Protein AF-A0A9Q0NG44-F1 (afdb_monomer_lite)

Secondary structure (DSSP, 8-state):
-THHHHHHHHHHHHHHHHHHHTT-HHHHHHHHHHHHHHHHHHHHHHHHTS-HHHHHHHHHHHHHHHHHHHHHHHHHHHTTPPPP----------------HHHHHHHHHHHHHHHHHHHHHHHHHHHHTTSSS---HHHHHHHHHHHHHHHHHHHHHHHHHHHHHHHHHHHHHHHHHTT-PPP----------PPP------------------------------------------------------PPP-----------------PPPP--PPEEEEEEESSHHHHHHHHHHT--EEEEEEEEETTEEEEEEEETTS-TTSSS--S--EEEEEESSSS-EEEEEESSPP-HHHHHHHHHPPPPHHHHHHHHHHHHTT--HHHHHHHHHHTT-----HHHHHHHHHHHHHHHH--SS--HHHHHHHHHHT-SPPSSTT-EEEEEEEE--TTSSS--EEEEEEEHHHHHHHHHHT-------

Sequence (485 aa):
MYGFGLLKFERKKKYIDKLKAEGKFENFKKKKVADELRRKAKIRAGLELLPKAARNKTIRSNLAYNSRKVAEHRQHKKLVSLPETTHNGNGSSIIEFRVNSQTVEQFLQIMKPLTTSTRQVTRSSAKEKFAGKGLTEKKSKKAQSMLRIHKTKAREVIDSTMSLVKMSSKNMKDVMKMQQPSNSDGIRSISVILDHRSSNDSAFEEADIVHPSNQIGRSVLLPDYQSPNNSVSQNLNFTVEGNFIESEEILPEYEPANNSVAEVSGRVTKRKKRNDRKWRKDITCQTEEEVLSIIRSEDIWSKLTKSSSNKGERVFYLCNKIKSKAKVQCDSGPCVLYNNDSASVTILRSANNHNHDDLIEKLFRPINEETGITIKNLLTEGYHRKEILNELFNRKLDVPSKTQLNNFIARVNDEKYGKSRIKLSELFKFLEGNSRVPEESNKPFVLDSTISDPDKTDILFGFFVSSKKLLENAIGKKLIAVDST

Organism: NCBI:txid35572

Radius of gyration: 40.26 Å; chains: 1; bounding box: 122×94×95 Å

Foldseek 3Di:
DCPVVVVVVVVVVVVCVVCVVVVNNVVVVVVVVVVVVVVVVVVVVVLVPDDPVVSVVVVVVVVVVVVVVVVVVVVVVVVPDDDDDDDDDDDDDDPDDDDDPVLVVVVVVLCVVVVVVVVVVVVVVVVVVPPPDPDDPVVVVVVVVVVVVVVVVVVVVVVVVVVVVVVVVVVVVVVVVVPDDDDDDDDDDDDDDDDDDDDDDDDDDDDDDDDDDDDDDDDDDDDDDDDDDDDDDDDDDDDDDDDDDPDQPQDDDDDDDPPDDDDDPDPDPPDPDDDPFRWGWDDKDLDPVVVVCVVVVVVQWDWDDWDADLQAIKIKIFGNLDPPPDPDTFSWTWIWGCGPVHSMIIIIIGPDDGPSVVVCCVVVVQAPPVLLVQLLVCVVVVDDLVVSQVVCVVVVHDRDDSVNSVVSVQVSCCVVVNHPDDDPVRVVVVLVVQQDADPDQADKGWSDWDFDDPPDPDGDTDTDIDGNVLVVVCVVVVDDDDDDD

Structure (mmCIF, N/CA/C/O backbone):
data_AF-A0A9Q0NG44-F1
#
_entry.id   AF-A0A9Q0NG44-F1
#
loop_
_atom_site.group_PDB
_atom_site.id
_atom_site.type_symbol
_atom_site.label_atom_id
_atom_site.label_alt_id
_atom_site.label_comp_id
_atom_site.label_asym_id
_atom_site.label_entity_id
_atom_site.label_seq_id
_atom_site.pdbx_PDB_ins_code
_atom_site.Cartn_x
_atom_site.Cartn_y
_atom_site.Cartn_z
_atom_site.occupancy
_atom_site.B_iso_or_equiv
_atom_site.auth_seq_id
_atom_site.auth_comp_id
_atom_site.auth_asym_id
_atom_site.auth_atom_id
_atom_site.pdbx_PDB_model_num
ATOM 1 N N . MET A 1 1 ? -19.694 -1.650 10.967 1.00 47.88 1 MET A N 1
ATOM 2 C CA . MET A 1 1 ? -18.932 -0.550 10.275 1.00 47.88 1 MET A CA 1
ATOM 3 C C . MET A 1 1 ? -19.851 0.551 9.689 1.00 47.88 1 MET A C 1
ATOM 5 O O . MET A 1 1 ? -19.416 1.355 8.863 1.00 47.88 1 MET A O 1
ATOM 9 N N . TYR A 1 2 ? -21.098 0.681 10.172 1.00 39.25 2 TYR A N 1
ATOM 10 C CA . TYR A 1 2 ? -22.087 1.674 9.708 1.00 39.25 2 TYR A CA 1
ATOM 11 C C . TYR A 1 2 ? -21.886 3.103 10.252 1.00 39.25 2 TYR A C 1
ATOM 13 O O . TYR A 1 2 ? -22.496 4.056 9.755 1.00 39.25 2 TYR A O 1
ATOM 21 N N . GLY A 1 3 ? -20.963 3.295 11.203 1.00 40.03 3 GLY A N 1
ATOM 22 C CA . GLY A 1 3 ? -20.651 4.610 11.776 1.00 40.03 3 GLY A CA 1
ATOM 23 C C . GLY A 1 3 ? -20.177 5.643 10.745 1.00 40.03 3 GLY A C 1
ATOM 24 O O . GLY A 1 3 ? -20.467 6.828 10.879 1.00 40.03 3 GLY A O 1
ATOM 25 N N . PHE A 1 4 ? -19.531 5.214 9.654 1.00 45.75 4 PHE A N 1
ATOM 26 C CA . PHE A 1 4 ? -19.049 6.129 8.609 1.00 45.75 4 PHE A CA 1
ATOM 27 C C . PHE A 1 4 ? -20.170 6.738 7.751 1.00 45.75 4 PHE A C 1
ATOM 29 O O . PHE A 1 4 ? -20.005 7.845 7.227 1.00 45.75 4 PHE A O 1
ATOM 36 N N . GLY A 1 5 ? -21.296 6.036 7.592 1.00 52.53 5 GLY A N 1
ATOM 37 C CA . GLY A 1 5 ? -22.459 6.524 6.848 1.00 52.53 5 GLY A CA 1
ATOM 38 C C . GLY A 1 5 ? -23.221 7.592 7.630 1.00 52.53 5 GLY A C 1
ATOM 39 O O . GLY A 1 5 ? -23.446 8.690 7.111 1.00 52.53 5 GLY A O 1
ATOM 40 N N . LEU A 1 6 ? -23.520 7.303 8.904 1.00 58.91 6 LEU A N 1
ATOM 41 C CA . LEU A 1 6 ? -24.168 8.253 9.813 1.00 58.91 6 LEU A CA 1
ATOM 42 C C . LEU A 1 6 ? -23.322 9.515 10.017 1.00 58.91 6 LEU A C 1
ATOM 44 O O . LEU A 1 6 ? -23.841 10.619 9.850 1.00 58.91 6 LEU A O 1
ATOM 48 N N . LEU A 1 7 ? -22.005 9.382 10.236 1.00 67.62 7 LEU A N 1
ATOM 49 C CA . LEU A 1 7 ? -21.125 10.548 10.400 1.00 67.62 7 LEU A CA 1
ATOM 50 C C . LEU A 1 7 ? -21.136 11.474 9.174 1.00 67.62 7 LEU A C 1
ATOM 52 O O . LEU A 1 7 ? -21.091 12.698 9.307 1.00 67.62 7 LEU A O 1
ATOM 56 N N . LYS A 1 8 ? -21.175 10.913 7.957 1.00 69.56 8 LYS A N 1
ATOM 57 C CA . LYS A 1 8 ? -21.238 11.713 6.722 1.00 69.56 8 LYS A CA 1
ATOM 58 C C . LYS A 1 8 ? -22.572 12.442 6.594 1.00 69.56 8 LYS A C 1
ATOM 60 O O . LYS A 1 8 ? -22.586 13.591 6.146 1.00 69.56 8 LYS A O 1
ATOM 65 N N . PHE A 1 9 ? -23.670 11.796 6.980 1.00 74.44 9 PHE A N 1
ATOM 66 C CA . PHE A 1 9 ? -24.997 12.401 6.948 1.00 74.44 9 PHE A CA 1
ATOM 67 C C . PHE A 1 9 ? -25.114 13.549 7.959 1.00 74.44 9 PHE A C 1
ATOM 69 O O . PHE A 1 9 ? -25.495 14.657 7.580 1.00 74.44 9 PHE A O 1
ATOM 76 N N . GLU A 1 10 ? -24.685 13.334 9.203 1.00 81.38 10 GLU A N 1
ATOM 77 C CA . GLU A 1 10 ? -24.712 14.357 10.254 1.00 81.38 10 GLU A CA 1
ATOM 78 C C . GLU A 1 10 ? -23.820 15.556 9.934 1.00 81.38 10 GLU A C 1
ATOM 80 O O . GLU A 1 10 ? -24.236 16.702 10.099 1.00 81.38 10 GLU A O 1
ATOM 85 N N . ARG A 1 11 ? -22.613 15.326 9.401 1.00 82.12 11 ARG A N 1
ATOM 86 C CA . ARG A 1 11 ? -21.719 16.413 8.968 1.00 82.12 11 ARG A CA 1
ATOM 87 C C . ARG A 1 11 ? -22.324 17.227 7.830 1.00 82.12 11 ARG A C 1
ATOM 89 O O . ARG A 1 11 ? -22.234 18.453 7.836 1.00 82.12 11 ARG A O 1
ATOM 96 N N . LYS A 1 12 ? -22.964 16.561 6.864 1.00 88.62 12 LYS A N 1
ATOM 97 C CA . LYS A 1 12 ? -23.653 17.237 5.758 1.00 88.62 12 LYS A CA 1
ATOM 98 C C . LYS A 1 12 ? -24.837 18.059 6.264 1.00 88.62 12 LYS A C 1
ATOM 100 O O . LYS A 1 12 ? -25.021 19.176 5.788 1.00 88.62 12 LYS A O 1
ATOM 105 N N . LYS A 1 13 ? -25.595 17.539 7.234 1.00 91.06 13 LYS A N 1
ATOM 106 C CA . LYS A 1 13 ? -26.690 18.261 7.891 1.00 91.06 13 LYS A CA 1
ATOM 107 C C . LYS A 1 13 ? -26.168 19.504 8.623 1.00 91.06 13 LYS A C 1
ATOM 109 O O . LYS A 1 13 ? -26.565 20.604 8.260 1.00 91.06 13 LYS A O 1
ATOM 114 N N . LYS A 1 14 ? -25.173 19.354 9.508 1.00 91.81 14 LYS A N 1
ATOM 115 C CA . LYS A 1 14 ? -24.527 20.472 10.229 1.00 91.81 14 LYS A CA 1
ATOM 116 C C . LYS A 1 14 ? -23.980 21.550 9.288 1.00 91.81 14 LYS A C 1
ATOM 118 O O . LYS A 1 14 ? -24.125 22.737 9.556 1.00 91.81 14 LYS A O 1
ATOM 123 N N . TYR A 1 15 ? -23.374 21.155 8.168 1.00 92.38 15 TYR A N 1
ATOM 124 C CA . TYR A 1 15 ? -22.876 22.104 7.171 1.00 92.38 15 TYR A CA 1
ATOM 125 C C . TYR A 1 15 ? -24.006 22.869 6.465 1.00 92.38 15 TYR A C 1
ATOM 127 O O . TYR A 1 15 ? -23.901 24.077 6.273 1.00 92.38 15 TYR A O 1
ATOM 135 N N . ILE A 1 16 ? -25.095 22.185 6.100 1.00 90.38 16 ILE A N 1
ATOM 136 C CA . ILE A 1 16 ? -26.278 22.827 5.512 1.00 90.38 16 ILE A CA 1
ATOM 137 C C . ILE A 1 16 ? -26.915 23.798 6.510 1.00 90.38 16 ILE A C 1
ATOM 139 O O . ILE A 1 16 ? -27.253 24.914 6.123 1.00 90.38 16 ILE A O 1
ATOM 143 N N . ASP A 1 17 ? -27.040 23.404 7.775 1.00 92.31 17 ASP A N 1
ATOM 144 C CA . ASP A 1 17 ? -27.626 24.245 8.819 1.00 92.31 17 ASP A CA 1
ATOM 145 C C . ASP A 1 17 ? -26.757 25.484 9.086 1.00 92.31 17 ASP A C 1
ATOM 147 O O . ASP A 1 17 ? -27.282 26.593 9.150 1.00 92.31 17 ASP A O 1
ATOM 151 N N . LYS A 1 18 ? -25.425 25.336 9.090 1.00 95.31 18 LYS A N 1
ATOM 152 C CA . LYS A 1 18 ? -24.486 26.468 9.138 1.00 95.31 18 LYS A CA 1
ATOM 153 C C . LYS A 1 18 ? -24.675 27.428 7.958 1.00 95.31 18 LYS A C 1
ATOM 155 O O . LYS A 1 18 ? -24.758 28.634 8.152 1.00 95.31 18 LYS A O 1
ATOM 160 N N . LEU A 1 19 ? -24.795 26.911 6.733 1.00 93.00 19 LEU A N 1
ATOM 161 C CA . LEU A 1 19 ? -25.036 27.751 5.552 1.00 93.00 19 LEU A CA 1
ATOM 162 C C . LEU A 1 19 ? -26.384 28.482 5.603 1.00 93.00 19 LEU A C 1
ATOM 164 O O . LEU A 1 19 ? -26.488 29.581 5.059 1.00 93.00 19 LEU A O 1
ATOM 168 N N . LYS A 1 20 ? -27.409 27.877 6.215 1.00 94.94 20 LYS A N 1
ATOM 169 C CA . LYS A 1 20 ? -28.706 28.527 6.440 1.00 94.94 20 LYS A CA 1
ATOM 170 C C . LYS A 1 20 ? -28.597 29.634 7.484 1.00 94.94 20 LYS A C 1
ATOM 172 O O . LYS A 1 20 ? -29.069 30.730 7.213 1.00 94.94 20 LYS A O 1
ATOM 177 N N . ALA A 1 21 ? -27.932 29.371 8.610 1.00 94.06 21 ALA A N 1
ATOM 178 C CA . ALA A 1 21 ? -27.701 30.363 9.660 1.00 94.06 21 ALA A CA 1
ATOM 179 C C . ALA A 1 21 ? -26.912 31.581 9.145 1.00 94.06 21 ALA A C 1
ATOM 181 O O . ALA A 1 21 ? -27.196 32.707 9.528 1.00 94.06 21 ALA A O 1
ATOM 182 N N . GLU A 1 22 ? -25.972 31.372 8.220 1.00 96.69 22 GLU A N 1
ATOM 183 C CA . GLU A 1 22 ? -25.195 32.451 7.594 1.00 96.69 22 GLU A CA 1
ATOM 184 C C . GLU A 1 22 ? -25.915 33.154 6.421 1.00 96.69 22 GLU A C 1
ATOM 186 O O . GLU A 1 22 ? -25.310 33.998 5.764 1.00 96.69 22 GLU A O 1
ATOM 191 N N . GLY A 1 23 ? -27.150 32.771 6.066 1.00 94.62 23 GLY A N 1
ATOM 192 C CA . GLY A 1 23 ? -27.855 33.315 4.892 1.00 94.62 23 GLY A CA 1
ATOM 193 C C . GLY A 1 23 ? -27.219 32.957 3.535 1.00 94.62 23 GLY A C 1
ATOM 194 O O . GLY A 1 23 ? -27.608 33.479 2.494 1.00 94.62 23 GLY A O 1
ATOM 195 N N . LYS A 1 24 ? -26.243 32.038 3.504 1.00 95.50 24 LYS A N 1
ATOM 196 C CA . LYS A 1 24 ? -25.466 31.660 2.303 1.00 95.50 24 LYS A CA 1
ATOM 197 C C . LYS A 1 24 ? -26.029 30.451 1.555 1.00 95.50 24 LYS A C 1
ATOM 199 O O . LYS A 1 24 ? -25.481 30.051 0.523 1.00 95.50 24 LYS A O 1
ATOM 204 N N . PHE A 1 25 ? -27.100 29.838 2.055 1.00 93.88 25 PHE A N 1
ATOM 205 C CA . PHE A 1 25 ? -27.631 28.593 1.498 1.00 93.88 25 PHE A CA 1
ATOM 206 C C . PHE A 1 25 ? -28.114 28.732 0.044 1.00 93.88 25 PHE A C 1
ATOM 208 O O . PHE A 1 25 ? -27.849 27.846 -0.772 1.00 93.88 25 PHE A O 1
ATOM 215 N N . GLU A 1 26 ? -28.738 29.856 -0.319 1.00 93.62 26 GLU A N 1
ATOM 216 C CA . GLU A 1 26 ? -29.178 30.095 -1.701 1.00 93.62 26 GLU A CA 1
ATOM 217 C C . GLU A 1 26 ? -28.000 30.291 -2.666 1.00 93.62 26 GLU A C 1
ATOM 219 O O . GLU A 1 26 ? -27.987 29.721 -3.760 1.00 93.62 26 GLU A O 1
ATOM 224 N N . ASN A 1 27 ? -26.936 30.975 -2.236 1.00 91.94 27 ASN A N 1
ATOM 225 C CA . ASN A 1 27 ? -25.702 31.092 -3.022 1.00 91.94 27 ASN A CA 1
ATOM 226 C C . ASN A 1 27 ? -25.027 29.728 -3.220 1.00 91.94 27 ASN A C 1
ATOM 228 O O . ASN A 1 27 ? -24.540 29.423 -4.311 1.00 91.94 27 ASN A O 1
ATOM 232 N N . PHE A 1 28 ? -25.054 28.866 -2.199 1.00 92.12 28 PHE A N 1
ATOM 233 C CA . PHE A 1 28 ? -24.567 27.493 -2.309 1.00 92.12 28 PHE A CA 1
ATOM 234 C C . PHE A 1 28 ? -25.385 26.660 -3.310 1.00 92.12 28 PHE A C 1
ATOM 236 O O . PHE A 1 28 ? -24.795 25.948 -4.127 1.00 92.12 28 PHE A O 1
ATOM 243 N N . LYS A 1 29 ? -26.724 26.765 -3.307 1.00 92.62 29 LYS A N 1
ATOM 244 C CA . LYS A 1 29 ? -27.580 26.104 -4.310 1.00 92.62 29 LYS A CA 1
ATOM 245 C C . LYS A 1 29 ? -27.261 26.584 -5.723 1.00 92.62 29 LYS A C 1
ATOM 247 O O . LYS A 1 29 ? -26.997 25.748 -6.587 1.00 92.62 29 LYS A O 1
ATOM 252 N N . LYS A 1 30 ? -27.224 27.905 -5.943 1.00 91.81 30 LYS A N 1
ATOM 253 C CA . LYS A 1 30 ? -26.900 28.510 -7.247 1.00 91.81 30 LYS A CA 1
ATOM 254 C C . LYS A 1 30 ? -25.533 28.045 -7.750 1.00 91.81 30 LYS A C 1
ATOM 256 O O . LYS A 1 30 ? -25.423 27.591 -8.887 1.00 91.81 30 LYS A O 1
ATOM 261 N N . LYS A 1 31 ? -24.512 28.047 -6.882 1.00 91.69 31 LYS A N 1
ATOM 262 C CA . LYS A 1 31 ? -23.169 27.543 -7.207 1.00 91.69 31 LYS A CA 1
ATOM 263 C C . LYS A 1 31 ? -23.183 26.063 -7.590 1.00 91.69 31 LYS A C 1
ATOM 265 O O . LYS A 1 31 ? -22.596 25.692 -8.599 1.00 91.69 31 LYS A O 1
ATOM 270 N N . LYS A 1 32 ? -23.889 25.218 -6.833 1.00 89.31 32 LYS A N 1
ATOM 271 C CA . LYS A 1 32 ? -23.975 23.779 -7.117 1.00 89.31 32 LYS A CA 1
ATOM 272 C C . LYS A 1 32 ? -24.671 23.490 -8.452 1.00 89.31 32 LYS A C 1
ATOM 274 O O . LYS A 1 32 ? -24.238 22.599 -9.177 1.00 89.31 32 LYS A O 1
ATOM 279 N N . VAL A 1 33 ? -25.723 24.241 -8.782 1.00 88.31 33 VAL A N 1
ATOM 280 C CA . VAL A 1 33 ? -26.397 24.155 -10.088 1.00 88.31 33 VAL A CA 1
ATOM 281 C C . VAL A 1 33 ? -25.455 24.606 -11.209 1.00 88.31 33 VAL A C 1
ATOM 283 O O . VAL A 1 33 ? -25.330 23.902 -12.208 1.00 88.31 33 VAL A O 1
ATOM 286 N N . ALA A 1 34 ? -24.734 25.716 -11.028 1.00 88.25 34 ALA A N 1
ATOM 287 C CA . ALA A 1 34 ? -23.760 26.205 -12.004 1.00 88.25 34 ALA A CA 1
ATOM 288 C C . ALA A 1 34 ? -22.608 25.209 -12.245 1.00 88.25 34 ALA A C 1
ATOM 290 O O . ALA A 1 34 ? -22.234 24.965 -13.393 1.00 88.25 34 ALA A O 1
ATOM 291 N N . ASP A 1 35 ? -22.073 24.588 -11.191 1.00 87.25 35 ASP A N 1
ATOM 292 C CA . ASP A 1 35 ? -21.020 23.572 -11.301 1.00 87.25 35 ASP A CA 1
ATOM 293 C C . ASP A 1 35 ? -21.517 22.307 -12.021 1.00 87.25 35 ASP A C 1
ATOM 295 O O . ASP A 1 35 ? -20.802 21.743 -12.853 1.00 87.25 35 ASP A O 1
ATOM 299 N N . GLU A 1 36 ? -22.760 21.887 -11.768 1.00 88.19 36 GLU A N 1
ATOM 300 C CA . GLU A 1 36 ? -23.384 20.763 -12.475 1.00 88.19 36 GLU A CA 1
ATOM 301 C C . GLU A 1 36 ? -23.621 21.084 -13.960 1.00 88.19 36 GLU A C 1
ATOM 303 O O . GLU A 1 36 ? -23.341 20.251 -14.824 1.00 88.19 36 GLU A O 1
ATOM 308 N N . LEU A 1 37 ? -24.059 22.306 -14.287 1.00 89.75 37 LEU A N 1
ATOM 309 C CA . LEU A 1 37 ? -24.187 22.769 -15.673 1.00 89.75 37 LEU A CA 1
ATOM 310 C C . LEU A 1 37 ? -22.829 22.806 -16.385 1.00 89.75 37 LEU A C 1
ATOM 312 O O . LEU A 1 37 ? -22.717 22.299 -17.501 1.00 89.75 37 LEU A O 1
ATOM 316 N N . ARG A 1 38 ? -21.773 23.306 -15.729 1.00 86.06 38 ARG A N 1
ATOM 317 C CA . ARG A 1 38 ? -20.398 23.281 -16.263 1.00 86.06 38 ARG A CA 1
ATOM 318 C C . ARG A 1 38 ? -19.902 21.858 -16.497 1.00 86.06 38 ARG A C 1
ATOM 320 O O . ARG A 1 38 ? -19.299 21.579 -17.532 1.00 86.06 38 ARG A O 1
ATOM 327 N N . ARG A 1 39 ? -20.173 20.937 -15.566 1.00 87.31 39 ARG A N 1
ATOM 328 C CA . ARG A 1 39 ? -19.832 19.517 -15.720 1.00 87.31 39 ARG A CA 1
ATOM 329 C C . ARG A 1 39 ? -20.551 18.907 -16.925 1.00 87.31 39 ARG A C 1
ATOM 331 O O . ARG A 1 39 ? -19.901 18.244 -17.731 1.00 87.31 39 ARG A O 1
ATOM 338 N N . LYS A 1 40 ? -21.856 19.157 -17.077 1.00 87.38 40 LYS A N 1
ATOM 339 C CA . LYS A 1 40 ? -22.651 18.689 -18.225 1.00 87.38 40 LYS A CA 1
ATOM 340 C C . LYS A 1 40 ? -22.156 19.274 -19.549 1.00 87.38 40 LYS A C 1
ATOM 342 O O . LYS A 1 40 ? -22.002 18.521 -20.505 1.00 87.38 40 LYS A O 1
ATOM 347 N N . ALA A 1 41 ? -21.839 20.567 -19.590 1.00 86.81 41 ALA A N 1
ATOM 348 C CA . ALA A 1 41 ? -21.274 21.224 -20.769 1.00 86.81 41 ALA A CA 1
ATOM 349 C C . ALA A 1 41 ? -19.918 20.618 -21.165 1.00 86.81 41 ALA A C 1
ATOM 351 O O . ALA A 1 41 ? -19.707 20.299 -22.330 1.00 86.81 41 ALA A O 1
ATOM 352 N N . LYS A 1 42 ? -19.032 20.355 -20.195 1.00 84.38 42 LYS A N 1
ATOM 353 C CA . LYS A 1 42 ? -17.733 19.711 -20.448 1.00 84.38 42 LYS A CA 1
ATOM 354 C C . LYS A 1 42 ? -17.877 18.283 -20.981 1.00 84.38 42 LYS A C 1
ATOM 356 O O . LYS A 1 42 ? -17.125 17.883 -21.865 1.00 84.38 42 LYS A O 1
ATOM 361 N N . ILE A 1 43 ? -18.844 17.520 -20.464 1.00 82.38 43 ILE A N 1
ATOM 362 C CA . ILE A 1 43 ? -19.163 16.181 -20.983 1.00 82.38 43 ILE A CA 1
ATOM 363 C C . ILE A 1 43 ? -19.700 16.280 -22.416 1.00 82.38 43 ILE A C 1
ATOM 365 O O . ILE A 1 43 ? -19.263 15.514 -23.267 1.00 82.38 43 ILE A O 1
ATOM 369 N N . ARG A 1 44 ? -20.599 17.233 -22.701 1.00 85.12 44 ARG A N 1
ATOM 370 C CA . ARG A 1 44 ? -21.135 17.462 -24.052 1.00 85.12 44 ARG A CA 1
ATOM 371 C C . ARG A 1 44 ? -20.026 17.825 -25.044 1.00 85.12 44 ARG A C 1
ATOM 373 O O . ARG A 1 44 ? -19.914 17.153 -26.060 1.00 85.12 44 ARG A O 1
ATOM 380 N N . ALA A 1 45 ? -19.161 18.780 -24.705 1.00 86.00 45 ALA A N 1
ATOM 381 C CA . ALA A 1 45 ? -18.024 19.164 -25.543 1.00 86.00 45 ALA A CA 1
ATOM 382 C C . ALA A 1 45 ? -17.063 17.985 -25.793 1.00 86.00 45 ALA A C 1
ATOM 384 O O . ALA A 1 45 ? -16.633 17.752 -26.916 1.00 86.00 45 ALA A O 1
ATOM 385 N N . GLY A 1 46 ? -16.774 17.176 -24.765 1.00 83.12 46 GLY A N 1
ATOM 386 C CA . GLY A 1 46 ? -15.960 15.966 -24.929 1.00 83.12 46 GLY A CA 1
ATOM 387 C C . GLY A 1 46 ? -16.614 14.907 -25.825 1.00 83.12 46 GLY A C 1
ATOM 388 O O . GLY A 1 46 ? -15.927 14.250 -26.601 1.00 83.12 46 GLY A O 1
ATOM 389 N N . LEU A 1 47 ? -17.940 14.754 -25.755 1.00 81.06 47 LEU A N 1
ATOM 390 C CA . LEU A 1 47 ? -18.698 13.865 -26.641 1.00 81.06 47 LEU A CA 1
ATOM 391 C C . LEU A 1 47 ? -18.722 14.379 -28.086 1.00 81.06 47 LEU A C 1
ATOM 393 O O . LEU A 1 47 ? -18.701 13.568 -29.013 1.00 81.06 47 LEU A O 1
ATOM 397 N N . GLU A 1 48 ? -18.747 15.698 -28.284 1.00 85.06 48 GLU A N 1
ATOM 398 C CA . GLU A 1 48 ? -18.731 16.348 -29.600 1.00 85.06 48 GLU A CA 1
ATOM 399 C C . GLU A 1 48 ? -17.419 16.143 -30.371 1.00 85.06 48 GLU A C 1
ATOM 401 O O . GLU A 1 48 ? -17.433 16.126 -31.600 1.00 85.06 48 GLU A O 1
ATOM 406 N N . LEU A 1 49 ? -16.321 15.864 -29.667 1.00 85.12 49 LEU A N 1
ATOM 407 C CA . LEU A 1 49 ? -15.027 15.524 -30.267 1.00 85.12 49 LEU A CA 1
ATOM 408 C C . LEU A 1 49 ? -14.897 14.040 -30.656 1.00 85.12 49 LEU A C 1
ATOM 410 O O . LEU A 1 49 ? -13.940 13.661 -31.325 1.00 85.12 49 LEU A O 1
ATOM 414 N N . LEU A 1 50 ? -15.837 13.178 -30.250 1.00 75.19 50 LEU A N 1
ATOM 415 C CA . LEU A 1 50 ? -15.805 11.759 -30.609 1.00 75.19 50 LEU A CA 1
ATOM 416 C C . LEU A 1 50 ? -16.420 11.507 -31.996 1.00 75.19 50 LEU A C 1
ATOM 418 O O . LEU A 1 50 ? -17.458 12.106 -32.315 1.00 75.19 50 LEU A O 1
ATOM 422 N N . PRO A 1 51 ? -15.881 10.537 -32.768 1.00 86.81 51 PRO A N 1
ATOM 423 C CA . PRO A 1 51 ? -16.543 10.002 -33.956 1.00 86.81 51 PRO A CA 1
ATOM 424 C C . PRO A 1 51 ? -17.975 9.550 -33.637 1.00 86.81 51 PRO A C 1
ATOM 426 O O . PRO A 1 51 ? -18.231 9.001 -32.560 1.00 86.81 51 PRO A O 1
ATOM 429 N N . LYS A 1 52 ? -18.918 9.740 -34.573 1.00 83.25 52 LYS A N 1
ATOM 430 C CA . LYS A 1 52 ? -20.363 9.489 -34.359 1.00 83.25 52 LYS A CA 1
ATOM 431 C C . LYS A 1 52 ? -20.656 8.111 -33.737 1.00 83.25 52 LYS A C 1
ATOM 433 O O . LYS A 1 52 ? -21.461 8.015 -32.810 1.00 83.25 52 LYS A O 1
ATOM 438 N N . ALA A 1 53 ? -19.959 7.060 -34.175 1.00 75.06 53 ALA A N 1
ATOM 439 C CA . ALA A 1 53 ? -20.112 5.706 -33.634 1.00 75.06 53 ALA A CA 1
ATOM 440 C C . ALA A 1 53 ? -19.696 5.595 -32.149 1.00 75.06 53 ALA A C 1
ATOM 442 O O . ALA A 1 53 ? -20.421 5.021 -31.331 1.00 75.06 53 ALA A O 1
ATOM 443 N N . ALA A 1 54 ? -18.569 6.206 -31.768 1.00 78.25 54 ALA A N 1
ATOM 444 C CA . ALA A 1 54 ? -18.076 6.225 -30.389 1.00 78.25 54 ALA A CA 1
ATOM 445 C C . ALA A 1 54 ? -18.945 7.103 -29.469 1.00 78.25 54 ALA A C 1
ATOM 447 O O . ALA A 1 54 ? -19.196 6.744 -28.311 1.00 78.25 54 ALA A O 1
ATOM 448 N N . ARG A 1 55 ? -19.476 8.215 -29.996 1.00 84.88 55 ARG A N 1
ATOM 449 C CA . ARG A 1 55 ? -20.442 9.073 -29.296 1.00 84.88 55 ARG A CA 1
ATOM 450 C C . ARG A 1 55 ? -21.711 8.298 -28.937 1.00 84.88 55 ARG A C 1
ATOM 452 O O . ARG A 1 55 ? -22.103 8.279 -27.771 1.00 84.88 55 ARG A O 1
ATOM 459 N N . ASN A 1 56 ? -22.302 7.589 -29.901 1.00 83.62 56 ASN A N 1
ATOM 460 C CA . ASN A 1 56 ? -23.526 6.809 -29.690 1.00 83.62 56 ASN A CA 1
ATOM 461 C C . ASN A 1 56 ? -23.330 5.666 -28.683 1.00 83.62 56 ASN A C 1
ATOM 463 O O . ASN A 1 56 ? -24.183 5.454 -27.819 1.00 83.62 56 ASN A O 1
ATOM 467 N N . LYS A 1 57 ? -22.183 4.973 -28.727 1.00 86.88 57 LYS A N 1
ATOM 468 C CA . LYS A 1 57 ? -21.831 3.936 -27.742 1.00 86.88 57 LYS A CA 1
ATOM 469 C C . LYS A 1 57 ? -21.742 4.502 -26.319 1.00 86.88 57 LYS A C 1
ATOM 471 O O . LYS A 1 57 ? -22.284 3.909 -25.389 1.00 86.88 57 LYS A O 1
ATOM 476 N N . THR A 1 58 ? -21.124 5.673 -26.162 1.00 82.44 58 THR A N 1
ATOM 477 C CA . THR A 1 58 ? -20.973 6.355 -24.862 1.00 82.44 58 THR A CA 1
ATOM 478 C C . THR A 1 58 ? -22.305 6.886 -24.321 1.00 82.44 58 THR A C 1
ATOM 480 O O . THR A 1 58 ? -22.564 6.837 -23.120 1.00 82.44 58 THR A O 1
ATOM 483 N N . ILE A 1 59 ? -23.193 7.367 -25.195 1.00 83.56 59 ILE A N 1
ATOM 484 C CA . ILE A 1 59 ? -24.545 7.792 -24.802 1.00 83.56 59 ILE A CA 1
ATOM 485 C C . ILE A 1 59 ? -25.361 6.590 -24.302 1.00 83.56 59 ILE A C 1
ATOM 487 O O . ILE A 1 59 ? -25.969 6.670 -23.234 1.00 83.56 59 ILE A O 1
ATOM 491 N N . ARG A 1 60 ? -25.325 5.456 -25.019 1.00 84.06 60 ARG A N 1
ATOM 492 C CA . ARG A 1 60 ? -26.039 4.228 -24.625 1.00 84.06 60 ARG A CA 1
ATOM 493 C C . ARG A 1 60 ? -25.555 3.670 -23.285 1.00 84.06 60 ARG A C 1
ATOM 495 O O . ARG A 1 60 ? -26.385 3.299 -22.458 1.00 84.06 60 ARG A O 1
ATOM 502 N N . SER A 1 61 ? -24.244 3.645 -23.034 1.00 83.12 61 SER A N 1
ATOM 503 C CA . SER A 1 61 ? -23.704 3.156 -21.756 1.00 83.12 61 SER A CA 1
ATOM 504 C C . SER A 1 61 ? -24.103 4.047 -20.574 1.00 83.12 61 SER A C 1
ATOM 506 O O . SER A 1 61 ? -24.507 3.534 -19.530 1.00 83.12 61 SER A O 1
ATOM 508 N N . ASN A 1 62 ? -24.075 5.372 -20.748 1.00 78.44 62 ASN A N 1
ATOM 509 C CA . ASN A 1 62 ? -24.510 6.317 -19.718 1.00 78.44 62 ASN A CA 1
ATOM 510 C C . ASN A 1 62 ? -26.018 6.224 -19.434 1.00 78.44 62 ASN A C 1
ATOM 512 O O . ASN A 1 62 ? -26.423 6.273 -18.272 1.00 78.44 62 ASN A O 1
ATOM 516 N N . LEU A 1 63 ? -26.850 6.053 -20.468 1.00 82.06 63 LEU A N 1
ATOM 517 C CA . LEU A 1 63 ? -28.288 5.809 -20.305 1.00 82.06 63 LEU A CA 1
ATOM 518 C C . LEU A 1 63 ? -28.547 4.515 -19.526 1.00 82.06 63 LEU A C 1
ATOM 520 O O . LEU A 1 63 ? -29.294 4.535 -18.551 1.00 82.06 63 LEU A O 1
ATOM 524 N N . ALA A 1 64 ? -27.874 3.419 -19.885 1.00 84.31 64 ALA A N 1
ATOM 525 C CA . ALA A 1 64 ? -28.007 2.144 -19.185 1.00 84.31 64 ALA A CA 1
ATOM 526 C C . ALA A 1 64 ? -27.582 2.240 -17.708 1.00 84.31 64 ALA A C 1
ATOM 528 O O . ALA A 1 64 ? -28.275 1.723 -16.831 1.00 84.31 64 ALA A O 1
ATOM 529 N N . TYR A 1 65 ? -26.479 2.937 -17.417 1.00 86.38 65 TYR A N 1
ATOM 530 C CA . TYR A 1 65 ? -26.020 3.174 -16.047 1.00 86.38 65 TYR A CA 1
ATOM 531 C C . TYR A 1 65 ? -27.049 3.958 -15.220 1.00 86.38 65 TYR A C 1
ATOM 533 O O . TYR A 1 65 ? -27.385 3.559 -14.103 1.00 86.38 65 TYR A O 1
ATOM 541 N N . ASN A 1 66 ? -27.592 5.044 -15.775 1.00 77.25 66 ASN A N 1
ATOM 542 C CA . ASN A 1 66 ? -28.587 5.861 -15.083 1.00 77.25 66 ASN A CA 1
ATOM 543 C C . ASN A 1 66 ? -29.892 5.091 -14.843 1.00 77.25 66 ASN A C 1
ATOM 545 O O . ASN A 1 66 ? -30.440 5.166 -13.744 1.00 77.25 66 ASN A O 1
ATOM 549 N N . SER A 1 67 ? -30.351 4.296 -15.813 1.00 81.12 67 SER A N 1
ATOM 550 C CA . SER A 1 67 ? -31.523 3.430 -15.642 1.00 81.12 67 SER A CA 1
ATOM 551 C C . SER A 1 67 ? -31.328 2.416 -14.510 1.00 81.12 67 SER A C 1
ATOM 553 O O . SER A 1 67 ? -32.228 2.251 -13.687 1.00 81.12 67 SER A O 1
ATOM 555 N N . ARG A 1 68 ? -30.137 1.804 -14.391 1.00 82.31 68 ARG A N 1
ATOM 556 C CA . ARG A 1 68 ? -29.806 0.914 -13.260 1.00 82.31 68 ARG A CA 1
ATOM 557 C C . ARG A 1 68 ? -29.816 1.657 -11.928 1.00 82.31 68 ARG A C 1
ATOM 559 O O . ARG A 1 68 ? -30.451 1.197 -10.989 1.00 82.31 68 ARG A O 1
ATOM 566 N N . LYS A 1 69 ? -29.200 2.841 -11.851 1.00 77.88 69 LYS A N 1
ATOM 567 C CA . LYS A 1 69 ? -29.194 3.663 -10.627 1.00 77.88 69 LYS A CA 1
ATOM 568 C C . LYS A 1 69 ? -30.596 4.074 -10.176 1.00 77.88 69 LYS A C 1
ATOM 570 O O . LYS A 1 69 ? -30.876 4.089 -8.979 1.00 77.88 69 LYS A O 1
ATOM 575 N N . VAL A 1 70 ? -31.486 4.397 -11.115 1.00 79.56 70 VAL A N 1
ATOM 576 C CA . VAL A 1 70 ? -32.892 4.703 -10.812 1.00 79.56 70 VAL A CA 1
ATOM 577 C C . VAL A 1 70 ? -33.631 3.453 -10.324 1.00 79.56 70 VAL A C 1
ATOM 579 O O . VAL A 1 70 ? -34.401 3.549 -9.368 1.00 79.56 70 VAL A O 1
ATOM 582 N N . ALA A 1 71 ? -33.376 2.285 -10.920 1.00 76.94 71 ALA A N 1
ATOM 583 C CA . ALA A 1 71 ? -33.945 1.014 -10.472 1.00 76.94 71 ALA A CA 1
ATOM 584 C C . ALA A 1 71 ? -33.470 0.634 -9.055 1.00 76.94 71 ALA A C 1
ATOM 586 O O . ALA A 1 71 ? -34.307 0.357 -8.197 1.00 76.94 71 ALA A O 1
ATOM 587 N N . GLU A 1 72 ? -32.166 0.732 -8.775 1.00 75.12 72 GLU A N 1
ATOM 588 C CA . GLU A 1 72 ? -31.580 0.542 -7.437 1.00 75.12 72 GLU A CA 1
ATOM 589 C C . GLU A 1 72 ? -32.220 1.489 -6.413 1.00 75.12 72 GLU A C 1
ATOM 591 O O . GLU A 1 72 ? -32.603 1.081 -5.316 1.00 75.12 72 GLU A O 1
ATOM 596 N N . HIS A 1 73 ? -32.392 2.766 -6.771 1.00 68.31 73 HIS A N 1
ATOM 597 C CA . HIS A 1 73 ? -32.999 3.732 -5.861 1.00 68.31 73 HIS A CA 1
ATOM 598 C C . HIS A 1 73 ? -34.482 3.428 -5.589 1.00 68.31 73 HIS A C 1
ATOM 600 O O . HIS A 1 73 ? -34.936 3.591 -4.455 1.00 68.31 73 HIS A O 1
ATOM 606 N N . ARG A 1 74 ? -35.231 2.947 -6.593 1.00 70.38 74 ARG A N 1
ATOM 607 C CA . ARG A 1 74 ? -36.620 2.481 -6.426 1.00 70.38 74 ARG A CA 1
ATOM 608 C C . ARG A 1 74 ? -36.704 1.239 -5.534 1.00 70.38 74 ARG A C 1
ATOM 610 O O . ARG A 1 74 ? -37.596 1.182 -4.692 1.00 70.38 74 ARG A O 1
ATOM 617 N N . GLN A 1 75 ? -35.776 0.292 -5.667 1.00 67.94 75 GLN A N 1
ATOM 618 C CA . GLN A 1 75 ? -35.701 -0.889 -4.798 1.00 67.94 75 GLN A CA 1
ATOM 619 C C . GLN A 1 75 ? -35.383 -0.509 -3.347 1.00 67.94 75 GLN A C 1
ATOM 621 O O . GLN A 1 75 ? -36.084 -0.940 -2.436 1.00 67.94 75 GLN A O 1
ATOM 626 N N . HIS A 1 76 ? -34.420 0.391 -3.125 1.00 57.28 76 HIS A N 1
ATOM 627 C CA . HIS A 1 76 ? -34.140 0.919 -1.786 1.00 57.28 76 HIS A CA 1
ATOM 628 C C . HIS A 1 76 ? -35.327 1.678 -1.180 1.00 57.28 76 HIS A C 1
ATOM 630 O O . HIS A 1 76 ? -35.542 1.595 0.023 1.00 57.28 76 HIS A O 1
ATOM 636 N N . LYS A 1 77 ? -36.122 2.396 -1.986 1.00 57.22 77 LYS A N 1
ATOM 637 C CA . LYS A 1 77 ? -37.352 3.045 -1.502 1.00 57.22 77 LYS A CA 1
ATOM 638 C C . LYS A 1 77 ? -38.428 2.033 -1.095 1.00 57.22 77 LYS A C 1
ATOM 640 O O . LYS A 1 77 ? -39.074 2.256 -0.079 1.00 57.22 77 LYS A O 1
ATOM 645 N N . LYS A 1 78 ? -38.582 0.925 -1.834 1.00 56.34 78 LYS A N 1
ATOM 646 C CA . LYS A 1 78 ? -39.495 -0.176 -1.467 1.00 56.34 78 LYS A CA 1
ATOM 647 C C . LYS A 1 78 ? -39.090 -0.886 -0.167 1.00 56.34 78 LYS A C 1
ATOM 649 O O . LYS A 1 78 ? -39.962 -1.364 0.540 1.00 56.34 78 LYS A O 1
ATOM 654 N N . LEU A 1 79 ? -37.798 -0.921 0.165 1.00 46.03 79 LEU A N 1
ATOM 655 C CA . LEU A 1 79 ? -37.285 -1.518 1.409 1.00 46.03 79 LEU A CA 1
ATOM 656 C C . LEU A 1 79 ? -37.421 -0.608 2.647 1.00 46.03 79 LEU A C 1
ATOM 658 O O . LEU A 1 79 ? -37.183 -1.069 3.758 1.00 46.03 79 LEU A O 1
ATOM 662 N N . VAL A 1 80 ? -37.769 0.675 2.477 1.00 42.75 80 VAL A N 1
ATOM 663 C CA . VAL A 1 80 ? -37.803 1.679 3.566 1.00 42.75 80 VAL A CA 1
ATOM 664 C C . VAL A 1 80 ? -39.225 2.188 3.864 1.00 42.75 80 VAL A C 1
ATOM 666 O O . VAL A 1 80 ? -39.431 2.914 4.834 1.00 42.75 80 VAL A O 1
ATOM 669 N N . SER A 1 81 ? -40.238 1.791 3.091 1.00 34.59 81 SER A N 1
ATOM 670 C CA . SER A 1 81 ? -41.643 2.058 3.429 1.00 34.59 81 SER A CA 1
ATOM 671 C C . SER A 1 81 ? -42.172 1.035 4.442 1.00 34.59 81 SER A C 1
ATOM 673 O O . SER A 1 81 ? -42.237 -0.154 4.134 1.00 34.59 81 SER A O 1
ATOM 675 N N . LEU A 1 82 ? -42.575 1.510 5.627 1.00 37.84 82 LEU A N 1
ATOM 676 C CA . LEU A 1 82 ? -43.451 0.783 6.557 1.00 37.84 82 LEU A CA 1
ATOM 677 C C . LEU A 1 82 ? -44.746 0.376 5.833 1.00 37.84 82 LEU A C 1
ATOM 679 O O . LEU A 1 82 ? -45.277 1.199 5.083 1.00 37.84 82 LEU A O 1
ATOM 683 N N . PRO A 1 83 ? -45.287 -0.834 6.051 1.00 35.81 83 PRO A N 1
ATOM 684 C CA . PRO A 1 83 ? -46.612 -1.148 5.557 1.00 35.81 83 PRO A CA 1
ATOM 685 C C . PRO A 1 83 ? -47.649 -0.447 6.440 1.00 35.81 83 PRO A C 1
ATOM 687 O O . PRO A 1 83 ? -47.766 -0.732 7.633 1.00 35.81 83 PRO A O 1
ATOM 690 N N . GLU A 1 84 ? -48.415 0.463 5.841 1.00 34.50 84 GLU A N 1
ATOM 691 C CA . GLU A 1 84 ? -49.769 0.737 6.309 1.00 34.50 84 GLU A CA 1
ATOM 692 C C . GLU A 1 84 ? -50.589 -0.543 6.139 1.00 34.50 84 GLU A C 1
ATOM 694 O O . GLU A 1 84 ? -50.549 -1.214 5.105 1.00 34.50 84 GLU A O 1
ATOM 699 N N . THR A 1 85 ? -51.292 -0.908 7.203 1.00 35.19 85 THR A N 1
ATOM 700 C CA . THR A 1 85 ? -52.151 -2.083 7.276 1.00 35.19 85 THR A CA 1
ATOM 701 C C . THR A 1 85 ? -53.251 -2.007 6.225 1.00 35.19 85 THR A C 1
ATOM 703 O O . THR A 1 85 ? -54.224 -1.276 6.393 1.00 35.19 85 THR A O 1
ATOM 706 N N . THR A 1 86 ? -53.140 -2.828 5.186 1.00 33.19 86 THR A N 1
ATOM 707 C CA . THR A 1 86 ? -54.300 -3.349 4.464 1.00 33.19 86 THR A CA 1
ATOM 708 C C . THR A 1 86 ? -54.169 -4.864 4.365 1.00 33.19 86 THR A C 1
ATOM 710 O O . THR A 1 86 ? -53.126 -5.410 4.009 1.00 33.19 86 THR A O 1
ATOM 713 N N . HIS A 1 87 ? -55.230 -5.543 4.794 1.00 40.94 87 HIS A N 1
ATOM 714 C CA . HIS A 1 87 ? -55.385 -6.988 4.727 1.00 40.94 87 HIS A CA 1
ATOM 715 C C . HIS A 1 87 ? -55.435 -7.456 3.268 1.00 40.94 87 HIS A C 1
ATOM 717 O O . HIS A 1 87 ? -56.309 -7.018 2.526 1.00 40.94 87 HIS A O 1
ATOM 723 N N . ASN A 1 88 ? -54.530 -8.371 2.908 1.00 34.69 88 ASN A N 1
ATOM 724 C CA . ASN A 1 88 ? -54.756 -9.626 2.168 1.00 34.69 88 ASN A CA 1
ATOM 725 C C . ASN A 1 88 ? -53.578 -9.969 1.247 1.00 34.69 88 ASN A C 1
ATOM 727 O O . ASN A 1 88 ? -53.096 -9.130 0.494 1.00 34.69 88 ASN A O 1
ATOM 731 N N . GLY A 1 89 ? -53.198 -11.250 1.253 1.00 32.31 89 GLY A N 1
ATOM 732 C CA . GLY A 1 89 ? -52.401 -11.868 0.190 1.00 32.31 89 GLY A CA 1
ATOM 733 C C . GLY A 1 89 ? -51.055 -12.423 0.649 1.00 32.31 89 GLY A C 1
ATOM 734 O O . GLY A 1 89 ? -50.079 -11.693 0.763 1.00 32.31 89 GLY A O 1
ATOM 735 N N . ASN A 1 90 ? -51.039 -13.736 0.880 1.00 41.94 90 ASN A N 1
ATOM 736 C CA . ASN A 1 90 ? -49.902 -14.602 1.195 1.00 41.94 90 ASN A CA 1
ATOM 737 C C . ASN A 1 90 ? -48.578 -14.242 0.501 1.00 41.94 90 ASN A C 1
ATOM 739 O O . ASN A 1 90 ? -48.497 -14.194 -0.725 1.00 41.94 90 ASN A O 1
ATOM 743 N N . GLY A 1 91 ? -47.516 -14.132 1.304 1.00 37.56 91 GLY A N 1
ATOM 744 C CA . GLY A 1 91 ? -46.140 -14.051 0.821 1.00 37.56 91 GLY A CA 1
ATOM 745 C C . GLY A 1 91 ? -45.154 -13.622 1.905 1.00 37.56 91 GLY A C 1
ATOM 746 O O . GLY A 1 91 ? -44.534 -12.571 1.776 1.00 37.56 91 GLY A O 1
ATOM 747 N N . SER A 1 92 ? -45.011 -14.408 2.976 1.00 28.14 92 SER A N 1
ATOM 748 C CA . SER A 1 92 ? -44.027 -14.146 4.036 1.00 28.14 92 SER A CA 1
ATOM 749 C C . SER A 1 92 ? -42.895 -15.167 3.967 1.00 28.14 92 SER A C 1
ATOM 751 O O . SER A 1 92 ? -43.077 -16.323 4.343 1.00 28.14 92 SER A O 1
ATOM 753 N N . SER A 1 93 ? -41.716 -14.740 3.517 1.00 27.06 93 SER A N 1
ATOM 754 C CA . SER A 1 93 ? -40.476 -15.498 3.685 1.00 27.06 93 SER A CA 1
ATOM 755 C C . SER A 1 93 ? -40.084 -15.481 5.164 1.00 27.06 93 SER A C 1
ATOM 757 O O . SER A 1 93 ? -39.661 -14.451 5.688 1.00 27.06 93 SER A O 1
ATOM 759 N N . ILE A 1 94 ? -40.249 -16.611 5.848 1.00 26.69 94 ILE A N 1
ATOM 760 C CA . ILE A 1 94 ? -39.758 -16.810 7.213 1.00 26.69 94 ILE A CA 1
ATOM 761 C C . ILE A 1 94 ? -38.262 -17.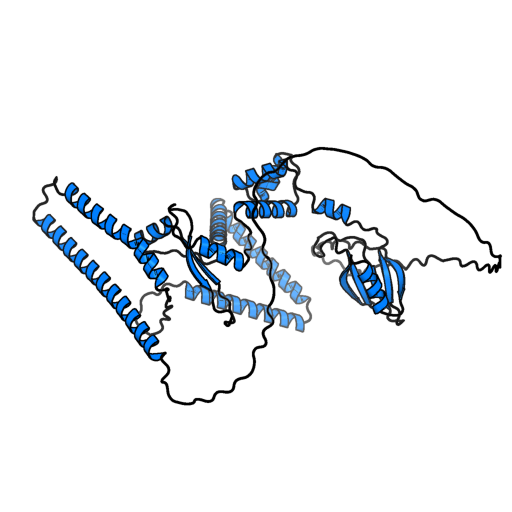128 7.115 1.00 26.69 94 ILE A C 1
ATOM 763 O O . ILE A 1 94 ? -37.876 -18.134 6.527 1.00 26.69 94 ILE A O 1
ATOM 767 N N . ILE A 1 95 ? -37.413 -16.266 7.678 1.00 25.94 95 ILE A N 1
ATOM 768 C CA . ILE A 1 95 ? -36.013 -16.611 7.951 1.00 25.94 95 ILE A CA 1
ATOM 769 C C . ILE A 1 95 ? -36.018 -17.386 9.271 1.00 25.94 95 ILE A C 1
ATOM 771 O O . ILE A 1 95 ? -36.075 -16.796 10.349 1.00 25.94 95 ILE A O 1
ATOM 775 N N . GLU A 1 96 ? -36.026 -18.714 9.183 1.00 25.88 96 GLU A N 1
ATOM 776 C CA . GLU A 1 96 ? -35.803 -19.588 10.334 1.00 25.88 96 GLU A CA 1
ATOM 777 C C . GLU A 1 96 ? -34.322 -19.555 10.722 1.00 25.88 96 GLU A C 1
ATOM 779 O O . GLU A 1 96 ? -33.447 -19.961 9.958 1.00 25.88 96 GLU A O 1
ATOM 784 N N . PHE A 1 97 ? -34.035 -19.088 11.935 1.00 29.70 97 PHE A N 1
ATOM 785 C CA . PHE A 1 97 ? -32.714 -19.223 12.537 1.00 29.70 97 PHE A CA 1
ATOM 786 C C . PHE A 1 97 ? -32.621 -20.591 13.219 1.00 29.70 97 PHE A C 1
ATOM 788 O O . PHE A 1 97 ? -33.303 -20.842 14.214 1.00 29.70 97 PHE A O 1
ATOM 795 N N . ARG A 1 98 ? -31.767 -21.480 12.698 1.00 30.73 98 ARG A N 1
ATOM 796 C CA . ARG A 1 98 ? -31.379 -22.710 13.401 1.00 30.73 98 ARG A CA 1
ATOM 797 C C . ARG A 1 98 ? -30.371 -22.350 14.486 1.00 30.73 98 ARG A C 1
ATOM 799 O O . ARG A 1 98 ? -29.223 -22.050 14.183 1.00 30.73 98 ARG A O 1
ATOM 806 N N . VAL A 1 99 ? -30.811 -22.372 15.738 1.00 37.72 99 VAL A N 1
ATOM 807 C CA . VAL A 1 99 ? -29.939 -22.219 16.908 1.00 37.72 99 VAL A CA 1
ATOM 808 C C . VAL A 1 99 ? -29.548 -23.617 17.390 1.00 37.72 99 VAL A C 1
ATOM 810 O O . VAL A 1 99 ? -30.420 -24.467 17.570 1.00 37.72 99 VAL A O 1
ATOM 813 N N . ASN A 1 100 ? -28.251 -23.870 17.580 1.00 47.88 100 ASN A N 1
ATOM 814 C CA . ASN A 1 100 ? -27.753 -25.133 18.132 1.00 47.88 100 ASN A CA 1
ATOM 815 C C . ASN A 1 100 ? -28.289 -25.328 19.569 1.00 47.88 100 ASN A C 1
ATOM 817 O O . ASN A 1 100 ? -28.353 -24.381 20.357 1.00 47.88 100 ASN A O 1
ATOM 821 N N . SER A 1 101 ? -28.673 -26.559 19.924 1.00 46.12 101 SER A N 1
ATOM 822 C CA . SER A 1 101 ? -29.149 -26.924 21.263 1.00 46.12 101 SER A CA 1
ATOM 823 C C . SER A 1 101 ? -28.162 -26.554 22.374 1.00 46.12 101 SER A C 1
ATOM 825 O O . SER A 1 101 ? -28.600 -26.150 23.448 1.00 46.12 101 SER A O 1
ATOM 827 N N . GLN A 1 102 ? -26.849 -26.597 22.115 1.00 51.16 102 GLN A N 1
ATOM 828 C CA . GLN A 1 102 ? -25.831 -26.143 23.071 1.00 51.16 102 GLN A CA 1
ATOM 829 C C . GLN A 1 102 ? -25.926 -24.641 23.359 1.00 51.16 102 GLN A C 1
ATOM 831 O O . GLN A 1 102 ? -25.836 -24.237 24.516 1.00 51.16 102 GLN A O 1
ATOM 836 N N . THR A 1 103 ? -26.172 -23.811 22.345 1.00 50.00 103 THR A N 1
ATOM 837 C CA . THR A 1 103 ? -26.340 -22.358 22.500 1.00 50.00 103 THR A CA 1
ATOM 838 C C . THR A 1 103 ? -27.598 -22.041 23.309 1.00 50.00 103 THR A C 1
ATOM 840 O O . THR A 1 103 ? -27.591 -21.155 24.164 1.00 50.00 103 THR A O 1
ATOM 843 N N . VAL A 1 104 ? -28.675 -22.810 23.102 1.00 49.59 104 VAL A N 1
ATOM 844 C CA . VAL A 1 104 ? -29.904 -22.709 23.906 1.00 49.59 104 VAL A CA 1
ATOM 845 C C . VAL A 1 104 ? -29.644 -23.124 25.356 1.00 49.59 104 VAL A C 1
ATOM 847 O O . VAL A 1 104 ? -30.078 -22.431 26.272 1.00 49.59 104 VAL A O 1
ATOM 850 N N . GLU A 1 105 ? -28.911 -24.210 25.598 1.00 52.69 105 GLU A N 1
ATOM 851 C CA . GLU A 1 105 ? -28.577 -24.660 26.954 1.00 52.69 105 GLU A CA 1
ATOM 852 C C . GLU A 1 105 ? -27.645 -23.698 27.693 1.00 52.69 105 GLU A C 1
ATOM 854 O O . GLU A 1 105 ? -27.897 -23.394 28.859 1.00 52.69 105 GLU A O 1
ATOM 859 N N . GLN A 1 106 ? -26.619 -23.164 27.027 1.00 57.06 106 GLN A N 1
ATOM 860 C CA . GLN A 1 106 ? -25.729 -22.144 27.587 1.00 57.06 106 GLN A CA 1
ATOM 861 C C . GLN A 1 106 ? -26.499 -20.863 27.911 1.00 57.06 106 GLN A C 1
ATOM 863 O O . GLN A 1 106 ? -26.371 -20.321 29.010 1.00 57.06 106 GLN A O 1
ATOM 868 N N . PHE A 1 107 ? -27.379 -20.422 27.007 1.00 55.22 107 PHE A N 1
ATOM 869 C CA . PHE A 1 107 ? -28.284 -19.308 27.266 1.00 55.22 107 PHE A CA 1
ATOM 870 C C . PHE A 1 107 ? -29.173 -19.587 28.485 1.00 55.22 107 PHE A C 1
ATOM 872 O O . PHE A 1 107 ? -29.257 -18.765 29.395 1.00 55.22 107 PHE A O 1
ATOM 879 N N . LEU A 1 108 ? -29.783 -20.770 28.576 1.00 60.44 108 LEU A N 1
ATOM 880 C CA . LEU A 1 108 ? -30.608 -21.156 29.723 1.00 60.44 108 LEU A CA 1
ATOM 881 C C . LEU A 1 108 ? -29.804 -21.251 31.031 1.00 60.44 108 LEU A C 1
ATOM 883 O O . LEU A 1 108 ? -30.324 -20.877 32.082 1.00 60.44 108 LEU A O 1
ATOM 887 N N . GLN A 1 109 ? -28.548 -21.705 30.996 1.00 67.12 109 GLN A N 1
ATOM 888 C CA . GLN A 1 109 ? -27.657 -21.733 32.161 1.00 67.12 109 GLN A CA 1
ATOM 889 C C . GLN A 1 109 ? -27.306 -20.324 32.650 1.00 67.12 109 GLN A C 1
ATOM 891 O O . GLN A 1 109 ? -27.379 -20.077 33.853 1.00 67.12 109 GLN A O 1
ATOM 896 N N . ILE A 1 110 ? -27.024 -19.387 31.738 1.00 59.88 110 ILE A N 1
ATOM 897 C CA . ILE A 1 110 ? -26.814 -17.965 32.062 1.00 59.88 110 ILE A CA 1
ATOM 898 C C . ILE A 1 110 ? -28.093 -17.354 32.659 1.00 59.88 110 ILE A C 1
ATOM 900 O O . ILE A 1 110 ? -28.043 -16.574 33.610 1.00 59.88 110 ILE A O 1
ATOM 904 N N . MET A 1 111 ? -29.261 -17.742 32.140 1.00 53.59 111 MET A N 1
ATOM 905 C CA . MET A 1 111 ? -30.558 -17.198 32.552 1.00 53.59 111 MET A CA 1
ATOM 906 C C . MET A 1 111 ? -31.086 -17.768 33.882 1.00 53.59 111 MET A C 1
ATOM 908 O O . MET A 1 111 ? -31.843 -17.085 34.581 1.00 53.59 111 MET A O 1
ATOM 912 N N . LYS A 1 112 ? -30.691 -18.986 34.280 1.00 59.38 112 LYS A N 1
ATOM 913 C CA . LYS A 1 112 ? -31.142 -19.644 35.526 1.00 59.38 112 LYS A CA 1
ATOM 914 C C . LYS A 1 112 ? -30.948 -18.773 36.784 1.00 59.38 112 LYS A C 1
ATOM 916 O O . LYS A 1 112 ? -31.960 -18.503 37.433 1.00 59.38 112 LYS A O 1
ATOM 921 N N . PRO A 1 113 ? -29.744 -18.266 37.118 1.00 46.91 113 PRO A N 1
ATOM 922 C CA . PRO A 1 113 ? -29.537 -17.441 38.315 1.00 46.91 113 PRO A CA 1
ATOM 923 C C . PRO A 1 113 ? -30.233 -16.064 38.263 1.00 46.91 113 PRO A C 1
ATOM 925 O O . PRO A 1 113 ? -30.624 -15.519 39.298 1.00 46.91 113 PRO A O 1
ATOM 928 N N . LEU A 1 114 ? -30.462 -15.508 37.067 1.00 45.06 114 LEU A N 1
ATOM 929 C CA . LEU A 1 114 ? -31.146 -14.218 36.887 1.00 45.06 114 LEU A CA 1
ATOM 930 C C . LEU A 1 114 ? -32.653 -14.317 37.183 1.00 45.06 114 LEU A C 1
ATOM 932 O O . LEU A 1 114 ? -33.246 -13.407 37.771 1.00 45.06 114 LEU A O 1
ATOM 936 N N . THR A 1 115 ? -33.280 -15.446 36.844 1.00 43.72 115 THR A N 1
ATOM 937 C CA . THR A 1 115 ? -34.707 -15.679 37.131 1.00 43.72 115 THR A CA 1
ATOM 938 C C . THR A 1 115 ? -34.983 -15.965 38.612 1.00 43.72 115 THR A C 1
ATOM 940 O O . THR A 1 115 ? -36.029 -15.561 39.131 1.00 43.72 115 THR A O 1
ATOM 943 N N . THR A 1 116 ? -34.045 -16.594 39.328 1.00 44.31 116 THR A N 1
ATOM 944 C CA . THR A 1 116 ? -34.131 -16.833 40.780 1.00 44.31 116 THR A CA 1
ATOM 945 C C . THR A 1 116 ? -33.861 -15.573 41.600 1.00 44.31 116 THR A C 1
ATOM 947 O O . THR A 1 116 ? -34.617 -15.306 42.536 1.00 44.31 116 THR A O 1
ATOM 950 N N . SER A 1 117 ? -32.885 -14.746 41.209 1.00 35.97 117 SER A N 1
ATOM 951 C CA . SER A 1 117 ? -32.603 -13.456 41.863 1.00 35.97 117 SER A CA 1
ATOM 952 C C . SER A 1 117 ? -33.783 -12.476 41.743 1.00 35.97 117 SER A C 1
ATOM 954 O O . SER A 1 117 ? -34.267 -11.933 42.740 1.00 35.97 117 SER A O 1
ATOM 956 N N . THR A 1 118 ? -34.383 -12.361 40.550 1.00 35.38 118 THR A N 1
ATOM 957 C CA . THR A 1 118 ? -35.580 -11.521 40.332 1.00 35.38 118 THR A CA 1
ATOM 958 C C . THR A 1 118 ? -36.795 -11.999 41.154 1.00 35.38 118 THR A C 1
ATOM 960 O O . THR A 1 118 ? -37.609 -11.193 41.617 1.00 35.38 118 THR A O 1
ATOM 963 N N . ARG A 1 119 ? -36.911 -13.313 41.408 1.00 43.53 119 ARG A N 1
ATOM 964 C CA . ARG A 1 119 ? -37.947 -13.904 42.281 1.00 43.53 119 ARG A CA 1
ATOM 965 C C . ARG A 1 119 ? -37.750 -13.590 43.766 1.00 43.53 119 ARG A C 1
ATOM 967 O O . ARG A 1 119 ? -38.746 -13.510 44.485 1.00 43.53 119 ARG A O 1
ATOM 974 N N . GLN A 1 120 ? -36.513 -13.431 44.233 1.00 45.12 120 GLN A N 1
ATOM 975 C CA . GLN A 1 120 ? -36.229 -13.082 45.627 1.00 45.12 120 GLN A CA 1
ATOM 976 C C . GLN A 1 120 ? -36.421 -11.583 45.880 1.00 45.12 120 GLN A C 1
ATOM 978 O O . GLN A 1 120 ? -37.129 -11.231 46.821 1.00 45.12 120 GLN A O 1
ATOM 983 N N . VAL A 1 121 ? -35.935 -10.715 44.985 1.00 43.44 121 VAL A N 1
ATOM 984 C CA . VAL A 1 121 ? -36.063 -9.247 45.112 1.00 43.44 121 VAL A CA 1
ATOM 985 C C . VAL A 1 121 ? -37.527 -8.781 45.061 1.00 43.44 121 VAL A C 1
ATOM 987 O O . VAL A 1 121 ? -37.933 -7.879 45.793 1.00 43.44 121 VAL A O 1
ATOM 990 N N . THR A 1 122 ? -38.370 -9.431 44.251 1.00 46.78 122 THR A N 1
ATOM 991 C CA . THR A 1 122 ? -39.811 -9.117 44.196 1.00 46.78 122 THR A CA 1
ATOM 992 C C . THR A 1 122 ? -40.588 -9.613 45.419 1.00 46.78 122 THR A C 1
ATOM 994 O O . THR A 1 122 ? -41.624 -9.037 45.750 1.00 46.78 122 THR A O 1
ATOM 997 N N . ARG A 1 123 ? -40.094 -10.637 46.132 1.00 46.88 123 ARG A N 1
ATOM 998 C CA . ARG A 1 123 ? -40.707 -11.148 47.370 1.00 46.88 123 ARG A CA 1
ATOM 999 C C . ARG A 1 123 ? -40.361 -10.302 48.595 1.00 46.88 123 ARG A C 1
ATOM 1001 O O . ARG A 1 123 ? -41.244 -10.096 49.423 1.00 46.88 123 ARG A O 1
ATOM 1008 N N . SER A 1 124 ? -39.132 -9.802 48.705 1.00 47.38 124 SER A N 1
ATOM 1009 C CA . SER A 1 124 ? -38.711 -8.921 49.804 1.00 47.38 124 SER A CA 1
ATOM 1010 C C . SER A 1 124 ? -39.260 -7.499 49.636 1.00 47.38 124 SER A C 1
ATOM 1012 O O . SER A 1 124 ? -39.889 -6.977 50.555 1.00 47.38 124 SER A O 1
ATOM 1014 N N . SER A 1 125 ? -39.191 -6.923 48.429 1.00 46.62 125 SER A N 1
ATOM 1015 C CA . SER A 1 125 ? -39.701 -5.565 48.169 1.00 46.62 125 SER A CA 1
ATOM 1016 C C . SER A 1 125 ? -41.228 -5.436 48.323 1.00 46.62 125 SER A C 1
ATOM 1018 O O . SER A 1 125 ? -41.727 -4.402 48.771 1.00 46.62 125 SER A O 1
ATOM 1020 N N . ALA A 1 126 ? -41.989 -6.492 48.007 1.00 49.53 126 ALA A N 1
ATOM 1021 C CA . ALA A 1 126 ? -43.440 -6.518 48.205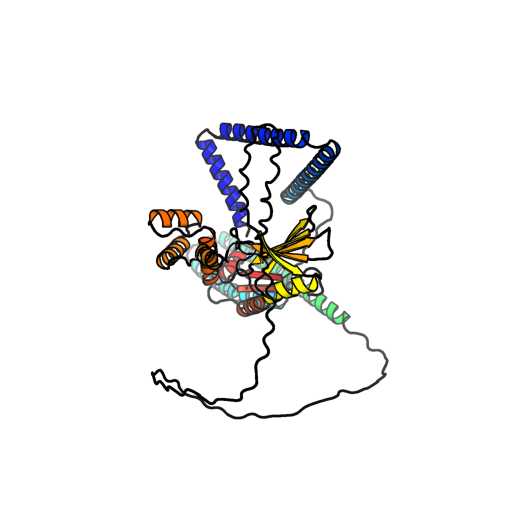 1.00 49.53 126 ALA A CA 1
ATOM 1022 C C . ALA A 1 126 ? -43.865 -6.797 49.660 1.00 49.53 126 ALA A C 1
ATOM 1024 O O . ALA A 1 126 ? -45.023 -6.574 49.999 1.00 49.53 126 ALA A O 1
ATOM 1025 N N . LYS A 1 127 ? -42.964 -7.270 50.530 1.00 50.44 127 LYS A N 1
ATOM 1026 C CA . LYS A 1 127 ? -43.250 -7.412 51.967 1.00 50.44 127 LYS A CA 1
ATOM 1027 C C . LYS A 1 127 ? -42.965 -6.112 52.723 1.00 50.44 127 LYS A C 1
ATOM 1029 O O . LYS A 1 127 ? -43.761 -5.730 53.572 1.00 50.44 127 LYS A O 1
ATOM 1034 N N . GLU A 1 128 ? -41.907 -5.389 52.356 1.00 50.91 128 GLU A N 1
ATOM 1035 C CA . GLU A 1 128 ? -41.528 -4.135 53.027 1.00 50.91 128 GLU A CA 1
ATOM 1036 C C . GLU A 1 128 ? -42.370 -2.922 52.602 1.00 50.91 128 GLU A C 1
ATOM 1038 O O . GLU A 1 128 ? -42.697 -2.080 53.434 1.00 50.91 128 GLU A O 1
ATOM 1043 N N . LYS A 1 129 ? -42.805 -2.823 51.336 1.00 50.84 129 LYS A N 1
ATOM 1044 C CA . LYS A 1 129 ? -43.578 -1.649 50.871 1.00 50.84 129 LYS A CA 1
ATOM 1045 C C . LYS A 1 129 ? -45.062 -1.642 51.253 1.00 50.84 129 LYS A C 1
ATOM 1047 O O . LYS A 1 129 ? -45.716 -0.616 51.073 1.00 50.84 129 LYS A O 1
ATOM 1052 N N . PHE A 1 130 ? -45.607 -2.745 51.765 1.00 51.75 130 PHE A N 1
ATOM 1053 C CA . PHE A 1 130 ? -47.052 -2.896 51.994 1.00 51.75 130 PHE A CA 1
ATOM 1054 C C . PHE A 1 130 ? -47.463 -2.952 53.472 1.00 51.75 130 PHE A C 1
ATOM 1056 O O . PHE A 1 130 ? -48.656 -2.986 53.754 1.00 51.75 130 PHE A O 1
ATOM 1063 N N . ALA A 1 131 ? -46.512 -2.888 54.410 1.00 51.09 131 ALA A N 1
ATOM 1064 C CA . ALA A 1 131 ? -46.805 -2.878 55.846 1.00 51.09 131 ALA A CA 1
ATOM 1065 C C . ALA A 1 131 ? -47.202 -1.490 56.399 1.00 51.09 131 ALA A C 1
ATOM 1067 O O . ALA A 1 131 ? -47.776 -1.411 57.477 1.00 51.09 131 ALA A O 1
ATOM 1068 N N . GLY A 1 132 ? -46.928 -0.392 55.678 1.00 47.22 132 GLY A N 1
ATOM 1069 C CA . GLY A 1 132 ? -47.000 0.965 56.249 1.00 47.22 132 GLY A CA 1
ATOM 1070 C C . GLY A 1 132 ? -48.128 1.885 55.769 1.00 47.22 132 GLY A C 1
ATOM 1071 O O . GLY A 1 132 ? -48.191 3.027 56.214 1.00 47.22 132 GLY A O 1
ATOM 1072 N N . LYS A 1 133 ? -49.000 1.475 54.840 1.00 51.03 133 LYS A N 1
ATOM 1073 C CA . LYS A 1 133 ? -50.063 2.362 54.328 1.00 51.03 133 LYS A CA 1
ATOM 1074 C C . LYS A 1 133 ? -51.385 1.621 54.235 1.00 51.03 133 LYS A C 1
ATOM 1076 O O . LYS A 1 133 ? -51.515 0.707 53.425 1.00 51.03 133 LYS A O 1
ATOM 1081 N N . GLY A 1 134 ? -52.357 2.056 55.041 1.00 54.56 134 GLY A N 1
ATOM 1082 C CA . GLY A 1 134 ? -53.748 1.610 55.009 1.00 54.56 134 GLY A CA 1
ATOM 1083 C C . GLY A 1 134 ? -54.356 1.797 53.621 1.00 54.56 134 GLY A C 1
ATOM 1084 O O . GLY A 1 134 ? -54.926 2.835 53.291 1.00 54.56 134 GLY A O 1
ATOM 1085 N N . LEU A 1 135 ? -54.192 0.790 52.770 1.00 51.47 135 LEU A N 1
ATOM 1086 C CA . LEU A 1 135 ? -54.898 0.679 51.509 1.00 51.47 135 LEU A CA 1
ATOM 1087 C C . LEU A 1 135 ? -56.307 0.198 51.820 1.00 51.47 135 LEU A C 1
ATOM 1089 O O . LEU A 1 135 ? -56.492 -0.874 52.390 1.00 51.47 135 LEU A O 1
ATOM 1093 N N . THR A 1 136 ? -57.299 0.973 51.390 1.00 72.56 136 THR A N 1
ATOM 1094 C CA . THR A 1 136 ? -58.692 0.537 51.414 1.00 72.56 136 THR A CA 1
ATOM 1095 C C . THR A 1 136 ? -58.811 -0.818 50.716 1.00 72.56 136 THR A C 1
ATOM 1097 O O . THR A 1 136 ? -58.204 -1.051 49.663 1.00 72.56 136 THR A O 1
ATOM 1100 N N . GLU A 1 137 ? -59.588 -1.727 51.302 1.00 67.81 137 GLU A N 1
ATOM 1101 C CA . GLU A 1 137 ? -59.728 -3.133 50.894 1.00 67.81 137 GLU A CA 1
ATOM 1102 C C . GLU A 1 137 ? -59.957 -3.305 49.375 1.00 67.81 137 GLU A C 1
ATOM 1104 O O . GLU A 1 137 ? -59.450 -4.229 48.733 1.00 67.81 137 GLU A O 1
ATOM 1109 N N . LYS A 1 138 ? -60.631 -2.325 48.760 1.00 68.56 138 LYS A N 1
ATOM 1110 C CA . LYS A 1 138 ? -60.910 -2.237 47.321 1.00 68.56 138 LYS A CA 1
ATOM 1111 C C . LYS A 1 138 ? -59.647 -2.113 46.450 1.00 68.56 138 LYS A C 1
ATOM 1113 O O . LYS A 1 138 ? -59.579 -2.719 45.380 1.00 68.56 138 LYS A O 1
ATOM 1118 N N . LYS A 1 139 ? -58.623 -1.371 46.889 1.00 69.75 139 LYS A N 1
ATOM 1119 C CA . LYS A 1 139 ? -57.346 -1.233 46.160 1.00 69.75 139 LYS A CA 1
ATOM 1120 C C . LYS A 1 139 ? -56.469 -2.483 46.305 1.00 69.75 139 LYS A C 1
ATOM 1122 O O . LYS A 1 139 ? -55.831 -2.879 45.330 1.00 69.75 139 LYS A O 1
ATOM 1127 N N . SER A 1 140 ? -56.508 -3.146 47.465 1.00 74.75 140 SER A N 1
ATOM 1128 C CA . SER A 1 140 ? -55.829 -4.433 47.690 1.00 74.75 140 SER A CA 1
ATOM 1129 C C . SER A 1 140 ? -56.399 -5.538 46.788 1.00 74.75 140 SER A C 1
ATOM 1131 O O . SER A 1 140 ? -55.655 -6.196 46.058 1.00 74.75 140 SER A O 1
ATOM 1133 N N . LYS A 1 141 ? -57.734 -5.656 46.715 1.00 76.94 141 LYS A N 1
ATOM 1134 C CA . LYS A 1 141 ? -58.422 -6.612 45.827 1.00 76.94 141 LYS A CA 1
ATOM 1135 C C . LYS A 1 141 ? -58.101 -6.375 44.342 1.00 76.94 141 LYS A C 1
ATOM 1137 O O . LYS A 1 141 ? -57.839 -7.331 43.610 1.00 76.94 141 LYS A O 1
ATOM 1142 N N . LYS A 1 142 ? -58.025 -5.112 43.892 1.00 78.12 142 LYS A N 1
ATOM 1143 C CA . LYS A 1 142 ? -57.631 -4.770 42.508 1.00 78.12 142 LYS A CA 1
ATOM 1144 C C . LYS A 1 142 ? -56.173 -5.141 42.204 1.00 78.12 142 LYS A C 1
ATOM 1146 O O . LYS A 1 142 ? -55.901 -5.699 41.142 1.00 78.12 142 LYS A O 1
ATOM 1151 N N . ALA A 1 143 ? -55.247 -4.891 43.131 1.00 69.19 143 ALA A N 1
ATOM 1152 C CA . ALA A 1 143 ? -53.841 -5.267 42.975 1.00 69.19 143 ALA A CA 1
ATOM 1153 C C . ALA A 1 143 ? -53.646 -6.794 42.940 1.00 69.19 143 ALA A C 1
ATOM 1155 O O . ALA A 1 143 ? -52.906 -7.304 42.098 1.00 69.19 143 ALA A O 1
ATOM 1156 N N . GLN A 1 144 ? -54.360 -7.541 43.790 1.00 73.88 144 GLN A N 1
ATOM 1157 C CA . GLN A 1 144 ? -54.334 -9.006 43.774 1.00 73.88 144 GLN A CA 1
ATOM 1158 C C . GLN A 1 144 ? -54.924 -9.590 42.483 1.00 73.88 144 GLN A C 1
ATOM 1160 O O . GLN A 1 144 ? -54.367 -10.548 41.944 1.00 73.88 144 GLN A O 1
ATOM 1165 N N . SER A 1 145 ? -56.001 -9.001 41.953 1.00 82.44 145 SER A N 1
ATOM 1166 C CA . SER A 1 145 ? -56.578 -9.392 40.658 1.00 82.44 145 SER A CA 1
ATOM 1167 C C . SER A 1 145 ? -55.584 -9.186 39.507 1.00 82.44 145 SER A C 1
ATOM 1169 O O . SER A 1 145 ? -55.304 -10.118 38.753 1.00 82.44 145 SER A O 1
ATOM 1171 N N . MET A 1 146 ? -54.937 -8.017 39.441 1.00 67.25 146 MET A N 1
ATOM 1172 C CA . MET A 1 146 ? -53.893 -7.736 38.445 1.00 67.25 146 MET A CA 1
ATOM 1173 C C . MET A 1 146 ? -52.706 -8.701 38.559 1.00 67.25 146 MET A C 1
ATOM 1175 O O . MET A 1 146 ? -52.212 -9.202 37.549 1.00 67.25 146 MET A O 1
ATOM 1179 N N . LEU A 1 147 ? -52.275 -9.027 39.783 1.00 74.94 147 LEU A N 1
ATOM 1180 C CA . LEU A 1 147 ? -51.200 -9.994 40.010 1.00 74.94 147 LEU A CA 1
ATOM 1181 C C . LEU A 1 147 ? -51.582 -11.402 39.523 1.00 74.94 147 LEU A C 1
ATOM 1183 O O . LEU A 1 147 ? -50.735 -12.103 38.968 1.00 74.94 147 LEU A O 1
ATOM 1187 N N . ARG A 1 148 ? -52.843 -11.822 39.706 1.00 80.56 148 ARG A N 1
ATOM 1188 C CA . ARG A 1 148 ? -53.347 -13.100 39.173 1.00 80.56 148 ARG A CA 1
ATOM 1189 C C . ARG A 1 148 ? -53.319 -13.099 37.646 1.00 80.56 148 ARG A C 1
ATOM 1191 O O . ARG A 1 148 ? -52.744 -14.019 37.080 1.00 80.56 148 ARG A O 1
ATOM 1198 N N . ILE A 1 149 ? -53.811 -12.040 36.999 1.00 78.06 149 ILE A N 1
ATOM 1199 C CA . ILE A 1 149 ? -53.797 -11.903 35.532 1.00 78.06 149 ILE A CA 1
ATOM 1200 C C . ILE A 1 149 ? -52.365 -11.978 34.981 1.00 78.06 149 ILE A C 1
ATOM 1202 O O . ILE A 1 149 ? -52.105 -12.712 34.028 1.00 78.06 149 ILE A O 1
ATOM 1206 N N . HIS A 1 150 ? -51.412 -11.273 35.597 1.00 66.81 150 HIS A N 1
ATOM 1207 C CA . HIS A 1 150 ? -50.012 -11.322 35.168 1.00 66.81 150 HIS A CA 1
ATOM 1208 C C . HIS A 1 150 ? -49.371 -12.700 35.374 1.00 66.81 150 HIS A C 1
ATOM 1210 O O . HIS A 1 150 ? -48.602 -13.139 34.519 1.00 66.81 150 HIS A O 1
ATOM 1216 N N . LYS A 1 151 ? -49.700 -13.409 36.463 1.00 77.00 151 LYS A N 1
ATOM 1217 C CA . LYS A 1 151 ? -49.230 -14.786 36.687 1.00 77.00 151 LYS A CA 1
ATOM 1218 C C . LYS A 1 151 ? -49.802 -15.764 35.663 1.00 77.00 151 LYS A C 1
ATOM 1220 O O . LYS A 1 151 ? -49.058 -16.623 35.200 1.00 77.00 151 LYS A O 1
ATOM 1225 N N . THR A 1 152 ? -51.077 -15.627 35.301 1.00 79.44 152 THR A N 1
ATOM 1226 C CA . THR A 1 152 ? -51.713 -16.472 34.281 1.00 79.44 152 THR A CA 1
ATOM 1227 C C . THR A 1 152 ? -51.073 -16.241 32.914 1.00 79.44 152 THR A C 1
ATOM 1229 O O . THR A 1 152 ? -50.588 -17.194 32.317 1.00 79.44 152 THR A O 1
ATOM 1232 N N . LYS A 1 153 ? -50.907 -14.980 32.492 1.00 69.06 153 LYS A N 1
ATOM 1233 C CA . LYS A 1 153 ? -50.229 -14.647 31.225 1.00 69.06 153 LYS A CA 1
ATOM 1234 C C . LYS A 1 153 ? -48.776 -15.122 31.178 1.00 69.06 153 LYS A C 1
ATOM 1236 O O . LYS A 1 153 ? -48.302 -15.578 30.145 1.00 69.06 153 LYS A O 1
ATOM 1241 N N . ALA A 1 154 ? -48.049 -15.031 32.293 1.00 59.94 154 ALA A N 1
ATOM 1242 C CA . ALA A 1 154 ? -46.682 -15.541 32.363 1.00 59.94 154 ALA A CA 1
ATOM 1243 C C . ALA A 1 154 ? -46.626 -17.073 32.230 1.00 59.94 154 ALA A C 1
ATOM 1245 O O . ALA A 1 154 ? -45.717 -17.584 31.582 1.00 59.94 154 ALA A O 1
ATOM 1246 N N . ARG A 1 155 ? -47.594 -17.801 32.810 1.00 73.31 155 ARG A N 1
ATOM 1247 C CA . ARG A 1 155 ? -47.713 -19.258 32.634 1.00 73.31 155 ARG A CA 1
ATOM 1248 C C . ARG A 1 155 ? -48.050 -19.629 31.194 1.00 73.31 155 ARG A C 1
ATOM 1250 O O . ARG A 1 155 ? -47.347 -20.456 30.639 1.00 73.31 155 ARG A O 1
ATOM 1257 N N . GLU A 1 156 ? -49.004 -18.949 30.563 1.00 73.62 156 GLU A N 1
ATOM 1258 C CA . GLU A 1 156 ? -49.362 -19.183 29.154 1.00 73.62 156 GLU A CA 1
ATOM 1259 C C . GLU A 1 156 ? -48.160 -19.015 28.211 1.00 73.62 156 GLU A C 1
ATOM 1261 O O . GLU A 1 156 ? -47.947 -19.832 27.317 1.00 73.62 156 GLU A O 1
ATOM 1266 N N . VAL A 1 157 ? -47.326 -17.992 28.436 1.00 64.31 157 VAL A N 1
ATOM 1267 C CA . VAL A 1 157 ? -46.100 -17.783 27.648 1.00 64.31 157 VAL A CA 1
ATOM 1268 C C . VAL A 1 157 ? -45.089 -18.908 27.883 1.00 64.31 157 VAL A C 1
ATOM 1270 O O . VAL A 1 157 ? -44.492 -19.396 26.924 1.00 64.31 157 VAL A O 1
ATOM 1273 N N . ILE A 1 158 ? -44.901 -19.344 29.133 1.00 68.38 158 ILE A N 1
ATOM 1274 C CA . ILE A 1 158 ? -43.998 -20.457 29.464 1.00 68.38 158 ILE A CA 1
ATOM 1275 C C . ILE A 1 158 ? -44.496 -21.761 28.829 1.00 68.38 158 ILE A C 1
ATOM 1277 O O . ILE A 1 158 ? -43.709 -22.452 28.186 1.00 68.38 158 ILE A O 1
ATOM 1281 N N . ASP A 1 159 ? -45.785 -22.069 28.944 1.00 72.75 159 ASP A N 1
ATOM 1282 C CA . ASP A 1 159 ? -46.379 -23.301 28.419 1.00 72.75 159 ASP A CA 1
ATOM 1283 C C . ASP A 1 159 ? -46.349 -23.327 26.884 1.00 72.75 159 ASP A C 1
ATOM 1285 O O . ASP A 1 159 ? -45.990 -24.346 26.291 1.00 72.75 159 ASP A O 1
ATOM 1289 N N . SER A 1 160 ? -46.610 -22.189 26.232 1.00 68.31 160 SER A N 1
ATOM 1290 C CA . SER A 1 160 ? -46.477 -22.036 24.777 1.00 68.31 160 SER A CA 1
ATOM 1291 C C . SER A 1 160 ? -45.029 -22.234 24.311 1.00 68.31 160 SER A C 1
ATOM 1293 O O . SER A 1 160 ? -44.763 -22.993 23.376 1.00 68.31 160 SER A O 1
ATOM 1295 N N . THR A 1 161 ? -44.064 -21.649 25.029 1.00 57.22 161 THR A N 1
ATOM 1296 C CA . THR A 1 161 ? -42.631 -21.807 24.725 1.00 57.22 161 THR A CA 1
ATOM 1297 C C . THR A 1 161 ? -42.178 -23.259 24.914 1.00 57.22 161 THR A C 1
ATOM 1299 O O . THR A 1 161 ? -41.476 -23.809 24.068 1.00 57.22 161 THR A O 1
ATOM 1302 N N . MET A 1 162 ? -42.619 -23.924 25.986 1.00 66.19 162 MET A N 1
ATOM 1303 C CA . MET A 1 162 ? -42.293 -25.330 26.250 1.00 66.19 162 MET A CA 1
ATOM 1304 C C . MET A 1 162 ? -42.966 -26.281 25.252 1.00 66.19 162 MET A C 1
ATOM 1306 O O . MET A 1 162 ? -42.380 -27.306 24.904 1.00 66.19 162 MET A O 1
ATOM 1310 N N . SER A 1 163 ? -44.161 -25.946 24.758 1.00 71.25 163 SER A N 1
ATOM 1311 C CA . SER A 1 163 ? -44.826 -26.687 23.681 1.00 71.25 163 SER A CA 1
ATOM 1312 C C . SER A 1 163 ? -44.023 -26.617 22.377 1.00 71.25 163 SER A C 1
ATOM 1314 O O . SER A 1 163 ? -43.730 -27.654 21.784 1.00 71.25 163 SER A O 1
ATOM 1316 N N . LEU A 1 164 ? -43.548 -25.424 21.993 1.00 54.81 164 LEU A N 1
ATOM 1317 C CA . LEU A 1 164 ? -42.695 -25.232 20.812 1.00 54.81 164 LEU A CA 1
ATOM 1318 C C . LEU A 1 164 ? -41.373 -26.010 20.910 1.00 54.81 164 LEU A C 1
ATOM 1320 O O . LEU A 1 164 ? -40.962 -26.663 19.951 1.00 54.81 164 LEU A O 1
ATOM 1324 N N . VAL A 1 165 ? -40.738 -26.013 22.086 1.00 60.31 165 VAL A N 1
ATOM 1325 C CA . VAL A 1 165 ? -39.517 -26.800 22.333 1.00 60.31 165 VAL A CA 1
ATOM 1326 C C . VAL A 1 165 ? -39.792 -28.306 22.229 1.00 60.31 165 VAL A C 1
ATOM 1328 O O . VAL A 1 165 ? -39.010 -29.033 21.614 1.00 60.31 165 VAL A O 1
ATOM 1331 N N . LYS A 1 166 ? -40.921 -28.792 22.764 1.00 65.25 166 LYS A N 1
ATOM 1332 C CA . LYS A 1 166 ? -41.320 -30.205 22.640 1.00 65.25 166 LYS A CA 1
ATOM 1333 C C . LYS A 1 166 ? -41.623 -30.601 21.195 1.00 65.25 166 LYS A C 1
ATOM 1335 O O . LYS A 1 166 ? -41.233 -31.693 20.791 1.00 65.25 166 LYS A O 1
ATOM 1340 N N . MET A 1 167 ? -42.273 -29.733 20.419 1.00 56.91 167 MET A N 1
ATOM 1341 C CA . MET A 1 167 ? -42.534 -29.973 18.995 1.00 56.91 167 MET A CA 1
ATOM 1342 C C . MET A 1 167 ? -41.232 -30.047 18.191 1.00 56.91 167 MET A C 1
ATOM 1344 O O . MET A 1 167 ? -41.054 -30.976 17.408 1.00 56.91 167 MET A O 1
ATOM 1348 N N . SER A 1 168 ? -40.286 -29.141 18.453 1.00 52.91 168 SER A N 1
ATOM 1349 C CA . SER A 1 168 ? -38.957 -29.163 17.830 1.00 52.91 168 SER A CA 1
ATOM 1350 C C . SER A 1 168 ? -38.172 -30.438 18.181 1.00 52.91 168 SER A C 1
ATOM 1352 O O . SER A 1 168 ? -37.642 -31.114 17.301 1.00 52.91 168 SER A O 1
ATOM 1354 N N . SER A 1 169 ? -38.193 -30.854 19.455 1.00 56.69 169 SER A N 1
ATOM 1355 C CA . SER A 1 169 ? -37.547 -32.095 19.912 1.00 56.69 169 SER A CA 1
ATOM 1356 C C . SER A 1 169 ? -38.180 -33.360 19.316 1.00 56.69 169 SER A C 1
ATOM 1358 O O . SER A 1 169 ? -37.464 -34.306 18.982 1.00 56.69 169 SER A O 1
ATOM 1360 N N . LYS A 1 170 ? -39.511 -33.385 19.152 1.00 62.53 170 LYS A N 1
ATOM 1361 C CA . LYS A 1 170 ? -40.226 -34.503 18.522 1.00 62.53 170 LYS A CA 1
ATOM 1362 C C . LYS A 1 170 ? -39.869 -34.619 17.039 1.00 62.53 170 LYS A C 1
ATOM 1364 O O . LYS A 1 170 ? -39.478 -35.697 16.609 1.00 62.53 170 LYS A O 1
ATOM 1369 N N . ASN A 1 171 ? -39.866 -33.501 16.313 1.00 59.84 171 ASN A N 1
ATOM 1370 C CA . ASN A 1 171 ? -39.465 -33.469 14.906 1.00 59.84 171 ASN A CA 1
ATOM 1371 C C . ASN A 1 171 ? -38.004 -33.915 14.717 1.00 59.84 171 ASN A C 1
ATOM 1373 O O . ASN A 1 171 ? -37.707 -34.651 13.783 1.00 59.84 171 ASN A O 1
ATOM 1377 N N . MET A 1 172 ? -37.096 -33.555 15.632 1.00 43.78 172 MET A N 1
ATOM 1378 C CA . MET A 1 172 ? -35.716 -34.060 15.619 1.00 43.78 172 MET A CA 1
ATOM 1379 C C . MET A 1 172 ? -35.633 -35.578 15.834 1.00 43.78 172 MET A C 1
ATOM 1381 O O . MET A 1 172 ? -34.870 -36.248 15.144 1.00 43.78 172 MET A O 1
ATOM 1385 N N . LYS A 1 173 ? -36.419 -36.141 16.759 1.00 59.22 173 LYS A N 1
ATOM 1386 C CA . LYS A 1 173 ? -36.448 -37.596 16.993 1.00 59.22 173 LYS A CA 1
ATOM 1387 C C . LYS A 1 173 ? -37.029 -38.367 15.809 1.00 59.22 173 LYS A C 1
ATOM 1389 O O . LYS A 1 173 ? -36.540 -39.453 15.511 1.00 59.22 173 LYS A O 1
ATOM 1394 N N . ASP A 1 174 ? -38.026 -37.807 15.132 1.00 54.22 174 ASP A N 1
ATOM 1395 C CA . ASP A 1 174 ? -38.634 -38.423 13.950 1.00 54.22 174 ASP A CA 1
ATOM 1396 C C . ASP A 1 174 ? -37.679 -38.373 12.741 1.00 54.22 174 ASP A C 1
ATOM 1398 O O . ASP A 1 174 ? -37.541 -39.366 12.028 1.00 54.22 174 ASP A O 1
ATOM 1402 N N . VAL A 1 175 ? -36.902 -37.292 12.589 1.00 47.50 175 VAL A N 1
ATOM 1403 C CA . VAL A 1 175 ? -35.815 -37.200 11.592 1.00 47.50 175 VAL A CA 1
ATOM 1404 C C . VAL A 1 175 ? -34.689 -38.203 11.880 1.00 47.50 175 VAL A C 1
ATOM 1406 O O . VAL A 1 175 ? -34.193 -38.842 10.956 1.00 47.50 175 VAL A O 1
ATOM 1409 N N . MET A 1 176 ? -34.323 -38.416 13.149 1.00 49.44 176 MET A N 1
ATOM 1410 C CA . MET A 1 176 ? -33.310 -39.420 13.512 1.00 49.44 176 MET A CA 1
ATOM 1411 C C . MET A 1 176 ? -33.806 -40.867 13.362 1.00 49.44 176 MET A C 1
ATOM 1413 O O . MET A 1 176 ? -33.001 -41.760 13.112 1.00 49.44 176 MET A O 1
ATOM 1417 N N . LYS A 1 177 ? -35.120 -41.119 13.456 1.00 53.72 177 LYS A N 1
ATOM 1418 C CA . LYS A 1 177 ? -35.709 -42.438 13.161 1.00 53.72 177 LYS A CA 1
ATOM 1419 C C . LYS A 1 177 ? -35.759 -42.756 11.665 1.00 53.72 177 LYS A C 1
ATOM 1421 O O . LYS A 1 177 ? -35.691 -43.927 11.313 1.00 53.72 177 LYS A O 1
ATOM 1426 N N . MET A 1 178 ? -35.832 -41.747 10.794 1.00 46.88 178 MET A N 1
ATOM 1427 C CA . MET A 1 178 ? -35.774 -41.939 9.336 1.00 46.88 178 MET A CA 1
ATOM 1428 C C . MET A 1 178 ? -34.356 -42.198 8.796 1.00 46.88 178 MET A C 1
ATOM 1430 O O . MET A 1 178 ? -34.214 -42.549 7.630 1.00 46.88 178 MET A O 1
ATOM 1434 N N . GLN A 1 179 ? -33.311 -42.052 9.618 1.00 44.72 179 GLN A N 1
ATOM 1435 C CA . GLN A 1 179 ? -31.912 -42.271 9.223 1.00 44.72 179 GLN A CA 1
ATOM 1436 C C . GLN A 1 179 ? -31.342 -43.643 9.618 1.00 44.72 179 GLN A C 1
ATOM 1438 O O . GLN A 1 179 ? -30.138 -43.854 9.489 1.00 44.72 179 GLN A O 1
ATOM 1443 N N . GLN A 1 180 ? -32.165 -44.597 10.064 1.00 37.84 180 GLN A N 1
ATOM 1444 C CA . GLN A 1 180 ? -31.701 -45.980 10.214 1.00 37.84 180 GLN A CA 1
ATOM 1445 C C . GLN A 1 180 ? -31.894 -46.749 8.898 1.00 37.84 180 GLN A C 1
ATOM 1447 O O . GLN A 1 180 ? -33.038 -46.919 8.473 1.00 37.84 180 GLN A O 1
ATOM 1452 N N . PRO A 1 181 ? -30.817 -47.209 8.232 1.00 39.38 181 PRO A N 1
ATOM 1453 C CA . PRO A 1 181 ? -30.949 -48.042 7.048 1.00 39.38 181 PRO A CA 1
ATOM 1454 C C . PRO A 1 181 ? -31.481 -49.422 7.445 1.00 39.38 181 PRO A C 1
ATOM 1456 O O . PRO A 1 181 ? -30.973 -50.073 8.358 1.00 39.38 181 PRO A O 1
ATOM 1459 N N . SER A 1 182 ? -32.521 -49.863 6.743 1.00 37.56 182 SER A N 1
ATOM 1460 C CA . SER A 1 182 ? -33.004 -51.237 6.767 1.00 37.56 182 SER A CA 1
ATOM 1461 C C . SER A 1 182 ? -31.896 -52.177 6.292 1.00 37.56 182 SER A C 1
ATOM 1463 O O . SER A 1 182 ? -31.471 -52.108 5.139 1.00 37.56 182 SER A O 1
ATOM 1465 N N . ASN A 1 183 ? -31.446 -53.056 7.185 1.00 39.19 183 ASN A N 1
ATOM 1466 C CA . ASN A 1 183 ? -30.643 -54.220 6.837 1.00 39.19 183 ASN A CA 1
ATOM 1467 C C . ASN A 1 183 ? -31.446 -55.149 5.917 1.00 39.19 183 ASN A C 1
ATOM 1469 O O . ASN A 1 183 ? -32.477 -55.672 6.334 1.00 39.19 183 ASN A O 1
ATOM 1473 N N . SER A 1 184 ? -30.922 -55.412 4.722 1.00 37.28 184 SER A N 1
ATOM 1474 C CA . SER A 1 184 ? -31.089 -56.696 4.037 1.00 37.28 184 SER A CA 1
ATOM 1475 C C . SER A 1 184 ? -29.953 -56.902 3.029 1.00 37.28 184 SER A C 1
ATOM 1477 O O . SER A 1 184 ? -29.838 -56.158 2.059 1.00 37.28 184 SER A O 1
ATOM 1479 N N . ASP A 1 185 ? -29.172 -57.942 3.313 1.00 31.61 185 ASP A N 1
ATOM 1480 C CA . ASP A 1 185 ? -28.482 -58.855 2.398 1.00 31.61 185 ASP A CA 1
ATOM 1481 C C . ASP A 1 185 ? -27.265 -58.398 1.577 1.00 31.61 185 ASP A C 1
ATOM 1483 O O . ASP A 1 185 ? -27.313 -57.487 0.757 1.00 31.61 185 ASP A O 1
ATOM 1487 N N . GLY A 1 186 ? -26.180 -59.175 1.719 1.00 28.70 186 GLY A N 1
ATOM 1488 C CA . GLY A 1 186 ? -25.164 -59.316 0.673 1.00 28.70 186 GLY A CA 1
ATOM 1489 C C . GLY A 1 186 ? -23.710 -59.319 1.135 1.00 28.70 186 GLY A C 1
ATOM 1490 O O . GLY A 1 186 ? -22.944 -58.434 0.770 1.00 28.70 186 GLY A O 1
ATOM 1491 N N . ILE A 1 187 ? -23.297 -60.346 1.881 1.00 30.08 187 ILE A N 1
ATOM 1492 C CA . ILE A 1 187 ? -21.882 -60.702 2.063 1.00 30.08 187 ILE A CA 1
ATOM 1493 C C . ILE A 1 187 ? -21.234 -60.921 0.687 1.00 30.08 187 ILE A C 1
ATOM 1495 O O . ILE A 1 187 ? -21.702 -61.771 -0.068 1.00 30.08 187 ILE A O 1
ATOM 1499 N N . ARG A 1 188 ? -20.110 -60.247 0.413 1.00 27.12 188 ARG A N 1
ATOM 1500 C CA . ARG A 1 188 ? -18.958 -60.820 -0.307 1.00 27.12 188 ARG A CA 1
ATOM 1501 C C . ARG A 1 188 ? -17.677 -60.064 0.049 1.00 27.12 188 ARG A C 1
ATOM 1503 O O . ARG A 1 188 ? -17.441 -58.934 -0.356 1.00 27.12 188 ARG A O 1
ATOM 1510 N N . SER A 1 189 ? -16.871 -60.750 0.842 1.00 27.30 189 SER A N 1
ATOM 1511 C CA . SER A 1 189 ? -15.476 -60.491 1.170 1.00 27.30 189 SER A CA 1
ATOM 1512 C C . SER A 1 189 ? -14.573 -60.586 -0.059 1.00 27.30 189 SER A C 1
ATOM 1514 O O . SER A 1 189 ? -14.600 -61.616 -0.729 1.00 27.30 189 SER A O 1
ATOM 1516 N N . ILE A 1 190 ? -13.708 -59.590 -0.273 1.00 24.98 190 ILE A N 1
ATOM 1517 C CA . ILE A 1 190 ? -12.394 -59.768 -0.909 1.00 24.98 190 ILE A CA 1
ATOM 1518 C C . ILE A 1 190 ? -11.383 -58.892 -0.155 1.00 24.98 190 ILE A C 1
ATOM 1520 O O . ILE A 1 190 ? -11.441 -57.667 -0.165 1.00 24.98 190 ILE A O 1
ATOM 1524 N N . SER A 1 191 ? -10.489 -59.580 0.541 1.00 24.41 191 SER A N 1
ATOM 1525 C CA . SER A 1 191 ? -9.221 -59.133 1.115 1.00 24.41 191 SER A CA 1
ATOM 1526 C C . SER A 1 191 ? -8.216 -58.723 0.036 1.00 24.41 191 SER A C 1
ATOM 1528 O O . SER A 1 191 ? -8.215 -59.357 -1.014 1.00 24.41 191 SER A O 1
ATOM 1530 N N . VAL A 1 192 ? -7.314 -57.772 0.336 1.00 23.95 192 VAL A N 1
ATOM 1531 C CA . VAL A 1 192 ? -5.860 -57.849 0.047 1.00 23.95 192 VAL A CA 1
ATOM 1532 C C . VAL A 1 192 ? -5.101 -56.617 0.596 1.00 23.95 192 VAL A C 1
ATOM 1534 O O . VAL A 1 192 ? -5.313 -55.487 0.172 1.00 23.95 192 VAL A O 1
ATOM 1537 N N . ILE A 1 193 ? -4.229 -56.930 1.565 1.00 25.19 193 ILE A N 1
ATOM 1538 C CA . ILE A 1 193 ? -2.845 -56.478 1.822 1.00 25.19 193 ILE A CA 1
ATOM 1539 C C . ILE A 1 193 ? -2.587 -55.010 2.223 1.00 25.19 193 ILE A C 1
ATOM 1541 O O . ILE A 1 193 ? -2.498 -54.100 1.405 1.00 25.19 193 ILE A O 1
ATOM 1545 N N . LEU A 1 194 ? -2.341 -54.855 3.530 1.00 25.12 194 LEU A N 1
ATOM 1546 C CA . LEU A 1 194 ? -1.542 -53.808 4.167 1.00 25.12 194 LEU A CA 1
ATOM 1547 C C . LEU A 1 194 ? -0.074 -54.251 4.187 1.00 25.12 194 LEU A C 1
ATOM 1549 O O . LEU A 1 194 ? 0.207 -55.347 4.671 1.00 25.12 194 LEU A O 1
ATOM 1553 N N . ASP A 1 195 ? 0.840 -53.380 3.761 1.00 24.98 195 ASP A N 1
ATOM 1554 C CA . ASP A 1 195 ? 2.262 -53.502 4.083 1.00 24.98 195 ASP A CA 1
ATOM 1555 C C . ASP A 1 195 ? 2.629 -52.508 5.190 1.00 24.98 195 ASP A C 1
ATOM 1557 O O . ASP A 1 195 ? 2.541 -51.287 5.043 1.00 24.98 195 ASP A O 1
ATOM 1561 N N . HIS A 1 196 ? 3.038 -53.076 6.322 1.00 29.80 196 HIS A N 1
ATOM 1562 C CA . HIS A 1 196 ? 3.696 -52.403 7.429 1.00 29.80 196 HIS A CA 1
ATOM 1563 C C . HIS A 1 196 ? 5.186 -52.228 7.115 1.00 29.80 196 HIS A C 1
ATOM 1565 O O . HIS A 1 196 ? 5.870 -53.194 6.784 1.00 29.80 196 HIS A O 1
ATOM 1571 N N . ARG A 1 197 ? 5.741 -51.043 7.390 1.00 27.94 197 ARG A N 1
ATOM 1572 C CA . ARG A 1 197 ? 7.119 -50.946 7.891 1.00 27.94 197 ARG A CA 1
ATOM 1573 C C . ARG A 1 197 ? 7.158 -50.093 9.152 1.00 27.94 197 ARG A C 1
ATOM 1575 O O . ARG A 1 197 ? 6.781 -48.927 9.160 1.00 27.94 197 ARG A O 1
ATOM 1582 N N . SER A 1 198 ? 7.574 -50.775 10.207 1.00 30.62 198 SER A N 1
ATOM 1583 C CA . SER A 1 198 ? 7.850 -50.339 11.571 1.00 30.62 198 SER A CA 1
ATOM 1584 C C . SER A 1 198 ? 9.371 -50.375 11.793 1.00 30.62 198 SER A C 1
ATOM 1586 O O . SER A 1 198 ? 10.079 -50.996 10.996 1.00 30.62 198 SER A O 1
ATOM 1588 N N . SER A 1 199 ? 9.799 -49.788 12.918 1.00 34.72 199 SER A N 1
ATOM 1589 C CA . SER A 1 199 ? 11.078 -49.902 13.647 1.00 34.72 199 SER A CA 1
ATOM 1590 C C . SER A 1 199 ? 12.131 -48.817 13.356 1.00 34.72 199 SER A C 1
ATOM 1592 O O . SER A 1 199 ? 12.369 -48.495 12.198 1.00 34.72 199 SER A O 1
ATOM 1594 N N . ASN A 1 200 ? 12.804 -48.195 14.337 1.00 30.94 200 ASN A N 1
ATOM 1595 C CA . ASN A 1 200 ? 12.815 -48.367 15.800 1.00 30.94 200 ASN A CA 1
ATOM 1596 C C . ASN A 1 200 ? 13.425 -47.135 16.512 1.00 30.94 200 ASN A C 1
ATOM 1598 O O . ASN A 1 200 ? 14.312 -46.484 15.970 1.00 30.94 200 ASN A O 1
ATOM 1602 N N . ASP A 1 201 ? 12.924 -46.898 17.729 1.00 31.88 201 ASP A N 1
ATOM 1603 C CA . ASP A 1 201 ? 13.576 -46.545 19.005 1.00 31.88 201 ASP A CA 1
ATOM 1604 C C . ASP A 1 201 ? 14.822 -45.641 19.089 1.00 31.88 201 ASP A C 1
ATOM 1606 O O . ASP A 1 201 ? 15.882 -45.957 18.563 1.00 31.88 201 ASP A O 1
ATOM 1610 N N . SER A 1 202 ? 14.755 -44.630 19.969 1.00 31.38 202 SER A N 1
ATOM 1611 C CA . SER A 1 202 ? 15.293 -44.757 21.342 1.00 31.38 202 SER A CA 1
ATOM 1612 C C . SER A 1 202 ? 15.044 -43.485 22.168 1.00 31.38 202 SER A C 1
ATOM 1614 O O . SER A 1 202 ? 15.291 -42.374 21.699 1.00 31.38 202 SER A O 1
ATOM 1616 N N . ALA A 1 203 ? 14.579 -43.665 23.403 1.00 34.91 203 ALA A N 1
ATOM 1617 C CA . ALA A 1 203 ? 14.444 -42.647 24.442 1.00 34.91 203 ALA A CA 1
ATOM 1618 C C . ALA A 1 203 ? 15.691 -42.619 25.345 1.00 34.91 203 ALA A C 1
ATOM 1620 O O . ALA A 1 203 ? 16.241 -43.685 25.605 1.00 34.91 203 ALA A O 1
ATOM 1621 N N . PHE A 1 204 ? 16.076 -41.449 25.873 1.00 30.48 204 PHE A N 1
ATOM 1622 C CA . PHE A 1 204 ? 16.861 -41.318 27.112 1.00 30.48 204 PHE A CA 1
ATOM 1623 C C . PHE A 1 204 ? 16.648 -39.936 27.778 1.00 30.48 204 PHE A C 1
ATOM 1625 O O . PHE A 1 204 ? 16.846 -38.904 27.145 1.00 30.48 204 PHE A O 1
ATOM 1632 N N . GLU A 1 205 ? 16.187 -40.012 29.031 1.00 32.69 205 GLU A N 1
ATOM 1633 C CA . GLU A 1 205 ? 16.378 -39.199 30.254 1.00 32.69 205 GLU A CA 1
ATOM 1634 C C . GLU A 1 205 ? 16.301 -37.656 30.344 1.00 32.69 205 GLU A C 1
ATOM 1636 O O . GLU A 1 205 ? 16.800 -36.880 29.534 1.00 32.69 205 GLU A O 1
ATOM 1641 N N . GLU A 1 206 ? 15.694 -37.268 31.475 1.00 35.28 206 GLU A N 1
ATOM 1642 C CA . GLU A 1 206 ? 15.632 -35.968 32.148 1.00 35.28 206 GLU A CA 1
ATOM 1643 C C . GLU A 1 206 ? 17.009 -35.447 32.601 1.00 35.28 206 GLU A C 1
ATOM 1645 O O . GLU A 1 206 ? 17.828 -36.218 33.091 1.00 35.28 206 GLU A O 1
ATOM 1650 N N . ALA A 1 207 ? 17.200 -34.121 32.587 1.00 29.62 207 ALA A N 1
ATOM 1651 C CA . ALA A 1 207 ? 17.819 -33.388 33.698 1.00 29.62 207 ALA A CA 1
ATOM 1652 C C . ALA A 1 207 ? 17.611 -31.869 33.565 1.00 29.62 207 ALA A C 1
ATOM 1654 O O . ALA A 1 207 ? 17.665 -31.280 32.486 1.00 29.62 207 ALA A O 1
ATOM 1655 N N . ASP A 1 208 ? 17.382 -31.274 34.725 1.00 31.03 208 ASP A N 1
ATOM 1656 C CA . ASP A 1 208 ? 17.155 -29.871 35.044 1.00 31.03 208 ASP A CA 1
ATOM 1657 C C . ASP A 1 208 ? 18.467 -29.039 35.113 1.00 31.03 208 ASP A C 1
ATOM 1659 O O . ASP A 1 208 ? 19.563 -29.593 35.162 1.00 31.03 208 ASP A O 1
ATOM 1663 N N . ILE A 1 209 ? 18.311 -27.708 35.268 1.00 30.73 209 ILE A N 1
ATOM 1664 C CA . ILE A 1 209 ? 19.224 -26.746 35.954 1.00 30.73 209 ILE A CA 1
ATOM 1665 C C . ILE A 1 209 ? 20.327 -25.993 35.139 1.00 30.73 209 ILE A C 1
ATOM 1667 O O . ILE A 1 209 ? 21.383 -26.507 34.795 1.00 30.73 209 ILE A O 1
ATOM 1671 N N . VAL A 1 210 ? 20.087 -24.666 35.034 1.00 29.20 210 VAL A N 1
ATOM 1672 C CA . VAL A 1 210 ? 21.002 -23.507 35.264 1.00 29.20 210 VAL A CA 1
ATOM 1673 C C . VAL A 1 210 ? 21.778 -22.845 34.102 1.00 29.20 210 VAL A C 1
ATOM 1675 O O . VAL A 1 210 ? 22.683 -23.390 33.484 1.00 29.20 210 VAL A O 1
ATOM 1678 N N . HIS A 1 211 ? 21.468 -21.550 33.921 1.00 37.78 211 HIS A N 1
ATOM 1679 C CA . HIS A 1 211 ? 22.298 -20.506 33.297 1.00 37.78 211 HIS A CA 1
ATOM 1680 C C . HIS A 1 211 ? 23.621 -20.278 34.051 1.00 37.78 211 HIS A C 1
ATOM 1682 O O . HIS A 1 211 ? 23.613 -20.234 35.280 1.00 37.78 211 HIS A O 1
ATOM 1688 N N . PRO A 1 212 ? 24.704 -19.889 33.354 1.00 43.88 212 PRO A N 1
ATOM 1689 C CA . PRO A 1 212 ? 25.185 -18.523 33.598 1.00 43.88 212 PRO A CA 1
ATOM 1690 C C . PRO A 1 212 ? 25.759 -17.784 32.370 1.00 43.88 212 PRO A C 1
ATOM 1692 O O . PRO A 1 212 ? 26.428 -18.336 31.507 1.00 43.88 212 PRO A O 1
ATOM 1695 N N . SER A 1 213 ? 25.453 -16.487 32.339 1.00 31.53 213 SER A N 1
ATOM 1696 C CA . SER A 1 213 ? 26.328 -15.314 32.168 1.00 31.53 213 SER A CA 1
ATOM 1697 C C . SER A 1 213 ? 27.718 -15.422 31.500 1.00 31.53 213 SER A C 1
ATOM 1699 O O . SER A 1 213 ? 28.604 -16.112 31.985 1.00 31.53 213 SER A O 1
ATOM 1701 N N . ASN A 1 214 ? 27.916 -14.553 30.495 1.00 33.62 214 ASN A N 1
ATOM 1702 C CA . ASN A 1 214 ? 29.079 -13.693 30.181 1.00 33.62 214 ASN A CA 1
ATOM 1703 C C . ASN A 1 214 ? 30.491 -14.044 30.711 1.00 33.62 214 ASN A C 1
ATOM 1705 O O . ASN A 1 214 ? 30.717 -13.965 31.913 1.00 33.62 214 ASN A O 1
ATOM 1709 N N . GLN A 1 215 ? 31.473 -14.135 29.794 1.00 32.19 215 GLN A N 1
ATOM 1710 C CA . GLN A 1 215 ? 32.726 -13.333 29.735 1.00 32.19 215 GLN A CA 1
ATOM 1711 C C . GLN A 1 215 ? 33.546 -13.714 28.474 1.00 32.19 215 GLN A C 1
ATOM 1713 O O . GLN A 1 215 ? 33.697 -14.885 28.158 1.00 32.19 215 GLN A O 1
ATOM 1718 N N . ILE A 1 216 ? 33.825 -12.765 27.570 1.00 33.59 216 ILE A N 1
ATOM 1719 C CA . ILE A 1 216 ? 35.122 -12.088 27.325 1.00 33.59 216 ILE A CA 1
ATOM 1720 C C . ILE A 1 216 ? 36.305 -13.014 26.957 1.00 33.59 216 ILE A C 1
ATOM 1722 O O . ILE A 1 216 ? 36.924 -13.621 27.818 1.00 33.59 216 ILE A O 1
ATOM 1726 N N . GLY A 1 217 ? 36.698 -12.936 25.675 1.00 29.23 217 GLY A N 1
ATOM 1727 C CA . GLY A 1 217 ? 38.084 -12.733 25.226 1.00 29.23 217 GLY A CA 1
ATOM 1728 C C . GLY A 1 217 ? 39.024 -13.940 25.119 1.00 29.23 217 GLY A C 1
ATOM 1729 O O . GLY A 1 217 ? 39.518 -14.425 26.126 1.00 29.23 217 GLY A O 1
ATOM 1730 N N . ARG A 1 218 ? 39.443 -14.279 23.889 1.00 29.95 218 ARG A N 1
ATOM 1731 C CA . ARG A 1 218 ? 40.869 -14.287 23.493 1.00 29.95 218 ARG A CA 1
ATOM 1732 C C . ARG A 1 218 ? 41.073 -14.627 22.015 1.00 29.95 218 ARG A C 1
ATOM 1734 O O . ARG A 1 218 ? 40.461 -15.528 21.460 1.00 29.95 218 ARG A O 1
ATOM 1741 N N . SER A 1 219 ? 41.983 -13.858 21.432 1.00 31.14 219 SER A N 1
ATOM 1742 C CA . SER A 1 219 ? 42.643 -13.999 20.140 1.00 31.14 219 SER A CA 1
ATOM 1743 C C . SER A 1 219 ? 43.434 -15.301 20.004 1.00 31.14 219 SER A C 1
ATOM 1745 O O . SER A 1 219 ? 44.160 -15.652 20.934 1.00 31.14 219 SER A O 1
ATOM 1747 N N . VAL A 1 220 ? 43.441 -15.892 18.808 1.00 34.38 220 VAL A N 1
ATOM 1748 C CA . VAL A 1 220 ? 44.578 -16.679 18.307 1.00 34.38 220 VAL A CA 1
ATOM 1749 C C . VAL A 1 220 ? 44.796 -16.324 16.835 1.00 34.38 220 VAL A C 1
ATOM 1751 O O . VAL A 1 220 ? 43.874 -16.370 16.025 1.00 34.38 220 VAL A O 1
ATOM 1754 N N . LEU A 1 221 ? 46.023 -15.890 16.554 1.00 33.00 221 LEU A N 1
ATOM 1755 C CA . LEU A 1 221 ? 46.606 -15.580 15.254 1.00 33.00 221 LEU A CA 1
ATOM 1756 C C . LEU A 1 221 ? 47.294 -16.823 14.665 1.00 33.00 221 LEU A C 1
ATOM 1758 O O . LEU A 1 221 ? 47.804 -17.643 15.427 1.00 33.00 221 LEU A O 1
ATOM 1762 N N . LEU A 1 222 ? 47.437 -16.792 13.329 1.00 32.81 222 LEU A N 1
ATOM 1763 C CA . LEU A 1 222 ? 48.435 -17.472 12.474 1.00 32.81 222 LEU A CA 1
ATOM 1764 C C . LEU A 1 222 ? 48.232 -18.979 12.172 1.00 32.81 222 LEU A C 1
ATOM 1766 O O . LEU A 1 222 ? 47.568 -19.664 12.947 1.00 32.81 222 LEU A O 1
ATOM 1770 N N . PRO A 1 223 ? 48.834 -19.526 11.082 1.00 46.84 223 PRO A N 1
ATOM 1771 C CA . PRO A 1 223 ? 49.828 -18.901 10.197 1.00 46.84 223 PRO A CA 1
ATOM 1772 C C . PRO A 1 223 ? 49.570 -18.963 8.682 1.00 46.84 223 PRO A C 1
ATOM 1774 O O . PRO A 1 223 ? 48.810 -19.774 8.155 1.00 46.84 223 PRO A O 1
ATOM 1777 N N . ASP A 1 224 ? 50.325 -18.087 8.020 1.00 31.45 224 ASP A N 1
ATOM 1778 C CA . ASP A 1 224 ? 50.660 -18.044 6.604 1.00 31.45 224 ASP A CA 1
ATOM 1779 C C . ASP A 1 224 ? 51.197 -19.378 6.066 1.00 31.45 224 ASP A C 1
ATOM 1781 O O . ASP A 1 224 ? 52.006 -20.052 6.706 1.00 31.45 224 ASP A O 1
ATOM 1785 N N . TYR A 1 225 ? 50.812 -19.702 4.831 1.00 36.06 225 TYR A N 1
ATOM 1786 C CA . TYR A 1 225 ? 51.440 -20.753 4.035 1.00 36.06 225 TYR A CA 1
ATOM 1787 C C . TYR A 1 225 ? 52.125 -20.105 2.826 1.00 36.06 225 TYR A C 1
ATOM 1789 O O . TYR A 1 225 ? 51.463 -19.599 1.919 1.00 36.06 225 TYR A O 1
ATOM 1797 N N . GLN A 1 226 ? 53.459 -20.102 2.832 1.00 33.03 226 GLN A N 1
ATOM 1798 C CA . GLN A 1 226 ? 54.299 -19.747 1.689 1.00 33.03 226 GLN A CA 1
ATOM 1799 C C . GLN A 1 226 ? 55.101 -20.961 1.193 1.00 33.03 226 GLN A C 1
ATOM 1801 O O . GLN A 1 226 ? 55.707 -21.673 1.990 1.00 33.03 226 GLN A O 1
ATOM 1806 N N . SER A 1 227 ? 55.217 -21.021 -0.144 1.00 34.03 227 SER A N 1
ATOM 1807 C CA . SER A 1 227 ? 56.282 -21.630 -0.975 1.00 34.03 227 SER A CA 1
ATOM 1808 C C . SER A 1 227 ? 56.273 -23.155 -1.228 1.00 34.03 227 SER A C 1
ATOM 1810 O O . SER A 1 227 ? 55.733 -23.883 -0.399 1.00 34.03 227 SER A O 1
ATOM 1812 N N . PRO A 1 228 ? 56.921 -23.679 -2.310 1.00 49.34 228 PRO A N 1
ATOM 1813 C CA . PRO A 1 228 ? 57.766 -22.991 -3.310 1.00 49.34 228 PRO A CA 1
ATOM 1814 C C . PRO A 1 228 ? 57.614 -23.386 -4.812 1.00 49.34 228 PRO A C 1
ATOM 1816 O O . PRO A 1 228 ? 57.196 -24.477 -5.176 1.00 49.34 228 PRO A O 1
ATOM 1819 N N . ASN A 1 229 ? 58.042 -22.442 -5.660 1.00 33.19 229 ASN A N 1
ATOM 1820 C CA . ASN A 1 229 ? 58.848 -22.493 -6.901 1.00 33.19 229 ASN A CA 1
ATOM 1821 C C . ASN A 1 229 ? 58.946 -23.725 -7.848 1.00 33.19 229 ASN A C 1
ATOM 1823 O O . ASN A 1 229 ? 59.388 -24.804 -7.473 1.00 33.19 229 ASN A O 1
ATOM 1827 N N . ASN A 1 230 ? 58.848 -23.361 -9.143 1.00 34.06 230 ASN A N 1
ATOM 1828 C CA . ASN A 1 230 ? 59.695 -23.701 -10.310 1.00 34.06 230 ASN A CA 1
ATOM 1829 C C . ASN A 1 230 ? 59.494 -24.989 -11.138 1.00 34.06 230 ASN A C 1
ATOM 1831 O O . ASN A 1 230 ? 59.932 -26.075 -10.781 1.00 34.06 230 ASN A O 1
ATOM 1835 N N . SER A 1 231 ? 59.053 -24.784 -12.387 1.00 34.25 231 SER A N 1
ATOM 1836 C CA . SER A 1 231 ? 59.724 -25.222 -13.637 1.00 34.25 231 SER A CA 1
ATOM 1837 C C . SER A 1 231 ? 59.071 -24.468 -14.815 1.00 34.25 231 SER A C 1
ATOM 1839 O O . SER A 1 231 ? 57.871 -24.552 -15.028 1.00 34.25 231 SER A O 1
ATOM 1841 N N . VAL A 1 232 ? 59.712 -23.435 -15.373 1.00 36.25 232 VAL A N 1
ATOM 1842 C CA . VAL A 1 232 ? 60.541 -23.447 -16.600 1.00 36.25 232 VAL A CA 1
ATOM 1843 C C . VAL A 1 232 ? 59.951 -24.286 -17.740 1.00 36.25 232 VAL A C 1
ATOM 1845 O O . VAL A 1 232 ? 60.098 -25.503 -17.729 1.00 36.25 232 VAL A O 1
ATOM 1848 N N . SER A 1 233 ? 59.393 -23.622 -18.764 1.00 34.28 233 SER A N 1
ATOM 1849 C CA . SER A 1 233 ? 59.526 -23.989 -20.189 1.00 34.28 233 SER A CA 1
ATOM 1850 C C . SER A 1 233 ? 59.041 -22.860 -21.117 1.00 34.28 233 SER A C 1
ATOM 1852 O O . SER A 1 233 ? 57.854 -22.611 -21.260 1.00 34.28 233 SER A O 1
ATOM 1854 N N . GLN A 1 234 ? 60.030 -22.173 -21.690 1.00 37.22 234 GLN A N 1
ATOM 1855 C CA . GLN A 1 234 ? 60.176 -21.726 -23.083 1.00 37.22 234 GLN A CA 1
ATOM 1856 C C . GLN A 1 234 ? 59.043 -20.972 -23.819 1.00 37.22 234 GLN A C 1
ATOM 1858 O O . GLN A 1 234 ? 58.012 -21.507 -24.207 1.00 37.22 234 GLN A O 1
ATOM 1863 N N . ASN A 1 235 ? 59.397 -19.717 -24.114 1.00 33.91 235 ASN A N 1
ATOM 1864 C CA . ASN A 1 235 ? 58.963 -18.810 -25.177 1.00 33.91 235 ASN A CA 1
ATOM 1865 C C . ASN A 1 235 ? 58.453 -19.453 -26.480 1.00 33.91 235 ASN A C 1
ATOM 1867 O O . ASN A 1 235 ? 59.167 -20.236 -27.099 1.00 33.91 235 ASN A O 1
ATOM 1871 N N . LEU A 1 236 ? 57.347 -18.912 -26.999 1.00 34.69 236 LEU A N 1
ATOM 1872 C CA . LEU A 1 236 ? 57.161 -18.643 -28.429 1.00 34.69 236 LEU A CA 1
ATOM 1873 C C . LEU A 1 236 ? 56.313 -17.370 -28.581 1.00 34.69 236 LEU A C 1
ATOM 1875 O O . LEU A 1 236 ? 55.119 -17.352 -28.293 1.00 34.69 236 LEU A O 1
ATOM 1879 N N . ASN A 1 237 ? 56.976 -16.292 -28.998 1.00 35.19 237 ASN A N 1
ATOM 1880 C CA . ASN A 1 237 ? 56.359 -15.029 -29.384 1.00 35.19 237 ASN A CA 1
ATOM 1881 C C . ASN A 1 237 ? 55.678 -15.191 -30.747 1.00 35.19 237 ASN A C 1
ATOM 1883 O O . ASN A 1 237 ? 56.339 -15.567 -31.713 1.00 35.19 237 ASN A O 1
ATOM 1887 N N . PHE A 1 238 ? 54.405 -14.813 -30.844 1.00 32.12 238 PHE A N 1
ATOM 1888 C CA . PHE A 1 238 ? 53.814 -14.356 -32.100 1.00 32.12 238 PHE A CA 1
ATOM 1889 C C . PHE A 1 238 ? 53.111 -13.025 -31.853 1.00 32.12 238 PHE A C 1
ATOM 1891 O O . PHE A 1 238 ? 52.040 -12.951 -31.256 1.00 32.12 238 PHE A O 1
ATOM 1898 N N . THR A 1 239 ? 53.773 -11.964 -32.298 1.00 34.56 239 THR A N 1
ATOM 1899 C CA . THR A 1 239 ? 53.249 -10.606 -32.386 1.00 34.56 239 THR A CA 1
ATOM 1900 C C . THR A 1 239 ? 52.351 -10.532 -33.619 1.00 34.56 239 THR A C 1
ATOM 1902 O O . THR A 1 239 ? 52.823 -10.741 -34.735 1.00 34.56 239 THR A O 1
ATOM 1905 N N . VAL A 1 240 ? 51.069 -10.224 -33.438 1.00 38.62 240 VAL A N 1
ATOM 1906 C CA . VAL A 1 240 ? 50.225 -9.677 -34.508 1.00 38.62 240 VAL A CA 1
ATOM 1907 C C . VAL A 1 240 ? 49.666 -8.367 -33.982 1.00 38.62 240 VAL A C 1
ATOM 1909 O O . VAL A 1 240 ? 48.742 -8.340 -33.172 1.00 38.62 240 VAL A O 1
ATOM 1912 N N . GLU A 1 241 ? 50.296 -7.276 -34.405 1.00 39.50 241 GLU A N 1
ATOM 1913 C CA . GLU A 1 241 ? 49.788 -5.925 -34.218 1.00 39.50 241 GLU A CA 1
ATOM 1914 C C . GLU A 1 241 ? 48.543 -5.743 -35.092 1.00 39.50 241 GLU A C 1
ATOM 1916 O O . GLU A 1 241 ? 48.605 -5.777 -36.320 1.00 39.50 241 GLU A O 1
ATOM 1921 N N . GLY A 1 242 ? 47.400 -5.552 -34.442 1.00 33.84 242 GLY A N 1
ATOM 1922 C CA . GLY A 1 242 ? 46.162 -5.117 -35.067 1.00 33.84 242 GLY A CA 1
ATOM 1923 C C . GLY A 1 242 ? 45.543 -4.029 -34.205 1.00 33.84 242 GLY A C 1
ATOM 1924 O O . GLY A 1 242 ? 44.814 -4.323 -33.263 1.00 33.84 242 GLY A O 1
ATOM 1925 N N . ASN A 1 243 ? 45.860 -2.771 -34.513 1.00 41.91 243 ASN A N 1
ATOM 1926 C CA . ASN A 1 243 ? 45.226 -1.601 -33.913 1.00 41.91 243 ASN A CA 1
ATOM 1927 C C . ASN A 1 243 ? 43.731 -1.591 -34.262 1.00 41.91 243 ASN A C 1
ATOM 1929 O O . ASN A 1 243 ? 43.350 -1.176 -35.356 1.00 41.91 243 ASN A O 1
ATOM 1933 N N . PHE A 1 244 ? 42.882 -2.035 -33.335 1.00 37.78 244 PHE A N 1
ATOM 1934 C CA . PHE A 1 244 ? 41.437 -1.856 -33.422 1.00 37.78 244 PHE A CA 1
ATOM 1935 C C . PHE A 1 244 ? 41.054 -0.625 -32.596 1.00 37.78 244 PHE A C 1
ATOM 1937 O O . PHE A 1 244 ? 41.050 -0.650 -31.367 1.00 37.78 244 PHE A O 1
ATOM 1944 N N . ILE A 1 245 ? 40.787 0.484 -33.284 1.00 38.28 245 ILE A N 1
ATOM 1945 C CA . ILE A 1 245 ? 40.225 1.692 -32.677 1.00 38.28 245 ILE A CA 1
ATOM 1946 C C . ILE A 1 245 ? 38.743 1.403 -32.415 1.00 38.28 245 ILE A C 1
ATOM 1948 O O . ILE A 1 245 ? 37.919 1.446 -33.330 1.00 38.28 245 ILE A O 1
ATOM 1952 N N . GLU A 1 246 ? 38.410 1.078 -31.166 1.00 39.25 246 GLU A N 1
ATOM 1953 C CA . GLU A 1 246 ? 37.031 1.001 -30.684 1.00 39.25 246 GLU A CA 1
ATOM 1954 C C . GLU A 1 246 ? 36.419 2.409 -30.738 1.00 39.25 246 GLU A C 1
ATOM 1956 O O . GLU A 1 246 ? 36.717 3.286 -29.927 1.00 39.25 246 GLU A O 1
ATOM 1961 N N . SER A 1 247 ? 35.599 2.655 -31.757 1.00 40.03 247 SER A N 1
ATOM 1962 C CA . SER A 1 247 ? 34.808 3.876 -31.871 1.00 40.03 247 SER A CA 1
ATOM 1963 C C . SER A 1 247 ? 33.561 3.725 -31.003 1.00 40.03 247 SER A C 1
ATOM 1965 O O . SER A 1 247 ? 32.738 2.833 -31.203 1.00 40.03 247 SER A O 1
ATOM 1967 N N . GLU A 1 248 ? 33.438 4.596 -30.005 1.00 46.34 248 GLU A N 1
ATOM 1968 C CA . GLU A 1 248 ? 32.288 4.684 -29.112 1.00 46.34 248 GLU A CA 1
ATOM 1969 C C . GLU A 1 248 ? 31.046 5.113 -29.919 1.00 46.34 248 GLU A C 1
ATOM 1971 O O . GLU A 1 248 ? 30.846 6.287 -30.229 1.00 46.34 248 GLU A O 1
ATOM 1976 N N . GLU A 1 249 ? 30.224 4.144 -30.328 1.00 47.16 249 GLU A N 1
ATOM 1977 C CA . GLU A 1 249 ? 28.998 4.386 -31.094 1.00 47.16 249 GLU A CA 1
ATOM 1978 C C . GLU A 1 249 ? 27.920 4.997 -30.175 1.00 47.16 249 GLU A C 1
ATOM 1980 O O . GLU A 1 249 ? 27.147 4.305 -29.504 1.00 47.16 249 GLU A O 1
ATOM 1985 N N . ILE A 1 250 ? 27.886 6.330 -30.109 1.00 47.09 250 ILE A N 1
ATOM 1986 C CA . ILE A 1 250 ? 26.836 7.089 -29.422 1.00 47.09 250 ILE A CA 1
ATOM 1987 C C . ILE A 1 250 ? 25.533 6.913 -30.214 1.00 47.09 250 ILE A C 1
ATOM 1989 O O . ILE A 1 250 ? 25.343 7.495 -31.282 1.00 47.09 250 ILE A O 1
ATOM 1993 N N . LEU A 1 251 ? 24.614 6.099 -29.687 1.00 49.84 251 LEU A N 1
ATOM 1994 C CA . LEU A 1 251 ? 23.269 5.942 -30.243 1.00 49.84 251 LEU A CA 1
ATOM 1995 C C . LEU A 1 251 ? 22.556 7.308 -30.315 1.00 49.84 251 LEU A C 1
ATOM 1997 O O . LEU A 1 251 ? 22.578 8.050 -29.329 1.00 49.84 251 LEU A O 1
ATOM 2001 N N . PRO A 1 252 ? 21.868 7.629 -31.428 1.00 42.19 252 PRO A N 1
ATOM 2002 C CA . PRO A 1 252 ? 21.225 8.924 -31.606 1.00 42.19 252 PRO A CA 1
ATOM 2003 C C . PRO A 1 252 ? 20.170 9.178 -30.526 1.00 42.19 252 PRO A C 1
ATOM 2005 O O . PRO A 1 252 ? 19.311 8.332 -30.248 1.00 42.19 252 PRO A O 1
ATOM 2008 N N . GLU A 1 253 ? 20.258 10.367 -29.932 1.00 41.94 253 GLU A N 1
ATOM 2009 C CA . GLU A 1 253 ? 19.322 10.902 -28.952 1.00 41.94 253 GLU A CA 1
ATOM 2010 C C . GLU A 1 253 ? 17.904 10.896 -29.545 1.00 41.94 253 GLU A C 1
ATOM 2012 O O . GLU A 1 253 ? 17.632 11.458 -30.605 1.00 41.94 253 GLU A O 1
ATOM 2017 N N . TYR A 1 254 ? 16.995 10.160 -28.902 1.00 50.00 254 TYR A N 1
ATOM 2018 C CA . TYR A 1 254 ? 15.612 10.039 -29.351 1.00 50.00 254 TYR A CA 1
ATOM 2019 C C . TYR A 1 254 ? 14.834 11.283 -28.918 1.00 50.00 254 TYR A C 1
ATOM 2021 O O . TYR A 1 254 ? 14.381 11.364 -27.776 1.00 50.00 254 TYR A O 1
ATOM 2029 N N . GLU A 1 255 ? 14.641 12.232 -29.833 1.00 35.81 255 GLU A N 1
ATOM 2030 C CA . GLU A 1 255 ? 13.685 13.319 -29.636 1.00 35.81 255 GLU A CA 1
ATOM 2031 C C . GLU A 1 255 ? 12.253 12.821 -29.908 1.00 35.81 255 GLU A C 1
ATOM 2033 O O . GLU A 1 255 ? 11.942 12.373 -31.016 1.00 35.81 255 GLU A O 1
ATOM 2038 N N . PRO A 1 256 ? 11.330 12.868 -28.930 1.00 40.31 256 PRO A N 1
ATOM 2039 C CA . PRO A 1 256 ? 9.934 12.576 -29.207 1.00 40.31 256 PRO A CA 1
ATOM 2040 C C . PRO A 1 256 ? 9.346 13.687 -30.086 1.00 40.31 256 PRO A C 1
ATOM 2042 O O . PRO A 1 256 ? 9.353 14.854 -29.704 1.00 40.31 256 PRO A O 1
ATOM 2045 N N . ALA A 1 257 ? 8.795 13.301 -31.240 1.00 36.28 257 ALA A N 1
ATOM 2046 C CA . ALA A 1 257 ? 8.157 14.191 -32.206 1.00 36.28 257 ALA A CA 1
ATOM 2047 C C . ALA A 1 257 ? 7.236 15.235 -31.537 1.00 36.28 257 ALA A C 1
ATOM 2049 O O . ALA A 1 257 ? 6.178 14.911 -30.982 1.00 36.28 257 ALA A O 1
ATOM 2050 N N . ASN A 1 258 ? 7.649 16.502 -31.618 1.00 41.00 258 ASN A N 1
ATOM 2051 C CA . ASN A 1 258 ? 6.851 17.665 -31.252 1.00 41.00 258 ASN A CA 1
ATOM 2052 C C . ASN A 1 258 ? 5.746 17.871 -32.295 1.00 41.00 258 ASN A C 1
ATOM 2054 O O . ASN A 1 258 ? 5.904 18.617 -33.256 1.00 41.00 258 ASN A O 1
ATOM 2058 N N . ASN A 1 259 ? 4.596 17.234 -32.080 1.00 39.12 259 ASN A N 1
ATOM 2059 C CA . ASN A 1 259 ? 3.362 17.615 -32.762 1.00 39.12 259 ASN A CA 1
ATOM 2060 C C . ASN A 1 259 ? 2.826 18.913 -32.141 1.00 39.12 259 ASN A C 1
ATOM 2062 O O . ASN A 1 259 ? 2.115 18.890 -31.131 1.00 39.12 259 ASN A O 1
ATOM 2066 N N . SER A 1 260 ? 3.171 20.046 -32.751 1.00 46.91 260 SER A N 1
ATOM 2067 C CA . SER A 1 260 ? 2.557 21.350 -32.507 1.00 46.91 260 SER A CA 1
ATOM 2068 C C . SER A 1 260 ? 1.136 21.369 -33.081 1.00 46.91 260 SER A C 1
ATOM 2070 O O . SER A 1 260 ? 0.906 21.664 -34.249 1.00 46.91 260 SER A O 1
ATOM 2072 N N . VAL A 1 261 ? 0.150 21.043 -32.242 1.00 41.28 261 VAL A N 1
ATOM 2073 C CA . VAL A 1 261 ? -1.268 21.282 -32.549 1.00 41.28 261 VAL A CA 1
ATOM 2074 C C . VAL A 1 261 ? -1.809 22.342 -31.596 1.00 41.28 261 VAL A C 1
ATOM 2076 O O . VAL A 1 261 ? -1.648 22.246 -30.380 1.00 41.28 261 VAL A O 1
ATOM 2079 N N . ALA A 1 262 ? -2.416 23.350 -32.220 1.00 43.66 262 ALA A N 1
ATOM 2080 C CA . ALA A 1 262 ? -2.915 24.616 -31.707 1.00 43.66 262 ALA A CA 1
ATOM 2081 C C . ALA A 1 262 ? -3.567 24.600 -30.312 1.00 43.66 262 ALA A C 1
ATOM 2083 O O . ALA A 1 262 ? -4.309 23.694 -29.923 1.00 43.66 262 ALA A O 1
ATOM 2084 N N . GLU A 1 263 ? -3.307 25.694 -29.596 1.00 47.88 263 GLU A N 1
ATOM 2085 C CA . GLU A 1 263 ? -3.792 26.026 -28.264 1.00 47.88 263 GLU A CA 1
ATOM 2086 C C . GLU A 1 263 ? -5.324 26.031 -28.170 1.00 47.88 263 GLU A C 1
ATOM 2088 O O . GLU A 1 263 ? -6.008 26.963 -28.584 1.00 47.88 263 GLU A O 1
ATOM 2093 N N . VAL A 1 264 ? -5.869 25.018 -27.498 1.00 43.44 264 VAL A N 1
ATOM 2094 C CA . VAL A 1 264 ? -7.147 25.134 -26.794 1.00 43.44 264 VAL A CA 1
ATOM 2095 C C . VAL A 1 264 ? -6.825 25.138 -25.305 1.00 43.44 264 VAL A C 1
ATOM 2097 O O . VAL A 1 264 ? -6.363 24.138 -24.755 1.00 43.44 264 VAL A O 1
ATOM 2100 N N . SER A 1 265 ? -7.060 26.287 -24.667 1.00 48.09 265 SER A N 1
ATOM 2101 C CA . SER A 1 265 ? -6.846 26.597 -23.244 1.00 48.09 265 SER A CA 1
ATOM 2102 C C . SER A 1 265 ? -7.707 25.724 -22.308 1.00 48.09 265 SER A C 1
ATOM 2104 O O . SER A 1 265 ? -8.643 26.151 -21.632 1.00 48.09 265 SER A O 1
ATOM 2106 N N . GLY A 1 266 ? -7.401 24.431 -22.269 1.00 44.81 266 GLY A N 1
ATOM 2107 C CA . GLY A 1 266 ? -7.733 23.542 -21.169 1.00 44.81 266 GLY A CA 1
ATOM 2108 C C . GLY A 1 266 ? -6.568 23.541 -20.189 1.00 44.81 266 GLY A C 1
ATOM 2109 O O . GLY A 1 266 ? -5.417 23.571 -20.605 1.00 44.81 266 GLY A O 1
ATOM 2110 N N . ARG A 1 267 ? -6.830 23.478 -18.877 1.00 47.91 267 ARG A N 1
ATOM 2111 C CA . ARG A 1 267 ? -5.782 23.227 -17.871 1.00 47.91 267 ARG A CA 1
ATOM 2112 C C . ARG A 1 267 ? -5.101 21.888 -18.176 1.00 47.91 267 ARG A C 1
ATOM 2114 O O . ARG A 1 267 ? -5.542 20.845 -17.692 1.00 47.91 267 ARG A O 1
ATOM 2121 N N . VAL A 1 268 ? -4.048 21.924 -18.987 1.00 48.47 268 VAL A N 1
ATOM 2122 C CA . VAL A 1 268 ? -3.182 20.787 -19.266 1.00 48.47 268 VAL A CA 1
ATOM 2123 C C . VAL A 1 268 ? -2.442 20.518 -17.967 1.00 48.47 268 VAL A C 1
ATOM 2125 O O . VAL A 1 268 ? -1.588 21.293 -17.538 1.00 48.47 268 VAL A O 1
ATOM 2128 N N . THR A 1 269 ? -2.811 19.443 -17.274 1.00 55.66 269 THR A N 1
ATOM 2129 C CA . THR A 1 269 ? -1.998 18.948 -16.165 1.00 55.66 269 THR A CA 1
ATOM 2130 C C . THR A 1 269 ? -0.640 18.608 -16.752 1.00 55.66 269 THR A C 1
ATOM 2132 O O . THR A 1 269 ? -0.547 17.633 -17.501 1.00 55.66 269 THR A O 1
ATOM 2135 N N . LYS A 1 270 ? 0.374 19.441 -16.472 1.00 66.69 270 LYS A N 1
ATOM 2136 C CA . LYS A 1 270 ? 1.755 19.245 -16.928 1.00 66.69 270 LYS A CA 1
ATOM 2137 C C . LYS A 1 270 ? 2.121 17.787 -16.661 1.00 66.69 270 LYS A C 1
ATOM 2139 O O . LYS A 1 270 ? 2.211 17.373 -15.503 1.00 66.69 270 LYS A O 1
ATOM 2144 N N . ARG A 1 271 ? 2.226 16.979 -17.723 1.00 61.09 271 ARG A N 1
ATOM 2145 C CA . ARG A 1 271 ? 2.656 15.587 -17.592 1.00 61.09 271 ARG A CA 1
ATOM 2146 C C . ARG A 1 271 ? 4.048 15.640 -16.977 1.00 61.09 271 ARG A C 1
ATOM 2148 O O . ARG A 1 271 ? 4.894 16.402 -17.435 1.00 61.09 271 ARG A O 1
ATOM 2155 N N . LYS A 1 272 ? 4.255 14.890 -15.894 1.00 66.81 272 LYS A N 1
ATOM 2156 C CA . LYS A 1 272 ? 5.566 14.788 -15.254 1.00 66.81 272 LYS A CA 1
ATOM 2157 C C . LYS A 1 272 ? 6.561 14.359 -16.338 1.00 66.81 272 LYS A C 1
ATOM 2159 O O . LYS A 1 272 ? 6.311 13.336 -16.977 1.00 66.81 272 LYS A O 1
ATOM 2164 N N . LYS A 1 273 ? 7.618 15.151 -16.567 1.00 67.94 273 LYS A N 1
ATOM 2165 C CA . LYS A 1 273 ? 8.702 14.780 -17.486 1.00 67.94 273 LYS A CA 1
ATOM 2166 C C . LYS A 1 273 ? 9.168 13.378 -17.092 1.00 67.94 273 LYS A C 1
ATOM 2168 O O . LYS A 1 273 ? 9.434 13.129 -15.911 1.00 67.94 273 LYS A O 1
ATOM 2173 N N . ARG A 1 274 ? 9.126 12.440 -18.041 1.00 68.38 274 ARG A N 1
ATOM 2174 C CA . ARG A 1 274 ? 9.749 11.131 -17.839 1.00 68.38 274 ARG A CA 1
ATOM 2175 C C . ARG A 1 274 ? 11.251 11.390 -17.781 1.00 68.38 274 ARG A C 1
ATOM 2177 O O . ARG A 1 274 ? 11.732 12.274 -18.475 1.00 68.38 274 ARG A O 1
ATOM 2184 N N . ASN A 1 275 ? 11.940 10.716 -16.867 1.00 72.12 275 ASN A N 1
ATOM 2185 C CA . ASN A 1 275 ? 13.388 10.833 -16.788 1.00 72.12 275 ASN A CA 1
ATOM 2186 C C . ASN A 1 275 ? 13.935 10.132 -18.033 1.00 72.12 275 ASN A C 1
ATOM 2188 O O . ASN A 1 275 ? 13.701 8.929 -18.189 1.00 72.12 275 ASN A O 1
ATOM 2192 N N . ASP A 1 276 ? 14.568 10.880 -18.929 1.00 80.06 276 ASP A N 1
ATOM 2193 C CA . ASP A 1 276 ? 15.150 10.317 -20.141 1.00 80.06 276 ASP A CA 1
ATOM 2194 C C . ASP A 1 276 ? 16.405 9.546 -19.734 1.00 80.06 276 ASP A C 1
ATOM 2196 O O . ASP A 1 276 ? 17.448 10.109 -19.406 1.00 80.06 276 ASP A O 1
ATOM 2200 N N . ARG A 1 277 ? 16.262 8.221 -19.640 1.00 86.75 277 ARG A N 1
ATOM 2201 C CA . ARG A 1 277 ? 17.379 7.332 -19.326 1.00 86.75 277 ARG 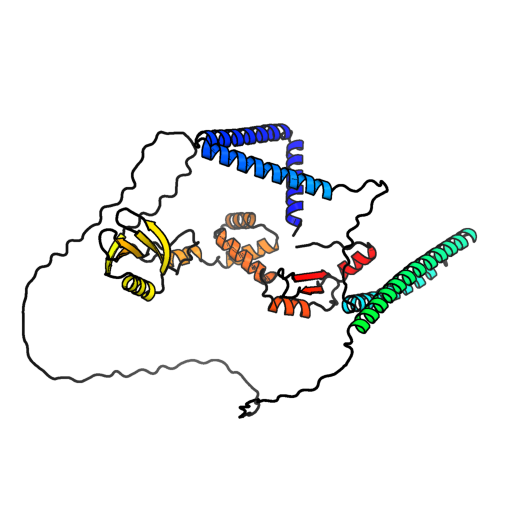A CA 1
ATOM 2202 C C . ARG A 1 277 ? 18.300 7.276 -20.535 1.00 86.75 277 ARG A C 1
ATOM 2204 O O . ARG A 1 277 ? 17.848 6.944 -21.631 1.00 86.75 277 ARG A O 1
ATOM 2211 N N . LYS A 1 278 ? 19.583 7.551 -20.313 1.00 92.06 278 LYS A N 1
ATOM 2212 C CA . LYS A 1 278 ? 20.631 7.291 -21.298 1.00 92.06 278 LYS A CA 1
ATOM 2213 C C . LYS A 1 278 ? 20.906 5.790 -21.311 1.00 92.06 278 LYS A C 1
ATOM 2215 O O . LYS A 1 278 ? 21.243 5.217 -20.275 1.00 92.06 278 LYS A O 1
ATOM 2220 N N . TRP A 1 279 ? 20.696 5.163 -22.462 1.00 94.75 279 TRP A N 1
ATOM 2221 C CA . TRP A 1 279 ? 20.886 3.729 -22.665 1.00 94.75 279 TRP A CA 1
ATOM 2222 C C . TRP A 1 279 ? 22.206 3.495 -23.389 1.00 94.75 279 TRP A C 1
ATOM 2224 O O . TRP A 1 279 ? 22.428 4.078 -24.447 1.00 94.75 279 TRP A O 1
ATOM 2234 N N . ARG A 1 280 ? 23.053 2.627 -22.839 1.00 96.00 280 ARG A N 1
ATOM 2235 C CA . ARG A 1 280 ? 24.280 2.148 -23.472 1.00 96.00 280 ARG A CA 1
ATOM 2236 C C . ARG A 1 280 ? 24.065 0.715 -23.945 1.00 96.00 280 ARG A C 1
ATOM 2238 O O . ARG A 1 280 ? 23.468 -0.090 -23.227 1.00 96.00 280 ARG A O 1
ATOM 2245 N N . LYS A 1 281 ? 24.523 0.406 -25.157 1.00 97.12 281 LYS A N 1
ATOM 2246 C CA . LYS A 1 281 ? 24.563 -0.968 -25.664 1.00 97.12 281 LYS A CA 1
ATOM 2247 C C . LYS A 1 281 ? 25.580 -1.761 -24.847 1.00 97.12 281 LYS A C 1
ATOM 2249 O O . LYS A 1 281 ? 26.695 -1.289 -24.665 1.00 97.12 281 LYS A O 1
ATOM 2254 N N . ASP A 1 282 ? 25.155 -2.904 -24.322 1.00 96.38 282 ASP A N 1
ATOM 2255 C CA . ASP A 1 282 ? 25.966 -3.737 -23.434 1.00 96.38 282 ASP A CA 1
ATOM 2256 C C . ASP A 1 282 ? 26.388 -5.017 -24.161 1.00 96.38 282 ASP A C 1
ATOM 2258 O O . ASP A 1 282 ? 27.507 -5.118 -24.649 1.00 96.38 282 ASP A O 1
ATOM 2262 N N . ILE A 1 283 ? 25.456 -5.957 -24.343 1.00 97.19 283 ILE A N 1
ATOM 2263 C CA . ILE A 1 283 ? 25.729 -7.276 -24.931 1.00 97.19 283 ILE A CA 1
ATOM 2264 C C . ILE A 1 283 ? 24.728 -7.550 -26.052 1.00 97.19 283 ILE A C 1
ATOM 2266 O O . ILE A 1 283 ? 23.562 -7.165 -25.965 1.00 97.19 283 ILE A O 1
ATOM 2270 N N . THR A 1 284 ? 25.171 -8.207 -27.124 1.00 98.06 284 THR A N 1
ATOM 2271 C CA . THR A 1 284 ? 24.283 -8.739 -28.168 1.00 98.06 284 THR A CA 1
ATOM 2272 C C . THR A 1 284 ? 24.421 -10.254 -28.213 1.00 98.06 284 THR A C 1
ATOM 2274 O O . THR A 1 284 ? 25.521 -10.762 -28.397 1.00 98.06 284 THR A O 1
ATOM 2277 N N . CYS A 1 285 ? 23.304 -10.949 -28.041 1.00 97.88 285 CYS A N 1
ATOM 2278 C CA . CYS A 1 285 ? 23.191 -12.402 -28.036 1.00 97.88 285 CYS A CA 1
ATOM 2279 C C . CYS A 1 285 ? 22.477 -12.876 -29.304 1.00 97.88 285 CYS A C 1
ATOM 2281 O O . CYS A 1 285 ? 21.737 -12.112 -29.937 1.00 97.88 285 CYS A O 1
ATOM 2283 N N . GLN A 1 286 ? 22.680 -14.139 -29.671 1.00 97.44 286 GLN A N 1
ATOM 2284 C CA . GLN A 1 286 ? 21.995 -14.728 -30.827 1.00 97.44 286 GLN A CA 1
ATOM 2285 C C . GLN A 1 286 ? 20.610 -15.266 -30.463 1.00 97.44 286 GLN A C 1
ATOM 2287 O O . GLN A 1 286 ? 19.738 -15.316 -31.324 1.00 97.44 286 GLN A O 1
ATOM 2292 N N . THR A 1 287 ? 20.404 -15.640 -29.198 1.00 97.25 287 THR A N 1
ATOM 2293 C CA . THR A 1 287 ? 19.178 -16.289 -28.718 1.00 97.25 287 THR A CA 1
ATOM 2294 C C . THR A 1 287 ? 18.525 -15.517 -27.568 1.00 97.25 287 THR A C 1
ATOM 2296 O O . THR A 1 287 ? 19.177 -14.766 -26.834 1.00 97.25 287 THR A O 1
ATOM 2299 N N . GLU A 1 288 ? 17.208 -15.684 -27.400 1.00 97.06 288 GLU A N 1
ATOM 2300 C CA . GLU A 1 288 ? 16.474 -15.121 -26.258 1.00 97.06 288 GLU A CA 1
ATOM 2301 C C . GLU A 1 288 ? 16.881 -15.817 -24.950 1.00 97.06 288 GLU A C 1
ATOM 2303 O O . GLU A 1 288 ? 16.981 -15.162 -23.907 1.00 97.06 288 GLU A O 1
ATOM 2308 N N . GLU A 1 289 ? 17.153 -17.126 -24.993 1.00 97.75 289 GLU A N 1
ATOM 2309 C CA . GLU A 1 289 ? 17.530 -17.900 -23.811 1.00 97.75 289 GLU A CA 1
ATOM 2310 C C . GLU A 1 289 ? 18.820 -17.381 -23.164 1.00 97.75 289 GLU A C 1
ATOM 2312 O O . GLU A 1 289 ? 18.867 -17.245 -21.938 1.00 97.75 289 GLU A O 1
ATOM 2317 N N . GLU A 1 290 ? 19.828 -17.022 -23.966 1.00 97.94 290 GLU A N 1
ATOM 2318 C CA . GLU A 1 290 ? 21.081 -16.420 -23.489 1.00 97.94 290 GLU A CA 1
ATOM 2319 C C . GLU A 1 290 ? 20.818 -15.129 -22.710 1.00 97.94 290 GLU A C 1
ATOM 2321 O O . GLU A 1 290 ? 21.251 -14.986 -21.564 1.00 97.94 290 GLU A O 1
ATOM 2326 N N . VAL A 1 291 ? 20.034 -14.213 -23.282 1.00 97.56 291 VAL A N 1
ATOM 2327 C CA . VAL A 1 291 ? 19.701 -12.934 -22.639 1.00 97.56 291 VAL A CA 1
ATOM 2328 C C . VAL A 1 291 ? 18.940 -13.142 -21.336 1.00 97.56 291 VAL A C 1
ATOM 2330 O O . VAL A 1 291 ? 19.232 -12.497 -20.324 1.00 97.56 291 VAL A O 1
ATOM 2333 N N . LEU A 1 292 ? 17.961 -14.048 -21.336 1.00 96.44 292 LEU A N 1
ATOM 2334 C CA . LEU A 1 292 ? 17.203 -14.365 -20.132 1.00 96.44 292 LEU A CA 1
ATOM 2335 C C . LEU A 1 292 ? 18.083 -15.022 -19.066 1.00 96.44 292 LEU A C 1
ATOM 2337 O O . LEU A 1 292 ? 17.866 -14.754 -17.886 1.00 96.44 292 LEU A O 1
ATOM 2341 N N . SER A 1 293 ? 19.069 -15.837 -19.451 1.00 97.62 293 SER A N 1
ATOM 2342 C CA . SER A 1 293 ? 20.034 -16.426 -18.516 1.00 97.62 293 SER A CA 1
ATOM 2343 C C . SER A 1 293 ? 20.876 -15.349 -17.828 1.00 97.62 293 SER A C 1
ATOM 2345 O O . SER A 1 293 ? 20.985 -15.365 -16.603 1.00 97.62 293 SER A O 1
ATOM 2347 N N . ILE A 1 294 ? 21.349 -14.348 -18.583 1.00 97.62 294 ILE A N 1
ATOM 2348 C CA . ILE A 1 294 ? 22.128 -13.221 -18.055 1.00 97.62 294 ILE A CA 1
ATOM 2349 C C . ILE A 1 294 ? 21.274 -12.443 -17.053 1.00 97.62 294 ILE A C 1
ATOM 2351 O O . ILE A 1 294 ? 21.663 -12.278 -15.900 1.00 97.62 294 ILE A O 1
ATOM 2355 N N . ILE A 1 295 ? 20.058 -12.049 -17.441 1.00 97.00 295 ILE A N 1
ATOM 2356 C CA . ILE A 1 295 ? 19.164 -11.281 -16.560 1.00 97.00 295 ILE A CA 1
ATOM 2357 C C . ILE A 1 295 ? 18.783 -12.070 -15.301 1.00 97.00 295 ILE A C 1
ATOM 2359 O O . ILE A 1 295 ? 18.696 -11.486 -14.221 1.00 97.00 295 ILE A O 1
ATOM 2363 N N . ARG A 1 296 ? 18.544 -13.382 -15.421 1.00 95.88 296 ARG A N 1
ATOM 2364 C CA . ARG A 1 296 ? 18.211 -14.244 -14.277 1.00 95.88 296 ARG A CA 1
ATOM 2365 C C . ARG A 1 296 ? 19.404 -14.457 -13.351 1.00 95.88 296 ARG A C 1
ATOM 2367 O O . ARG A 1 296 ? 19.195 -14.496 -12.146 1.00 95.88 296 ARG A O 1
ATOM 2374 N N . SER A 1 297 ? 20.621 -14.551 -13.889 1.00 96.19 297 SER A N 1
ATOM 2375 C CA . SER A 1 297 ? 21.842 -14.746 -13.096 1.00 96.19 297 SER A CA 1
ATOM 2376 C C . SER A 1 297 ? 22.114 -13.602 -12.115 1.00 96.19 297 SER A C 1
ATOM 2378 O O . SER A 1 297 ? 22.698 -13.824 -11.061 1.00 96.19 297 SER A O 1
ATOM 2380 N N . GLU A 1 298 ? 21.631 -12.393 -12.415 1.00 94.06 298 GLU A N 1
ATOM 2381 C CA . GLU A 1 298 ? 21.768 -11.237 -11.526 1.00 94.06 298 GLU A CA 1
ATOM 2382 C C . GLU A 1 298 ? 20.747 -11.228 -10.370 1.00 94.06 298 GLU A C 1
ATOM 2384 O O . GLU A 1 298 ? 20.953 -10.504 -9.403 1.00 94.06 298 GLU A O 1
ATOM 2389 N N . ASP A 1 299 ? 19.636 -11.973 -10.466 1.00 92.50 299 ASP A N 1
ATOM 2390 C CA . ASP A 1 299 ? 18.542 -12.116 -9.472 1.00 92.50 299 ASP A CA 1
ATOM 2391 C C . ASP A 1 299 ? 17.948 -10.809 -8.879 1.00 92.50 299 ASP A C 1
ATOM 2393 O O . ASP A 1 299 ? 17.161 -10.790 -7.932 1.00 92.50 299 ASP A O 1
ATOM 2397 N N . ILE A 1 300 ? 18.269 -9.656 -9.463 1.00 93.31 300 ILE A N 1
ATOM 2398 C CA . ILE A 1 300 ? 17.824 -8.339 -8.985 1.00 93.31 300 ILE A CA 1
ATOM 2399 C C . ILE A 1 300 ? 16.789 -7.687 -9.898 1.00 93.31 300 ILE A C 1
ATOM 2401 O O . ILE A 1 300 ? 16.405 -6.547 -9.639 1.00 93.31 300 ILE A O 1
ATOM 2405 N N . TRP A 1 301 ? 16.313 -8.369 -10.942 1.00 94.44 301 TRP A N 1
ATOM 2406 C CA . TRP A 1 301 ? 15.470 -7.773 -11.982 1.00 94.44 301 TRP A CA 1
ATOM 2407 C C . TRP A 1 301 ? 14.052 -8.347 -12.038 1.00 94.44 301 TRP A C 1
ATOM 2409 O O . TRP A 1 301 ? 13.828 -9.541 -11.852 1.00 94.44 301 TRP A O 1
ATOM 2419 N N . SER A 1 302 ? 13.070 -7.497 -12.342 1.00 93.25 302 SER A N 1
ATOM 2420 C CA . SER A 1 302 ? 11.692 -7.895 -12.654 1.00 93.25 302 SER A CA 1
ATOM 2421 C C . SER A 1 302 ? 11.210 -7.221 -13.925 1.00 93.25 302 SER A C 1
ATOM 2423 O O . SER A 1 302 ? 11.505 -6.056 -14.195 1.00 93.25 302 SER A O 1
ATOM 2425 N N . LYS A 1 303 ? 10.433 -7.961 -14.714 1.00 94.38 303 LYS A N 1
ATOM 2426 C CA . LYS A 1 303 ? 9.840 -7.470 -15.958 1.00 94.38 303 LYS A CA 1
ATOM 2427 C C . LYS A 1 303 ? 8.799 -6.386 -15.652 1.00 94.38 303 LYS A C 1
ATOM 2429 O O . LYS A 1 303 ? 7.856 -6.629 -14.902 1.00 94.38 303 LYS A O 1
ATOM 2434 N N . LEU A 1 304 ? 8.955 -5.202 -16.248 1.00 90.69 304 LEU A N 1
ATOM 2435 C CA . LEU A 1 304 ? 8.053 -4.062 -16.057 1.00 90.69 304 LEU A CA 1
ATOM 2436 C C . LEU A 1 304 ? 7.026 -3.954 -17.182 1.00 90.69 304 LEU A C 1
ATOM 2438 O O . LEU A 1 304 ? 5.828 -4.120 -16.964 1.00 90.69 304 LEU A O 1
ATOM 2442 N N . THR A 1 305 ? 7.494 -3.610 -18.379 1.00 93.56 305 THR A N 1
ATOM 2443 C CA . THR A 1 305 ? 6.637 -3.300 -19.526 1.00 93.56 305 THR A CA 1
ATOM 2444 C C . THR A 1 305 ? 7.324 -3.684 -20.822 1.00 93.56 305 THR A C 1
ATOM 2446 O O . THR A 1 305 ? 8.550 -3.709 -20.911 1.00 93.56 305 THR A O 1
ATOM 2449 N N . LYS A 1 306 ? 6.502 -3.919 -21.840 1.00 96.50 306 LYS A N 1
ATOM 2450 C CA . LYS A 1 306 ? 6.897 -4.195 -23.217 1.00 96.50 306 LYS A CA 1
ATOM 2451 C C . LYS A 1 306 ? 6.478 -3.016 -24.096 1.00 96.50 306 LYS A C 1
ATOM 2453 O O . LYS A 1 306 ? 5.405 -2.451 -23.883 1.00 96.50 306 LYS A O 1
ATOM 2458 N N . SER A 1 307 ? 7.323 -2.628 -25.042 1.00 96.12 307 SER A N 1
ATOM 2459 C CA . SER A 1 307 ? 7.067 -1.556 -26.004 1.00 96.12 307 SER A CA 1
ATOM 2460 C C . SER A 1 307 ? 7.579 -1.974 -27.370 1.00 96.12 307 SER A C 1
ATOM 2462 O O . SER A 1 307 ? 8.755 -2.278 -27.509 1.00 96.12 307 SER A O 1
ATOM 2464 N N . SER A 1 308 ? 6.731 -1.924 -28.388 1.00 97.06 308 SER A N 1
ATOM 2465 C CA . SER A 1 308 ? 7.142 -2.192 -29.767 1.00 97.06 308 SER A CA 1
ATOM 2466 C C . SER A 1 308 ? 7.531 -0.895 -30.472 1.00 97.06 308 SER A C 1
ATOM 2468 O O . SER A 1 308 ? 6.952 0.162 -30.216 1.00 97.06 308 SER A O 1
ATOM 2470 N N . SER A 1 309 ? 8.532 -0.972 -31.338 1.00 94.81 309 SER A N 1
ATOM 2471 C CA . SER A 1 309 ? 9.013 0.118 -32.184 1.00 94.81 309 SER A CA 1
ATOM 2472 C C . SER A 1 309 ? 9.417 -0.435 -33.550 1.00 94.81 309 SER A C 1
ATOM 2474 O O . SER A 1 309 ? 9.521 -1.648 -33.711 1.00 94.81 309 SER A O 1
ATOM 2476 N N . ASN A 1 310 ? 9.700 0.438 -34.518 1.00 95.44 310 ASN A N 1
ATOM 2477 C CA . ASN A 1 310 ? 10.164 0.004 -35.843 1.00 95.44 310 ASN A CA 1
ATOM 2478 C C . ASN A 1 310 ? 11.488 -0.772 -35.766 1.00 95.44 310 ASN A C 1
ATOM 2480 O O . ASN A 1 310 ? 11.687 -1.705 -36.529 1.00 95.44 310 ASN A O 1
ATOM 2484 N N . LYS A 1 311 ? 12.347 -0.436 -34.792 1.00 94.94 311 LYS A N 1
ATOM 2485 C CA . LYS A 1 311 ? 13.617 -1.135 -34.532 1.00 94.94 311 LYS A CA 1
ATOM 2486 C C . LYS A 1 311 ? 13.434 -2.509 -33.879 1.00 94.94 311 LYS A C 1
ATOM 2488 O O . LYS A 1 311 ? 14.405 -3.235 -33.720 1.00 94.94 311 LYS A O 1
ATOM 2493 N N . GLY A 1 312 ? 12.217 -2.831 -33.443 1.00 96.88 312 GLY A N 1
ATOM 2494 C CA . GLY A 1 312 ? 11.920 -4.056 -32.723 1.00 96.88 312 GLY A CA 1
ATOM 2495 C C . GLY A 1 312 ? 11.225 -3.849 -31.391 1.00 96.88 312 GLY A C 1
ATOM 2496 O O . GLY A 1 312 ? 10.724 -2.762 -31.062 1.00 96.88 312 GLY A O 1
ATOM 2497 N N . GLU A 1 313 ? 11.164 -4.925 -30.622 1.00 97.94 313 GLU A N 1
ATOM 2498 C CA . GLU A 1 313 ? 10.465 -4.985 -29.350 1.00 97.94 313 GLU A CA 1
ATOM 2499 C C . GLU A 1 313 ? 11.414 -4.728 -28.181 1.00 97.94 313 GLU A C 1
ATOM 2501 O O . GLU A 1 313 ? 12.435 -5.382 -28.030 1.00 97.94 313 GLU A O 1
ATOM 2506 N N . ARG A 1 314 ? 11.044 -3.794 -27.306 1.00 97.62 314 ARG A N 1
ATOM 2507 C CA . ARG A 1 314 ? 11.759 -3.485 -26.070 1.00 97.62 314 ARG A CA 1
ATOM 2508 C C . ARG A 1 314 ? 11.031 -4.057 -24.868 1.00 97.62 314 ARG A C 1
ATOM 2510 O O . ARG A 1 314 ? 9.868 -3.724 -24.629 1.00 97.62 314 ARG A O 1
ATOM 2517 N N . VAL A 1 315 ? 11.732 -4.835 -24.057 1.00 97.69 315 VAL A N 1
ATOM 2518 C CA . VAL A 1 315 ? 11.269 -5.317 -22.756 1.00 97.69 315 VAL A CA 1
ATOM 2519 C C . VAL A 1 315 ? 12.112 -4.672 -21.665 1.00 97.69 315 VAL A C 1
ATOM 2521 O O . VAL A 1 315 ? 13.312 -4.904 -21.560 1.00 97.69 315 VAL A O 1
ATOM 2524 N N . PHE A 1 316 ? 11.468 -3.850 -20.840 1.00 95.69 316 PHE A N 1
ATOM 2525 C CA . PHE A 1 316 ? 12.123 -3.134 -19.752 1.00 95.69 316 PHE A CA 1
ATOM 2526 C C . PHE A 1 316 ? 12.083 -3.952 -18.466 1.00 95.69 316 PHE A C 1
ATOM 2528 O O . PHE A 1 316 ? 11.022 -4.458 -18.081 1.00 95.69 316 PHE A O 1
ATOM 2535 N N . TYR A 1 317 ? 13.213 -3.994 -17.769 1.00 95.19 317 TYR A N 1
ATOM 2536 C CA . TYR A 1 317 ? 13.346 -4.594 -16.450 1.00 95.19 317 TYR A CA 1
ATOM 2537 C C . TYR A 1 317 ? 13.626 -3.518 -15.390 1.00 95.19 317 TYR A C 1
ATOM 2539 O O . TYR A 1 317 ? 14.222 -2.474 -15.666 1.00 95.19 317 TYR A O 1
ATOM 2547 N N . LEU A 1 318 ? 13.155 -3.756 -14.168 1.00 92.81 318 LEU A N 1
ATOM 2548 C CA . LEU A 1 318 ? 13.346 -2.888 -13.007 1.00 92.81 318 LEU A CA 1
ATOM 2549 C C . LEU A 1 318 ? 14.066 -3.620 -11.889 1.00 92.81 318 LEU A C 1
ATOM 2551 O O . LEU A 1 318 ? 13.900 -4.825 -11.723 1.00 92.81 318 LEU A O 1
ATOM 2555 N N . CYS A 1 319 ? 14.811 -2.865 -11.087 1.00 93.38 319 CYS A N 1
ATOM 2556 C CA . CYS A 1 319 ? 15.453 -3.392 -9.892 1.00 93.38 319 CYS A CA 1
ATOM 2557 C C . CYS A 1 319 ? 14.411 -3.809 -8.835 1.00 93.38 319 CYS A C 1
ATOM 2559 O O . CYS A 1 319 ? 13.589 -2.993 -8.415 1.00 93.38 319 CYS A O 1
ATOM 2561 N N . ASN A 1 320 ? 14.497 -5.047 -8.351 1.00 89.31 320 ASN A N 1
ATOM 2562 C CA . ASN A 1 320 ? 13.595 -5.665 -7.373 1.00 89.31 320 ASN A CA 1
ATOM 2563 C C . ASN A 1 320 ? 13.759 -5.113 -5.955 1.00 89.31 320 ASN A C 1
ATOM 2565 O O . ASN A 1 320 ? 12.837 -5.224 -5.144 1.00 89.31 320 ASN A O 1
ATOM 2569 N N . LYS A 1 321 ? 14.902 -4.481 -5.656 1.00 86.12 321 LYS A N 1
ATOM 2570 C CA . LYS A 1 321 ? 15.164 -3.870 -4.343 1.00 86.12 321 LYS A CA 1
ATOM 2571 C C . LYS A 1 321 ? 14.187 -2.737 -4.024 1.00 86.12 321 LYS A C 1
ATOM 2573 O O . LYS A 1 321 ? 13.869 -2.505 -2.860 1.00 86.12 321 LYS A O 1
ATOM 2578 N N . ILE A 1 322 ? 13.643 -2.068 -5.044 1.00 81.38 322 ILE A N 1
ATOM 2579 C CA . ILE A 1 322 ? 12.539 -1.122 -4.878 1.00 81.38 322 ILE A CA 1
ATOM 2580 C C . ILE A 1 322 ? 11.268 -1.757 -5.426 1.00 81.38 322 ILE A C 1
ATOM 2582 O O . ILE A 1 322 ? 11.191 -2.146 -6.586 1.00 81.38 322 ILE A O 1
ATOM 2586 N N . LYS A 1 323 ? 10.216 -1.818 -4.605 1.00 73.25 323 LYS A N 1
ATOM 2587 C CA . LYS A 1 323 ? 8.924 -2.364 -5.041 1.00 73.25 323 LYS A CA 1
ATOM 2588 C C . LYS A 1 323 ? 8.410 -1.603 -6.275 1.00 73.25 323 LYS A C 1
ATOM 2590 O O . LYS A 1 323 ? 8.332 -0.374 -6.261 1.00 73.25 323 LYS A O 1
ATOM 2595 N N . SER A 1 324 ? 7.929 -2.328 -7.286 1.00 61.22 324 SER A N 1
ATOM 2596 C CA . SER A 1 324 ? 7.419 -1.785 -8.565 1.00 61.22 324 SER A CA 1
ATOM 2597 C C . SER A 1 324 ? 6.297 -0.737 -8.438 1.00 61.22 324 SER A C 1
ATOM 2599 O O . SER A 1 324 ? 6.047 0.036 -9.359 1.00 61.22 324 SER A O 1
ATOM 2601 N N . LYS A 1 325 ? 5.622 -0.670 -7.280 1.00 63.56 325 LYS A N 1
ATOM 2602 C CA . LYS A 1 325 ? 4.573 0.321 -6.969 1.00 63.56 325 LYS A CA 1
ATOM 2603 C C . LYS A 1 325 ? 5.095 1.601 -6.300 1.00 63.56 325 LYS A C 1
ATOM 2605 O O . LYS A 1 325 ? 4.300 2.493 -6.001 1.00 63.56 325 LYS A O 1
ATOM 2610 N N . ALA A 1 326 ? 6.392 1.699 -6.016 1.00 66.94 326 ALA A N 1
ATOM 2611 C CA . ALA A 1 326 ? 6.977 2.894 -5.423 1.00 66.94 326 ALA A CA 1
ATOM 2612 C C . ALA A 1 326 ? 6.933 4.071 -6.410 1.00 66.94 326 ALA A C 1
ATOM 2614 O O . ALA A 1 326 ? 7.122 3.915 -7.617 1.00 66.94 326 ALA A O 1
ATOM 2615 N N . LYS A 1 327 ? 6.686 5.276 -5.882 1.00 69.25 327 LYS A N 1
ATOM 2616 C CA . LYS A 1 327 ? 6.599 6.517 -6.674 1.00 69.25 327 LYS A CA 1
ATOM 2617 C C . LYS A 1 327 ? 7.938 6.902 -7.317 1.00 69.25 327 LYS A C 1
ATOM 2619 O O . LYS A 1 327 ? 7.948 7.661 -8.286 1.00 69.25 327 LYS A O 1
ATOM 2624 N N . VAL A 1 328 ? 9.036 6.412 -6.749 1.00 79.56 328 VAL A N 1
ATOM 2625 C CA . VAL A 1 328 ? 10.396 6.581 -7.252 1.00 79.56 328 VAL A CA 1
ATOM 2626 C C . VAL A 1 328 ? 10.947 5.186 -7.508 1.00 79.56 328 VAL A C 1
ATOM 2628 O O . VAL A 1 328 ? 10.823 4.321 -6.646 1.00 79.56 328 VAL A O 1
ATOM 2631 N N . GLN A 1 329 ? 11.450 4.964 -8.717 1.00 84.56 329 GLN A N 1
ATOM 2632 C CA . GLN A 1 329 ? 12.016 3.696 -9.165 1.00 84.56 329 GLN A CA 1
ATOM 2633 C C . GLN A 1 329 ? 13.530 3.850 -9.265 1.00 84.56 329 GLN A C 1
ATOM 2635 O O . GLN A 1 329 ? 14.007 4.962 -9.482 1.00 84.56 329 GLN A O 1
ATOM 2640 N N . CYS A 1 330 ? 14.255 2.742 -9.128 1.00 89.75 330 CYS A N 1
ATOM 2641 C CA . CYS A 1 330 ? 15.693 2.723 -9.362 1.00 89.75 330 CYS A CA 1
ATOM 2642 C C . CYS A 1 330 ? 15.960 3.146 -10.811 1.00 89.75 330 CYS A C 1
ATOM 2644 O O . CYS A 1 330 ? 15.282 2.662 -11.725 1.00 89.75 330 CYS A O 1
ATOM 2646 N N . ASP A 1 331 ? 16.908 4.058 -11.021 1.00 89.56 331 ASP A N 1
ATOM 2647 C CA . ASP A 1 331 ? 17.231 4.571 -12.359 1.00 89.56 331 ASP A CA 1
ATOM 2648 C C . ASP A 1 331 ? 18.062 3.587 -13.195 1.00 89.56 331 ASP A C 1
ATOM 2650 O O . ASP A 1 331 ? 18.053 3.669 -14.428 1.00 89.56 331 ASP A O 1
ATOM 2654 N N . SER A 1 332 ? 18.698 2.616 -12.537 1.00 92.81 332 SER A N 1
ATOM 2655 C CA . SER A 1 332 ? 19.318 1.456 -13.178 1.00 92.81 332 SER A CA 1
ATOM 2656 C C . SER A 1 332 ? 18.267 0.417 -13.593 1.00 92.81 332 SER A C 1
ATOM 2658 O O . SER A 1 332 ? 17.252 0.213 -12.915 1.00 92.81 332 SER A O 1
ATOM 2660 N N . GLY A 1 333 ? 18.503 -0.229 -14.730 1.00 94.56 333 GLY A N 1
ATOM 2661 C CA . GLY A 1 333 ? 17.653 -1.274 -15.290 1.00 94.56 333 GLY A CA 1
ATOM 2662 C C . GLY A 1 333 ? 18.142 -1.697 -16.670 1.00 94.56 333 GLY A C 1
ATOM 2663 O O . GLY A 1 333 ? 18.544 -0.814 -17.431 1.00 94.56 333 GLY A O 1
ATOM 2664 N N . PRO A 1 334 ? 18.104 -2.995 -17.014 1.00 96.94 334 PRO A N 1
ATOM 2665 C CA . PRO A 1 334 ? 18.331 -3.440 -18.373 1.00 96.94 334 PRO A CA 1
ATOM 2666 C C . PRO A 1 334 ? 17.059 -3.292 -19.221 1.00 96.94 334 PRO A C 1
ATOM 2668 O O . PRO A 1 334 ? 15.921 -3.381 -18.745 1.00 96.94 334 PRO A O 1
ATOM 2671 N N . CYS A 1 335 ? 17.263 -3.062 -20.509 1.00 96.75 335 CYS A N 1
ATOM 2672 C CA . CYS A 1 335 ? 16.252 -3.078 -21.551 1.00 96.75 335 CYS A CA 1
ATOM 2673 C C . CYS A 1 335 ? 16.692 -4.093 -22.601 1.00 96.75 335 CYS A C 1
ATOM 2675 O O . CYS A 1 335 ? 17.758 -3.952 -23.190 1.00 96.75 335 CYS A O 1
ATOM 2677 N N . VAL A 1 336 ? 15.872 -5.111 -22.825 1.00 98.06 336 VAL A N 1
ATOM 2678 C CA . VAL A 1 336 ? 16.112 -6.116 -23.861 1.00 98.06 336 VAL A CA 1
ATOM 2679 C C . VAL A 1 336 ? 15.441 -5.651 -25.139 1.00 98.06 336 VAL A C 1
ATOM 2681 O O . VAL A 1 336 ? 14.230 -5.439 -25.142 1.00 98.06 336 VAL A O 1
ATOM 2684 N N . LEU A 1 337 ? 16.220 -5.472 -26.199 1.00 98.06 337 LEU A N 1
ATOM 2685 C CA . LEU A 1 337 ? 15.754 -5.134 -27.535 1.00 98.06 337 LEU A CA 1
ATOM 2686 C C . LEU A 1 337 ? 15.829 -6.378 -28.425 1.00 98.06 337 LEU A C 1
ATOM 2688 O O . LEU A 1 337 ? 16.916 -6.824 -28.779 1.00 98.06 337 LEU A O 1
ATOM 2692 N N . TYR A 1 338 ? 14.670 -6.905 -28.801 1.00 98.00 338 TYR A N 1
ATOM 2693 C CA . TYR A 1 338 ? 14.526 -7.905 -29.855 1.00 98.00 338 TYR A CA 1
ATOM 2694 C C . TYR A 1 338 ? 14.497 -7.165 -31.187 1.00 98.00 338 TYR A C 1
ATOM 2696 O O . TYR A 1 338 ? 13.530 -6.445 -31.445 1.00 98.00 338 TYR A O 1
ATOM 2704 N N . ASN A 1 339 ? 15.563 -7.265 -31.978 1.00 97.44 339 ASN A N 1
ATOM 2705 C CA . ASN A 1 339 ? 15.677 -6.530 -33.235 1.00 97.44 339 ASN A CA 1
ATOM 2706 C C . ASN A 1 339 ? 14.705 -7.104 -34.280 1.00 97.44 339 ASN A C 1
ATOM 2708 O O . ASN A 1 339 ? 14.474 -8.306 -34.326 1.00 97.44 339 ASN A O 1
ATOM 2712 N N . ASN A 1 340 ? 14.111 -6.243 -35.111 1.00 97.00 340 ASN A N 1
ATOM 2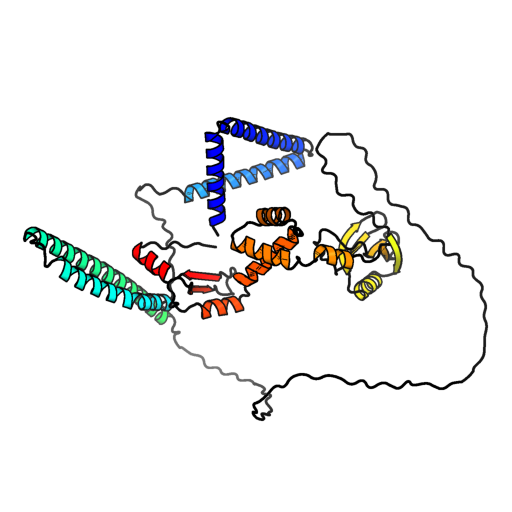713 C CA . ASN A 1 340 ? 13.278 -6.711 -36.230 1.00 97.00 340 ASN A CA 1
ATOM 2714 C C . ASN A 1 340 ? 14.122 -7.133 -37.438 1.00 97.00 340 ASN A C 1
ATOM 2716 O O . ASN A 1 340 ? 13.727 -8.025 -38.182 1.00 97.00 340 ASN A O 1
ATOM 2720 N N . ASP A 1 341 ? 15.265 -6.472 -37.631 1.00 96.75 341 ASP A N 1
ATOM 2721 C CA . ASP A 1 341 ? 16.109 -6.641 -38.818 1.00 96.75 341 ASP A CA 1
ATOM 2722 C C . ASP A 1 341 ? 17.069 -7.836 -38.687 1.00 96.75 341 ASP A C 1
ATOM 2724 O O . ASP A 1 341 ? 17.656 -8.287 -39.668 1.00 96.75 341 ASP A O 1
ATOM 2728 N N . SER A 1 342 ? 17.233 -8.365 -37.473 1.00 96.00 342 SER A N 1
ATOM 2729 C CA . SER A 1 342 ? 18.114 -9.487 -37.165 1.00 96.00 342 SER A CA 1
ATOM 2730 C C . SER A 1 342 ? 17.485 -10.391 -36.109 1.00 96.00 342 SER A C 1
ATOM 2732 O O . SER A 1 342 ? 16.778 -9.925 -35.224 1.00 96.00 342 SER A O 1
ATOM 2734 N N . ALA A 1 343 ? 17.808 -11.687 -36.142 1.00 94.75 343 ALA A N 1
ATOM 2735 C CA . ALA A 1 343 ? 17.416 -12.629 -35.086 1.00 94.75 343 ALA A CA 1
ATOM 2736 C C . ALA A 1 343 ? 18.141 -12.376 -33.745 1.00 94.75 343 ALA A C 1
ATOM 2738 O O . ALA A 1 343 ? 17.876 -13.051 -32.757 1.00 94.75 343 ALA A O 1
ATOM 2739 N N . SER A 1 344 ? 19.066 -11.412 -33.705 1.00 97.31 344 SER A N 1
ATOM 2740 C CA . SER A 1 344 ? 19.842 -11.094 -32.515 1.00 97.31 344 SER A CA 1
ATOM 2741 C C . SER A 1 344 ? 19.052 -10.272 -31.499 1.00 97.31 344 SER A C 1
ATOM 2743 O O . SER A 1 344 ? 18.243 -9.400 -31.835 1.00 97.31 344 SER A O 1
ATOM 2745 N N . VAL A 1 345 ? 19.360 -10.502 -30.227 1.00 98.19 345 VAL A N 1
ATOM 2746 C CA . VAL A 1 345 ? 18.750 -9.817 -29.089 1.00 98.19 345 VAL A CA 1
ATOM 2747 C C . VAL A 1 345 ? 19.821 -8.999 -28.375 1.00 98.19 345 VAL A C 1
ATOM 2749 O O . VAL A 1 345 ? 20.874 -9.512 -28.006 1.00 98.19 345 VAL A O 1
ATOM 2752 N N . THR A 1 346 ? 19.571 -7.709 -28.174 1.00 98.19 346 THR A N 1
ATOM 2753 C CA . THR A 1 346 ? 20.540 -6.784 -27.575 1.00 98.19 346 THR A CA 1
ATOM 2754 C C . THR A 1 346 ? 20.095 -6.349 -26.184 1.00 98.19 346 THR A C 1
ATOM 2756 O O . THR A 1 346 ? 18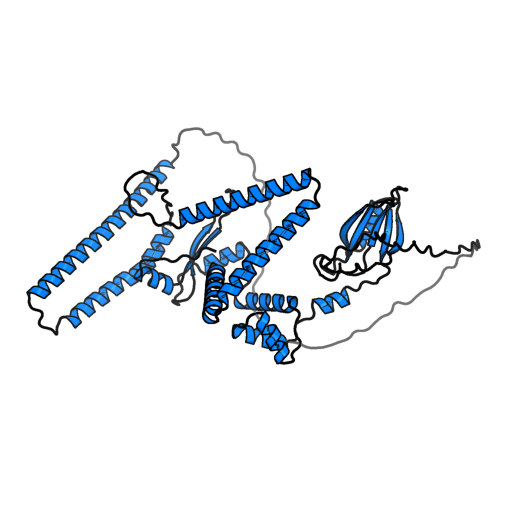.980 -5.864 -25.997 1.00 98.19 346 THR A O 1
ATOM 2759 N N . ILE A 1 347 ? 20.987 -6.456 -25.203 1.00 98.00 347 ILE A N 1
ATOM 2760 C CA . ILE A 1 347 ? 20.821 -5.877 -23.872 1.00 98.00 347 ILE A CA 1
ATOM 2761 C C . ILE A 1 347 ? 21.347 -4.440 -23.904 1.00 98.00 347 ILE A C 1
ATOM 2763 O O . ILE A 1 347 ? 22.495 -4.175 -24.260 1.00 98.00 347 ILE A O 1
ATOM 2767 N N . LEU A 1 348 ? 20.494 -3.498 -23.515 1.00 97.50 348 LEU A N 1
ATOM 2768 C CA . LEU A 1 348 ? 20.843 -2.104 -23.276 1.00 97.50 348 LEU A CA 1
ATOM 2769 C C . LEU A 1 348 ? 20.813 -1.853 -21.768 1.00 97.50 348 LEU A C 1
ATOM 2771 O O . LEU A 1 348 ? 19.783 -2.087 -21.130 1.00 97.50 348 LEU A O 1
ATOM 2775 N N . ARG A 1 349 ? 21.892 -1.330 -21.188 1.00 96.88 349 ARG A N 1
ATOM 2776 C CA . ARG A 1 349 ? 21.914 -0.922 -19.777 1.00 96.88 349 ARG A CA 1
ATOM 2777 C C . ARG A 1 349 ? 21.758 0.584 -19.644 1.00 96.88 349 ARG A C 1
ATOM 2779 O O . ARG A 1 349 ? 22.245 1.362 -20.460 1.00 96.88 349 ARG A O 1
ATOM 2786 N N . SER A 1 350 ? 21.040 1.001 -18.609 1.00 95.06 350 SER A N 1
ATOM 2787 C CA . SER A 1 350 ? 21.026 2.403 -18.192 1.00 95.06 350 SER A CA 1
ATOM 2788 C C . SER A 1 350 ? 22.441 2.819 -17.779 1.00 95.06 350 SER A C 1
ATOM 2790 O O . SER A 1 350 ? 23.098 2.080 -17.052 1.00 95.06 350 SER A O 1
ATOM 2792 N N . ALA A 1 351 ? 22.896 4.001 -18.197 1.00 91.69 351 ALA A N 1
ATOM 2793 C CA . ALA A 1 351 ? 24.190 4.554 -17.776 1.00 91.69 351 ALA A CA 1
ATOM 2794 C C . ALA A 1 351 ? 24.222 4.950 -16.285 1.00 91.69 351 ALA A C 1
ATOM 2796 O O . ALA A 1 351 ? 25.276 5.263 -15.739 1.00 91.69 351 ALA A O 1
ATOM 2797 N N . ASN A 1 352 ? 23.061 4.973 -15.627 1.00 89.06 352 ASN A N 1
ATOM 2798 C CA . ASN A 1 352 ? 22.948 5.361 -14.231 1.00 89.06 352 ASN A CA 1
ATOM 2799 C C . ASN A 1 352 ? 23.242 4.178 -13.305 1.00 89.06 352 ASN A C 1
ATOM 2801 O O . ASN A 1 352 ? 22.668 3.099 -13.464 1.00 89.06 352 ASN A O 1
ATOM 2805 N N . ASN A 1 353 ? 24.041 4.431 -12.269 1.00 89.75 353 ASN A N 1
ATOM 2806 C CA . ASN A 1 353 ? 24.253 3.486 -11.179 1.00 89.75 353 ASN A CA 1
ATOM 2807 C C . ASN A 1 353 ? 22.951 3.200 -10.417 1.00 89.75 353 ASN A C 1
ATOM 2809 O O . ASN A 1 353 ? 21.985 3.973 -10.438 1.00 89.75 353 ASN A O 1
ATOM 2813 N N . HIS A 1 354 ? 22.932 2.070 -9.711 1.00 89.50 354 HIS A N 1
ATOM 2814 C CA . HIS A 1 354 ? 21.858 1.761 -8.780 1.00 89.50 354 HIS A CA 1
ATOM 2815 C C . HIS A 1 354 ? 21.767 2.846 -7.704 1.00 89.50 354 HIS A C 1
ATOM 2817 O O . HIS A 1 354 ? 22.688 3.033 -6.923 1.00 89.50 354 HIS A O 1
ATOM 2823 N N . ASN A 1 355 ? 20.631 3.536 -7.642 1.00 88.19 355 ASN A N 1
ATOM 2824 C CA . ASN A 1 355 ? 20.344 4.546 -6.622 1.00 88.19 355 ASN A CA 1
ATOM 2825 C C . ASN A 1 355 ? 19.311 4.054 -5.602 1.00 88.19 355 ASN A C 1
ATOM 2827 O O . ASN A 1 355 ? 18.652 4.848 -4.933 1.00 88.19 355 ASN A O 1
ATOM 2831 N N . HIS A 1 356 ? 19.115 2.736 -5.501 1.00 83.81 356 HIS A N 1
ATOM 2832 C CA . HIS A 1 356 ? 18.098 2.190 -4.612 1.00 83.81 356 HIS A CA 1
ATOM 2833 C C . HIS A 1 356 ? 18.419 2.387 -3.138 1.00 83.81 356 HIS A C 1
ATOM 2835 O O . HIS A 1 356 ? 17.472 2.503 -2.375 1.00 83.81 356 HIS A O 1
ATOM 2841 N N . ASP A 1 357 ? 19.686 2.469 -2.735 1.00 79.94 357 ASP A N 1
ATOM 2842 C CA . ASP A 1 357 ? 20.044 2.629 -1.321 1.00 79.94 357 ASP A CA 1
ATOM 2843 C C . ASP A 1 357 ? 19.660 4.026 -0.828 1.00 79.94 357 ASP A C 1
ATOM 2845 O O . ASP A 1 357 ? 18.895 4.145 0.128 1.00 79.94 357 ASP A O 1
ATOM 2849 N N . ASP A 1 358 ? 20.001 5.066 -1.592 1.00 78.12 358 ASP A N 1
ATOM 2850 C CA . ASP A 1 358 ? 19.544 6.438 -1.340 1.00 78.12 358 ASP A CA 1
ATOM 2851 C C . ASP A 1 358 ? 18.014 6.549 -1.322 1.00 78.12 358 ASP A C 1
ATOM 2853 O O . ASP A 1 358 ? 17.420 7.312 -0.552 1.00 78.12 358 ASP A O 1
ATOM 2857 N N . LEU A 1 359 ? 17.345 5.816 -2.217 1.00 75.12 359 LEU A N 1
ATOM 2858 C CA . LEU A 1 359 ? 15.889 5.814 -2.302 1.00 75.12 359 LEU A CA 1
ATOM 2859 C C . LEU A 1 359 ? 15.255 5.059 -1.138 1.00 75.12 359 LEU A C 1
ATOM 2861 O O . LEU A 1 359 ? 14.240 5.518 -0.618 1.00 75.12 359 LEU A O 1
ATOM 2865 N N . ILE A 1 360 ? 15.828 3.933 -0.719 1.00 73.56 360 ILE A N 1
ATOM 2866 C CA . ILE A 1 360 ? 15.375 3.160 0.434 1.00 73.56 360 ILE A CA 1
ATOM 2867 C C . ILE A 1 360 ? 15.540 4.006 1.688 1.00 73.56 360 ILE A C 1
ATOM 2869 O O . ILE A 1 360 ? 14.579 4.153 2.437 1.00 73.56 360 ILE A O 1
ATOM 2873 N N . GLU A 1 361 ? 16.688 4.649 1.871 1.00 71.12 361 GLU A N 1
ATOM 2874 C CA . GLU A 1 361 ? 16.920 5.529 3.008 1.00 71.12 361 GLU A CA 1
ATOM 2875 C C . GLU A 1 361 ? 15.892 6.672 3.034 1.00 71.12 361 GLU A C 1
ATOM 2877 O O . GLU A 1 361 ? 15.238 6.918 4.046 1.00 71.12 361 GLU A O 1
ATOM 2882 N N . LYS A 1 362 ? 15.625 7.318 1.894 1.00 69.44 362 LYS A N 1
ATOM 2883 C CA . LYS A 1 362 ? 14.615 8.389 1.809 1.00 69.44 362 LYS A CA 1
ATOM 2884 C C . LYS A 1 362 ? 13.179 7.899 2.017 1.00 69.44 362 LYS A C 1
ATOM 2886 O O . LYS A 1 362 ? 12.359 8.634 2.564 1.00 69.44 362 LYS A O 1
ATOM 2891 N N . LEU A 1 363 ? 12.836 6.697 1.550 1.00 67.00 363 LEU A N 1
ATOM 2892 C CA . LEU A 1 363 ? 11.470 6.159 1.607 1.00 67.00 363 LEU A CA 1
ATOM 2893 C C . LEU A 1 363 ? 11.149 5.464 2.933 1.00 67.00 363 LEU A C 1
ATOM 2895 O O . LEU A 1 363 ? 9.988 5.460 3.349 1.00 67.00 363 LEU A O 1
ATOM 2899 N N . PHE A 1 364 ? 12.155 4.874 3.574 1.00 68.88 364 PHE A N 1
ATOM 2900 C CA . PHE A 1 364 ? 12.024 4.050 4.773 1.00 68.88 364 PHE A CA 1
ATOM 2901 C C . PHE A 1 364 ? 12.734 4.631 5.987 1.00 68.88 364 PHE A C 1
ATOM 2903 O O . PHE A 1 364 ? 12.830 3.932 6.994 1.00 68.88 364 PHE A O 1
ATOM 2910 N N . ARG A 1 365 ? 13.168 5.899 5.937 1.00 76.75 365 ARG A N 1
ATOM 2911 C CA . ARG A 1 365 ? 13.667 6.602 7.121 1.00 76.75 365 ARG A CA 1
ATOM 2912 C C . ARG A 1 365 ? 12.699 6.366 8.287 1.00 76.75 365 ARG A C 1
ATOM 2914 O O . ARG A 1 365 ? 11.512 6.709 8.158 1.00 76.75 365 ARG A O 1
ATOM 2921 N N . PRO A 1 366 ? 13.147 5.707 9.369 1.00 83.62 366 PRO A N 1
ATOM 2922 C CA . PRO A 1 366 ? 12.306 5.505 10.530 1.00 83.62 366 PRO A CA 1
ATOM 2923 C C . PRO A 1 366 ? 11.897 6.875 11.066 1.00 83.62 366 PRO A C 1
ATOM 2925 O O . PRO A 1 366 ? 12.650 7.843 10.979 1.00 83.62 366 PRO A O 1
ATOM 2928 N N . ILE A 1 367 ? 10.669 6.969 11.573 1.00 92.31 367 ILE A N 1
ATOM 2929 C CA . ILE A 1 367 ? 10.246 8.179 12.276 1.00 92.31 367 ILE A CA 1
ATOM 2930 C C . ILE A 1 367 ? 11.151 8.308 13.502 1.00 92.31 367 ILE A C 1
ATOM 2932 O O . ILE A 1 367 ? 11.311 7.321 14.222 1.00 92.31 367 ILE A O 1
ATOM 2936 N N . ASN A 1 368 ? 11.725 9.497 13.710 1.00 94.12 368 ASN A N 1
ATOM 2937 C CA . ASN A 1 368 ? 12.511 9.808 14.903 1.00 94.12 368 ASN A CA 1
ATOM 2938 C C . ASN A 1 368 ? 11.734 9.372 16.157 1.00 94.12 368 ASN A C 1
ATOM 2940 O O . ASN A 1 368 ? 10.522 9.577 16.237 1.00 94.12 368 ASN A O 1
ATOM 2944 N N . GLU A 1 369 ? 12.418 8.755 17.114 1.00 95.81 369 GLU A N 1
ATOM 2945 C CA . GLU A 1 369 ? 11.827 8.238 18.344 1.00 95.81 369 GLU A CA 1
ATOM 2946 C C . GLU A 1 369 ? 10.999 9.290 19.098 1.00 95.81 369 GLU A C 1
ATOM 2948 O O . GLU A 1 369 ? 9.842 9.023 19.425 1.00 95.81 369 GLU A O 1
ATOM 2953 N N . GLU A 1 370 ? 11.511 10.514 19.257 1.00 97.06 370 GLU A N 1
ATOM 2954 C CA . GLU A 1 370 ? 10.803 11.620 19.924 1.00 97.06 370 GLU A CA 1
ATOM 2955 C C . GLU A 1 370 ? 9.495 11.981 19.197 1.00 97.06 370 GLU A C 1
ATOM 2957 O O . GLU A 1 370 ? 8.420 12.140 19.792 1.00 97.06 370 GLU A O 1
ATOM 2962 N N . THR A 1 371 ? 9.563 12.036 17.866 1.00 97.06 371 THR A N 1
ATOM 2963 C CA . THR A 1 371 ? 8.394 12.267 17.009 1.00 97.06 371 THR A CA 1
ATOM 2964 C C . THR A 1 371 ? 7.413 11.098 17.111 1.00 97.06 371 THR A C 1
ATOM 2966 O O . THR A 1 371 ? 6.201 11.300 17.181 1.00 97.06 371 THR A O 1
ATOM 2969 N N . GLY A 1 372 ? 7.918 9.865 17.174 1.00 97.06 372 GLY A N 1
ATOM 2970 C CA . GLY A 1 372 ? 7.128 8.651 17.341 1.00 97.06 372 GLY A CA 1
ATOM 2971 C C . GLY A 1 372 ? 6.358 8.626 18.662 1.00 97.06 372 GLY A C 1
ATOM 2972 O O . GLY A 1 372 ? 5.163 8.322 18.655 1.00 97.06 372 GLY A O 1
ATOM 2973 N N . ILE A 1 373 ? 7.005 8.989 19.774 1.00 97.75 373 ILE A N 1
ATOM 2974 C CA . ILE A 1 373 ? 6.374 9.117 21.098 1.00 97.75 373 ILE A CA 1
ATOM 2975 C C . ILE A 1 373 ? 5.270 10.176 21.046 1.00 97.75 373 ILE A C 1
ATOM 2977 O O . ILE A 1 373 ? 4.132 9.910 21.435 1.00 97.75 373 ILE A O 1
ATOM 2981 N N . THR A 1 374 ? 5.563 11.341 20.466 1.00 97.81 374 THR A N 1
ATOM 2982 C CA . THR A 1 374 ? 4.580 12.423 20.319 1.00 97.81 374 THR A CA 1
ATOM 2983 C C . THR A 1 374 ? 3.365 11.982 19.497 1.00 97.81 374 THR A C 1
ATOM 2985 O O . THR A 1 374 ? 2.228 12.225 19.896 1.00 97.81 374 THR A O 1
ATOM 2988 N N . ILE A 1 375 ? 3.572 11.262 18.387 1.00 97.81 375 ILE A N 1
ATOM 2989 C CA . ILE A 1 375 ? 2.474 10.704 17.581 1.00 97.81 375 ILE A CA 1
ATOM 2990 C C . ILE A 1 375 ? 1.627 9.725 18.405 1.00 97.81 375 ILE A C 1
ATOM 2992 O O . ILE A 1 375 ? 0.401 9.768 18.304 1.00 97.81 375 ILE A O 1
ATOM 2996 N N . LYS A 1 376 ? 2.238 8.848 19.216 1.00 97.69 376 LYS A N 1
ATOM 2997 C CA . LYS A 1 376 ? 1.498 7.907 20.081 1.00 97.69 376 LYS A CA 1
ATOM 2998 C C . LYS A 1 376 ? 0.630 8.642 21.110 1.00 97.69 376 LYS A C 1
ATOM 3000 O O . LYS A 1 376 ? -0.527 8.258 21.302 1.00 97.69 376 LYS A O 1
ATOM 3005 N N . ASN A 1 377 ? 1.146 9.714 21.710 1.00 97.69 377 ASN A N 1
ATOM 3006 C CA . ASN A 1 377 ? 0.398 10.536 22.665 1.00 97.69 377 ASN A CA 1
ATOM 3007 C C . ASN A 1 377 ? -0.795 11.220 21.985 1.00 97.69 377 ASN A C 1
ATOM 3009 O O . ASN A 1 377 ? -1.932 11.034 22.413 1.00 97.69 377 ASN A O 1
ATOM 3013 N N . LEU A 1 378 ? -0.570 11.868 20.838 1.00 97.62 378 LEU A N 1
ATOM 3014 C CA . LEU A 1 378 ? -1.635 12.509 20.058 1.00 97.62 378 LEU A CA 1
ATOM 3015 C C . LEU A 1 378 ? -2.714 11.512 19.599 1.00 97.62 378 LEU A C 1
ATOM 3017 O O . LEU A 1 378 ? -3.904 11.819 19.624 1.00 97.62 378 LEU A O 1
ATOM 3021 N N . LEU A 1 379 ? -2.334 10.291 19.206 1.00 96.88 379 LEU A N 1
ATOM 3022 C CA . LEU A 1 379 ? -3.303 9.238 18.875 1.00 96.88 379 LEU A CA 1
ATOM 3023 C C . LEU A 1 379 ? -4.146 8.823 20.085 1.00 96.88 379 LEU A C 1
ATOM 3025 O O . LEU A 1 379 ? -5.332 8.534 19.932 1.00 96.88 379 LEU A O 1
ATOM 3029 N N . THR A 1 380 ? -3.540 8.789 21.271 1.00 96.00 380 THR A N 1
ATOM 3030 C CA . THR A 1 380 ? -4.225 8.454 22.527 1.00 96.00 380 THR A CA 1
ATOM 3031 C C . THR A 1 380 ? -5.191 9.562 22.944 1.00 96.00 380 THR A C 1
ATOM 3033 O O . THR A 1 380 ? -6.296 9.268 23.389 1.00 96.00 380 THR A O 1
ATOM 3036 N N . GLU A 1 381 ? -4.830 10.819 22.688 1.00 96.81 381 GLU A N 1
ATOM 3037 C CA . GLU A 1 381 ? -5.690 11.999 22.843 1.00 96.81 381 GLU A CA 1
ATOM 3038 C C . GLU A 1 381 ? -6.811 12.082 21.783 1.00 96.81 381 GLU A C 1
ATOM 3040 O O . GLU A 1 381 ? -7.711 12.913 21.882 1.00 96.81 381 GLU A O 1
ATOM 3045 N N . GLY A 1 382 ? -6.795 11.204 20.773 1.00 95.75 382 GLY A N 1
ATOM 3046 C CA . GLY A 1 382 ? -7.847 11.097 19.759 1.00 95.75 382 GLY A CA 1
ATOM 3047 C C . GLY A 1 382 ? -7.630 11.947 18.506 1.00 95.75 382 GLY A C 1
ATOM 3048 O O . GLY A 1 382 ? -8.547 12.056 17.687 1.00 95.75 382 GLY A O 1
ATOM 3049 N N . TYR A 1 383 ? -6.435 12.511 18.310 1.00 96.88 383 TYR A N 1
ATOM 3050 C CA . TYR A 1 383 ? -6.123 13.310 17.126 1.00 96.88 383 TYR A CA 1
ATOM 3051 C C . TYR A 1 383 ? -6.181 12.473 15.848 1.00 96.88 383 TYR A C 1
ATOM 3053 O O . TYR A 1 383 ? -5.713 11.331 15.762 1.00 96.88 383 TYR A O 1
ATOM 3061 N N . HIS A 1 384 ? -6.708 13.078 14.788 1.00 94.19 384 HIS A N 1
ATOM 3062 C CA . HIS A 1 384 ? -6.705 12.479 13.467 1.00 94.19 384 HIS A CA 1
ATOM 3063 C C . HIS A 1 384 ? -5.408 12.772 12.714 1.00 94.19 384 HIS A C 1
ATOM 3065 O O . HIS A 1 384 ? -4.751 13.792 12.880 1.00 94.19 384 HIS A O 1
ATOM 3071 N N . ARG A 1 385 ? -5.091 11.907 11.748 1.00 92.06 385 ARG A N 1
ATOM 3072 C CA . ARG A 1 385 ? -3.878 11.962 10.914 1.00 92.06 385 ARG A CA 1
ATOM 3073 C C . ARG A 1 385 ? -3.480 13.353 10.395 1.00 92.06 385 ARG A C 1
ATOM 3075 O O . ARG A 1 385 ? -2.296 13.648 10.310 1.00 92.06 385 ARG A O 1
ATOM 3082 N N . LYS A 1 386 ? -4.443 14.175 9.966 1.00 93.00 386 LYS A N 1
ATOM 3083 C CA . LYS A 1 386 ? -4.150 15.523 9.444 1.00 93.00 386 LYS A CA 1
ATOM 3084 C C . LYS A 1 386 ? -3.760 16.497 10.553 1.00 93.00 386 LYS A C 1
ATOM 3086 O O . LYS A 1 386 ? -2.908 17.342 10.326 1.00 93.00 386 LYS A O 1
ATOM 3091 N N . GLU A 1 387 ? -4.396 16.366 11.707 1.00 96.81 387 GLU A N 1
ATOM 3092 C CA . GLU A 1 387 ? -4.151 17.207 12.875 1.00 96.81 387 GLU A CA 1
ATOM 3093 C C . GLU A 1 387 ? -2.792 16.860 13.475 1.00 96.81 387 GLU A C 1
ATOM 3095 O O . GLU A 1 387 ? -2.030 17.768 13.762 1.00 96.81 387 GLU A O 1
ATOM 3100 N N . ILE A 1 388 ? -2.428 15.571 13.506 1.00 97.44 388 ILE A N 1
ATOM 3101 C CA . ILE A 1 388 ? -1.097 15.116 13.937 1.00 97.44 388 ILE A CA 1
ATOM 3102 C C . ILE A 1 388 ? 0.015 15.805 13.135 1.00 97.44 388 ILE A C 1
ATOM 3104 O O . ILE A 1 388 ? 0.953 16.319 13.723 1.00 97.44 388 ILE A O 1
ATOM 3108 N N . LEU A 1 389 ? -0.083 15.862 11.801 1.00 96.69 389 LEU A N 1
ATOM 3109 C CA . LEU A 1 389 ? 0.950 16.519 10.984 1.00 96.69 389 LEU A CA 1
ATOM 3110 C C . LEU A 1 389 ? 1.065 18.021 11.273 1.00 96.69 389 LEU A C 1
ATOM 3112 O O . LEU A 1 389 ? 2.174 18.545 11.314 1.00 96.69 389 LEU A O 1
ATOM 3116 N N . ASN A 1 390 ? -0.068 18.700 11.468 1.00 96.75 390 ASN A N 1
ATOM 3117 C CA . ASN A 1 390 ? -0.070 20.117 11.826 1.00 96.75 390 ASN A CA 1
ATOM 3118 C C . ASN A 1 390 ? 0.534 20.330 13.217 1.00 96.75 390 ASN A C 1
ATOM 3120 O O . ASN A 1 390 ? 1.293 21.268 13.417 1.00 96.75 390 ASN A O 1
ATOM 3124 N N . GLU A 1 391 ? 0.226 19.443 14.159 1.00 97.69 391 GLU A N 1
ATOM 3125 C CA . GLU A 1 391 ? 0.705 19.533 15.531 1.00 97.69 391 GLU A CA 1
ATOM 3126 C C . GLU A 1 391 ? 2.213 19.275 15.630 1.00 97.69 391 GLU A C 1
ATOM 3128 O O . GLU A 1 391 ? 2.920 20.018 16.303 1.00 97.69 391 GLU A O 1
ATOM 3133 N N . LEU A 1 392 ? 2.737 18.299 14.883 1.00 97.25 392 LEU A N 1
ATOM 3134 C CA . LEU A 1 392 ? 4.183 18.082 14.767 1.00 97.25 392 LEU A CA 1
ATOM 3135 C C . LEU A 1 392 ? 4.896 19.304 14.174 1.00 97.25 392 LEU A C 1
ATOM 3137 O O . LEU A 1 392 ? 5.938 19.713 14.682 1.00 97.25 392 LEU A O 1
ATOM 3141 N N . PHE A 1 393 ? 4.304 19.920 13.145 1.00 96.75 393 PHE A N 1
ATOM 3142 C CA . PHE A 1 393 ? 4.831 21.146 12.549 1.00 96.75 393 PHE A CA 1
ATOM 3143 C C . PHE A 1 393 ? 4.838 22.311 13.550 1.00 96.75 393 PHE A C 1
ATOM 3145 O O . PHE A 1 393 ? 5.848 23.000 13.683 1.00 96.75 393 PHE A O 1
ATOM 3152 N N . ASN A 1 394 ? 3.749 22.499 14.302 1.00 97.31 394 ASN A N 1
ATOM 3153 C CA . ASN A 1 394 ? 3.646 23.536 15.334 1.00 97.31 394 ASN A CA 1
ATOM 3154 C C . ASN A 1 394 ? 4.689 23.348 16.446 1.00 97.31 394 ASN A C 1
ATOM 3156 O O . ASN A 1 394 ? 5.250 24.325 16.938 1.00 97.31 394 ASN A O 1
ATOM 3160 N N . ARG A 1 395 ? 4.985 22.093 16.804 1.00 97.19 395 ARG A N 1
ATOM 3161 C CA . ARG A 1 395 ? 6.013 21.725 17.791 1.00 97.19 395 ARG A CA 1
ATOM 3162 C C . ARG A 1 395 ? 7.441 21.776 17.246 1.00 97.19 395 ARG A C 1
ATOM 3164 O O . ARG A 1 395 ? 8.369 21.494 17.994 1.00 97.19 395 ARG A O 1
ATOM 3171 N N . LYS A 1 396 ? 7.628 22.146 15.973 1.00 96.94 396 LYS A N 1
ATOM 3172 C CA . LYS A 1 396 ? 8.930 22.178 15.282 1.00 96.94 396 LYS A CA 1
ATOM 3173 C C . LYS A 1 396 ? 9.664 20.827 15.306 1.00 96.94 396 LYS A C 1
ATOM 3175 O O . LYS A 1 396 ? 10.890 20.794 15.289 1.00 96.94 396 LYS A O 1
ATOM 3180 N N . LEU A 1 397 ? 8.914 19.724 15.332 1.00 96.06 397 LEU A N 1
ATOM 3181 C CA . LEU A 1 397 ? 9.457 18.371 15.203 1.00 96.06 397 LEU A CA 1
ATOM 3182 C C . LEU A 1 397 ? 9.591 17.987 13.725 1.00 96.06 397 LEU A C 1
ATOM 3184 O O . LEU A 1 397 ? 8.937 18.574 12.858 1.00 96.06 397 LEU A O 1
ATOM 3188 N N . ASP A 1 398 ? 10.415 16.976 13.436 1.00 94.06 398 ASP A N 1
ATOM 3189 C CA . ASP A 1 398 ? 10.533 16.441 12.079 1.00 94.06 398 ASP A CA 1
ATOM 3190 C C . ASP A 1 398 ? 9.179 15.888 11.611 1.00 94.06 398 ASP A C 1
ATOM 3192 O O . ASP A 1 398 ? 8.552 15.054 12.271 1.00 94.06 398 ASP A O 1
ATOM 3196 N N . VAL A 1 399 ? 8.685 16.390 10.479 1.00 95.19 399 VAL A N 1
ATOM 3197 C CA . VAL A 1 399 ? 7.337 16.073 10.003 1.00 95.19 399 VAL A CA 1
ATOM 3198 C C . VAL A 1 399 ? 7.416 14.865 9.070 1.00 95.19 399 VAL A C 1
ATOM 3200 O O . VAL A 1 399 ? 7.857 15.004 7.924 1.00 95.19 399 VAL A O 1
ATOM 3203 N N . PRO A 1 400 ? 6.931 13.677 9.487 1.00 94.12 400 PRO A N 1
ATOM 3204 C CA . PRO A 1 400 ? 7.009 12.492 8.654 1.00 94.12 400 PRO A CA 1
ATOM 3205 C C . PRO A 1 400 ? 6.137 12.650 7.408 1.00 94.12 400 PRO A C 1
ATOM 3207 O O . PRO A 1 400 ? 5.081 13.295 7.406 1.00 94.12 400 PRO A O 1
ATOM 3210 N N . SER A 1 401 ? 6.523 11.968 6.331 1.00 90.38 401 SER A N 1
ATOM 3211 C CA . SER A 1 401 ? 5.667 11.877 5.155 1.00 90.38 401 SER A CA 1
ATOM 3212 C C . SER A 1 401 ? 4.328 11.218 5.505 1.00 90.38 401 SER A C 1
ATOM 3214 O O . SER A 1 401 ? 4.212 10.383 6.407 1.00 90.38 401 SER A O 1
ATOM 3216 N N . LYS A 1 402 ? 3.290 11.525 4.718 1.00 91.50 402 LYS A N 1
ATOM 3217 C CA . LYS A 1 402 ? 1.959 10.914 4.887 1.00 91.50 402 LYS A CA 1
ATOM 3218 C C . LYS A 1 402 ? 2.021 9.385 4.901 1.00 91.50 402 LYS A C 1
ATOM 3220 O O . LYS A 1 402 ? 1.254 8.763 5.620 1.00 91.50 402 LYS A O 1
ATOM 3225 N N . THR A 1 403 ? 2.898 8.780 4.103 1.00 86.50 403 THR A N 1
ATOM 3226 C CA . THR A 1 403 ? 3.044 7.321 4.045 1.00 86.50 403 THR A CA 1
ATOM 3227 C C . THR A 1 403 ? 3.702 6.776 5.309 1.00 86.50 403 THR A C 1
ATOM 3229 O O . THR A 1 403 ? 3.179 5.820 5.875 1.00 86.50 403 THR A O 1
ATOM 3232 N N . GLN A 1 404 ? 4.778 7.409 5.791 1.00 90.94 404 GLN A N 1
ATOM 3233 C CA . GLN A 1 404 ? 5.429 7.034 7.054 1.00 90.94 404 GLN A CA 1
ATOM 3234 C C . GLN A 1 404 ? 4.442 7.115 8.220 1.00 90.94 404 GLN A C 1
ATOM 3236 O O . GLN A 1 404 ? 4.287 6.139 8.950 1.00 90.94 404 GLN A O 1
ATOM 3241 N N . LEU A 1 405 ? 3.691 8.217 8.331 1.00 95.12 405 LEU A N 1
ATOM 3242 C CA . LEU A 1 405 ? 2.671 8.370 9.369 1.00 95.12 405 LEU A CA 1
ATOM 3243 C C . LEU A 1 405 ? 1.591 7.280 9.277 1.00 95.12 405 LEU A C 1
ATOM 3245 O O . LEU A 1 405 ? 1.178 6.735 10.295 1.00 95.12 405 LEU A O 1
ATOM 3249 N N . ASN A 1 406 ? 1.140 6.918 8.071 1.00 92.75 406 ASN A N 1
ATOM 3250 C CA . ASN A 1 406 ? 0.146 5.852 7.903 1.00 92.75 406 ASN A CA 1
ATOM 3251 C C . ASN A 1 406 ? 0.665 4.500 8.381 1.00 92.75 406 ASN A C 1
ATOM 3253 O O . ASN A 1 406 ? -0.061 3.788 9.067 1.00 92.75 406 ASN A O 1
ATOM 3257 N N . ASN A 1 407 ? 1.894 4.159 7.998 1.00 91.12 407 ASN A N 1
ATOM 3258 C CA . ASN A 1 407 ? 2.519 2.899 8.372 1.00 91.12 407 ASN A CA 1
ATOM 3259 C C . ASN A 1 407 ? 2.761 2.847 9.884 1.00 91.12 407 ASN A C 1
ATOM 3261 O O . ASN A 1 407 ? 2.493 1.826 10.509 1.00 91.12 407 ASN A O 1
ATOM 3265 N N . PHE A 1 408 ? 3.188 3.962 10.483 1.00 94.62 408 PHE A N 1
ATOM 3266 C CA . PHE A 1 408 ? 3.375 4.067 11.926 1.00 94.62 408 PHE A CA 1
ATOM 3267 C C . PHE A 1 408 ? 2.055 3.912 12.686 1.00 94.62 408 PHE A C 1
ATOM 3269 O O . PHE A 1 408 ? 1.979 3.096 13.596 1.00 94.62 408 PHE A O 1
ATOM 3276 N N . ILE A 1 409 ? 0.993 4.620 12.277 1.00 95.06 409 ILE A N 1
ATOM 3277 C CA . ILE A 1 409 ? -0.344 4.476 12.877 1.00 95.06 409 ILE A CA 1
ATOM 3278 C C . ILE A 1 409 ? -0.853 3.039 12.732 1.00 95.06 409 ILE A C 1
ATOM 3280 O O . ILE A 1 409 ? -1.428 2.504 13.673 1.00 95.06 409 ILE A O 1
ATOM 3284 N N . ALA A 1 410 ? -0.657 2.413 11.567 1.00 92.88 410 ALA A N 1
ATOM 3285 C CA . ALA A 1 410 ? -1.051 1.023 11.355 1.00 92.88 410 ALA A CA 1
ATOM 3286 C C . ALA A 1 410 ? -0.332 0.091 12.338 1.00 92.88 410 ALA A C 1
ATOM 3288 O O . ALA A 1 410 ? -1.001 -0.682 13.008 1.00 92.88 410 ALA A O 1
ATOM 3289 N N . ARG A 1 411 ? 0.987 0.246 12.512 1.00 93.00 411 ARG A N 1
ATOM 3290 C CA . ARG A 1 411 ? 1.768 -0.532 13.482 1.00 93.00 411 ARG A CA 1
ATOM 3291 C C . ARG A 1 411 ? 1.304 -0.307 14.924 1.00 93.00 411 ARG A C 1
ATOM 3293 O O . ARG A 1 411 ? 1.099 -1.272 15.643 1.00 93.00 411 ARG A O 1
ATOM 3300 N N . VAL A 1 412 ? 1.079 0.945 15.329 1.00 94.31 412 VAL A N 1
ATOM 3301 C CA . VAL A 1 412 ? 0.561 1.272 16.673 1.00 94.31 412 VAL A CA 1
ATOM 3302 C C . VAL A 1 412 ? -0.824 0.660 16.899 1.00 94.31 412 VAL A C 1
ATOM 3304 O O . VAL A 1 412 ? -1.118 0.164 17.982 1.00 94.31 412 VAL A O 1
ATOM 3307 N N . ASN A 1 413 ? -1.681 0.667 15.879 1.00 93.00 413 ASN A N 1
ATOM 3308 C CA . ASN A 1 413 ? -2.987 0.022 15.959 1.00 93.00 413 ASN A CA 1
ATOM 3309 C C . ASN A 1 413 ? -2.874 -1.503 15.993 1.00 93.00 413 ASN A C 1
ATOM 3311 O O . ASN A 1 413 ? -3.640 -2.122 16.719 1.00 93.00 413 ASN A O 1
ATOM 3315 N N . ASP A 1 414 ? -1.936 -2.096 15.255 1.00 91.81 414 ASP A N 1
ATOM 3316 C CA . ASP A 1 414 ? -1.685 -3.537 15.298 1.00 91.81 414 ASP A CA 1
ATOM 3317 C C . ASP A 1 414 ? -1.152 -3.965 16.681 1.00 91.81 414 ASP A C 1
ATOM 3319 O O . ASP A 1 414 ? -1.544 -5.014 17.183 1.00 91.81 414 ASP A O 1
ATOM 3323 N N . GLU A 1 415 ? -0.320 -3.141 17.332 1.00 91.38 415 GLU A N 1
ATOM 3324 C CA . GLU A 1 415 ? 0.135 -3.342 18.720 1.00 91.38 415 GLU A CA 1
ATOM 3325 C C . GLU A 1 415 ? -1.029 -3.236 19.720 1.00 91.38 415 GLU A C 1
ATOM 3327 O O . GLU A 1 415 ? -1.141 -4.048 20.635 1.00 91.38 415 GLU A O 1
ATOM 3332 N N . LYS A 1 416 ? -1.912 -2.243 19.547 1.00 91.25 416 LYS A N 1
ATOM 3333 C CA . LYS A 1 416 ? -2.990 -1.946 20.504 1.00 91.25 416 LYS A CA 1
ATOM 3334 C C . LYS A 1 416 ? -4.230 -2.828 20.344 1.00 91.25 416 LYS A C 1
ATOM 3336 O O . LYS A 1 416 ? -4.857 -3.188 21.336 1.00 91.25 416 LYS A O 1
ATOM 3341 N N . TYR A 1 417 ? -4.629 -3.112 19.110 1.00 87.38 417 TYR A N 1
ATOM 3342 C CA . TYR A 1 417 ? -5.888 -3.788 18.774 1.00 87.38 417 TYR A CA 1
ATOM 3343 C C . TYR A 1 417 ? -5.674 -5.156 18.120 1.00 87.38 417 TYR A C 1
ATOM 3345 O O . TYR A 1 417 ? -6.647 -5.849 17.826 1.00 87.38 417 TYR A O 1
ATOM 3353 N N . GLY A 1 418 ? -4.422 -5.550 17.890 1.00 89.00 418 GLY A N 1
ATOM 3354 C CA . GLY A 1 418 ? -4.090 -6.722 17.095 1.00 89.00 418 GLY A CA 1
ATOM 3355 C C . GLY A 1 418 ? -4.122 -6.433 15.595 1.00 89.00 418 GLY A C 1
ATOM 3356 O O . GLY A 1 418 ? -4.598 -5.397 15.125 1.00 89.00 418 GLY A O 1
ATOM 3357 N N . LYS A 1 419 ? -3.597 -7.383 14.820 1.00 89.12 419 LYS A N 1
ATOM 3358 C CA . LYS A 1 419 ? -3.508 -7.265 13.363 1.00 89.12 419 LYS A CA 1
ATOM 3359 C C . LYS A 1 419 ? -4.898 -7.156 12.745 1.00 89.12 419 LYS A C 1
ATOM 3361 O O . LYS A 1 419 ? -5.769 -7.982 12.993 1.00 89.12 419 LYS A O 1
ATOM 3366 N N . SER A 1 420 ? -5.057 -6.212 11.819 1.00 84.31 420 SER A N 1
ATOM 3367 C CA . SER A 1 420 ? -6.289 -6.080 11.013 1.00 84.31 420 SER A CA 1
ATOM 3368 C C . SER A 1 420 ? -6.652 -7.322 10.185 1.00 84.31 420 SER A C 1
ATOM 3370 O O . SER A 1 420 ? -7.780 -7.448 9.710 1.00 84.31 420 SER A O 1
ATOM 3372 N N . ARG A 1 421 ? -5.689 -8.224 9.972 1.00 87.25 421 ARG A N 1
ATOM 3373 C CA . ARG A 1 421 ? -5.874 -9.506 9.296 1.00 87.25 421 ARG A CA 1
ATOM 3374 C C . ARG A 1 421 ? -5.476 -10.611 10.255 1.00 87.25 421 ARG A C 1
ATOM 3376 O O . ARG A 1 421 ? -4.337 -10.634 10.716 1.00 87.25 421 ARG A O 1
ATOM 3383 N N . ILE A 1 422 ? -6.404 -11.525 10.487 1.00 86.62 422 ILE A N 1
ATOM 3384 C CA . ILE A 1 422 ? -6.207 -12.722 11.293 1.00 86.62 422 ILE A CA 1
ATOM 3385 C C . ILE A 1 422 ? -6.233 -13.939 10.369 1.00 86.62 422 ILE A C 1
ATOM 3387 O O . ILE A 1 422 ? -7.024 -13.986 9.422 1.00 86.62 422 ILE A O 1
ATOM 3391 N N . LYS A 1 423 ? -5.333 -14.902 10.586 1.00 89.94 423 LYS A N 1
ATOM 3392 C CA . LYS A 1 423 ? -5.395 -16.173 9.849 1.00 89.94 423 LYS A CA 1
ATOM 3393 C C . LYS A 1 423 ? -6.606 -16.972 10.318 1.00 89.94 423 LYS A C 1
ATOM 3395 O O . LYS A 1 423 ? -6.984 -16.874 11.478 1.00 89.94 423 LYS A O 1
ATOM 3400 N N . LEU A 1 424 ? -7.164 -17.820 9.453 1.00 85.75 424 LEU A N 1
ATOM 3401 C CA . LEU A 1 424 ? -8.315 -18.655 9.816 1.00 85.75 424 LEU A CA 1
ATOM 3402 C C . LEU A 1 424 ? -8.024 -19.503 11.070 1.00 85.75 424 LEU A C 1
ATOM 3404 O O . LEU A 1 424 ? -8.829 -19.543 11.989 1.00 85.75 424 LEU A O 1
ATOM 3408 N N . SER A 1 425 ? -6.831 -20.097 11.160 1.00 88.94 425 SER A N 1
ATOM 3409 C CA . SER A 1 425 ? -6.399 -20.884 12.323 1.00 88.94 425 SER A CA 1
ATOM 3410 C C . SER A 1 425 ? -6.253 -20.063 13.610 1.00 88.94 425 SER A C 1
ATOM 3412 O O . SER A 1 425 ? -6.613 -20.529 14.687 1.00 88.94 425 SER A O 1
ATOM 3414 N N . GLU A 1 426 ? -5.742 -18.835 13.521 1.00 91.06 426 GLU A N 1
ATOM 3415 C CA . GLU A 1 426 ? -5.664 -17.907 14.659 1.00 91.06 426 GLU A CA 1
ATOM 3416 C C . GLU A 1 426 ? -7.062 -17.463 15.096 1.00 91.06 426 GLU A C 1
ATOM 3418 O O . GLU A 1 426 ? -7.333 -17.339 16.288 1.00 91.06 426 GLU A O 1
ATOM 3423 N N . LEU A 1 427 ? -7.960 -17.270 14.131 1.00 89.38 427 LEU A N 1
ATOM 3424 C CA . LEU A 1 427 ? -9.346 -16.906 14.365 1.00 89.38 427 LEU A CA 1
ATOM 3425 C C . LEU A 1 427 ? -10.102 -18.027 15.077 1.00 89.38 427 LEU A C 1
ATOM 3427 O O . LEU A 1 427 ? -10.794 -17.743 16.044 1.00 89.38 427 LEU A O 1
ATOM 3431 N N . PHE A 1 428 ? -9.910 -19.287 14.684 1.00 89.69 428 PHE A N 1
ATOM 3432 C CA . PHE A 1 428 ? -10.448 -20.440 15.413 1.00 89.69 428 PHE A CA 1
ATOM 3433 C C . PHE A 1 428 ? -10.006 -20.461 16.874 1.00 89.69 428 PHE A C 1
ATOM 3435 O O . PHE A 1 428 ? -10.848 -20.499 17.769 1.00 89.69 428 PHE A O 1
ATOM 3442 N N . LYS A 1 429 ? -8.697 -20.332 17.119 1.00 93.00 429 LYS A N 1
ATOM 3443 C CA . LYS A 1 429 ? -8.149 -20.259 18.482 1.00 93.00 429 LYS A CA 1
ATOM 3444 C C . LYS A 1 429 ? -8.740 -19.090 19.270 1.00 93.00 429 LYS A C 1
ATOM 3446 O O . LYS A 1 429 ? -9.041 -19.225 20.453 1.00 93.00 429 LYS A O 1
ATOM 3451 N N . PHE A 1 430 ? -8.925 -17.945 18.614 1.00 91.31 430 PHE A N 1
ATOM 3452 C CA . PHE A 1 430 ? -9.574 -16.787 19.216 1.00 91.31 430 PHE A CA 1
ATOM 3453 C C . PHE A 1 430 ? -11.037 -17.077 19.576 1.00 91.31 430 PHE A C 1
ATOM 3455 O O . PHE A 1 430 ? -11.454 -16.741 20.683 1.00 91.31 430 PHE A O 1
ATOM 3462 N N . LEU A 1 431 ? -11.809 -17.704 18.682 1.00 93.31 431 LEU A N 1
ATOM 3463 C CA . LEU A 1 431 ? -13.209 -18.041 18.938 1.00 93.31 431 LEU A CA 1
ATOM 3464 C C . LEU A 1 431 ? -13.349 -19.029 20.099 1.00 93.31 431 LEU A C 1
ATOM 3466 O O . LEU A 1 431 ? -14.144 -18.792 21.004 1.00 93.31 431 LEU A O 1
ATOM 3470 N N . GLU A 1 432 ? -12.547 -20.093 20.110 1.00 93.56 432 GLU A N 1
ATOM 3471 C CA . GLU A 1 432 ? -12.551 -21.094 21.182 1.00 93.56 432 GLU A CA 1
ATOM 3472 C C . GLU A 1 432 ? -12.172 -20.472 22.528 1.00 93.56 432 GLU A C 1
ATOM 3474 O O . GLU A 1 432 ? -12.899 -20.631 23.512 1.00 93.56 432 GLU A O 1
ATOM 3479 N N . GLY A 1 433 ? -11.090 -19.688 22.561 1.00 94.75 433 GLY A N 1
ATOM 3480 C CA . GLY A 1 433 ? -10.610 -19.033 23.778 1.00 94.75 433 GLY A CA 1
ATOM 3481 C C . GLY A 1 433 ? -11.574 -17.985 24.344 1.00 94.75 433 GLY A C 1
ATOM 3482 O O . GLY A 1 433 ? -11.586 -17.757 25.552 1.00 94.75 433 GLY A O 1
ATOM 3483 N N . ASN A 1 434 ? -12.410 -17.377 23.497 1.00 95.38 434 ASN A N 1
ATOM 3484 C CA . ASN A 1 434 ? -13.386 -16.360 23.896 1.00 95.38 434 ASN A CA 1
ATOM 3485 C C . ASN A 1 434 ? -14.834 -16.874 23.897 1.00 95.38 434 ASN A C 1
ATOM 3487 O O . ASN A 1 434 ? -15.749 -16.067 24.007 1.00 95.38 434 ASN A O 1
ATOM 3491 N N . SER A 1 435 ? -15.068 -18.183 23.786 1.00 94.69 435 SER A N 1
ATOM 3492 C CA . SER A 1 435 ? -16.418 -18.775 23.830 1.00 94.69 435 SER A CA 1
ATOM 3493 C C . SER A 1 435 ? -17.040 -18.765 25.233 1.00 94.69 435 SER A C 1
ATOM 3495 O O . SER A 1 435 ? -18.258 -18.827 25.399 1.00 94.69 435 SER A O 1
ATOM 3497 N N . ARG A 1 436 ? -16.207 -18.679 26.277 1.00 95.69 436 ARG A N 1
ATOM 3498 C CA . ARG A 1 436 ? -16.660 -18.677 27.671 1.00 95.69 436 ARG A CA 1
ATOM 3499 C C . ARG A 1 436 ? -17.141 -17.292 28.087 1.00 95.69 436 ARG A C 1
ATOM 3501 O O . ARG A 1 436 ? -16.487 -16.288 27.812 1.00 95.69 436 ARG A O 1
ATOM 3508 N N . VAL A 1 437 ? -18.255 -17.255 28.818 1.00 94.81 437 VAL A N 1
ATOM 3509 C CA . VAL A 1 437 ? -18.787 -16.016 29.396 1.00 94.81 437 VAL A CA 1
ATOM 3510 C C . VAL A 1 437 ? -17.779 -15.460 30.411 1.00 94.81 437 VAL A C 1
ATOM 3512 O O . VAL A 1 437 ? -17.445 -16.160 31.369 1.00 94.81 437 VAL A O 1
ATOM 3515 N N . PRO A 1 438 ? -17.296 -14.222 30.240 1.00 96.19 438 PRO A N 1
ATOM 3516 C CA . PRO A 1 438 ? -16.330 -13.624 31.141 1.00 96.19 438 PRO A CA 1
ATOM 3517 C C . PRO A 1 438 ? -17.004 -13.159 32.435 1.00 96.19 438 PRO A C 1
ATOM 3519 O O . PRO A 1 438 ? -18.180 -12.787 32.452 1.00 96.19 438 PRO A O 1
ATOM 3522 N N . GLU A 1 439 ? -16.234 -13.133 33.522 1.00 95.75 439 GLU A N 1
ATOM 3523 C CA . GLU A 1 439 ? -16.688 -12.599 34.813 1.00 95.75 439 GLU A CA 1
ATOM 3524 C C . GLU A 1 439 ? -16.936 -11.084 34.737 1.00 95.75 439 GLU A C 1
ATOM 3526 O O . GLU A 1 439 ? -17.940 -10.571 35.242 1.00 95.75 439 GLU A O 1
ATOM 3531 N N . GLU A 1 440 ? -16.051 -10.372 34.034 1.00 96.75 440 GLU A N 1
ATOM 3532 C CA . GLU A 1 440 ? -16.160 -8.940 33.784 1.00 96.75 440 GLU A CA 1
ATOM 3533 C C . GLU A 1 440 ? -17.352 -8.610 32.876 1.00 96.75 440 GLU A C 1
ATOM 3535 O O . GLU A 1 440 ? -17.413 -9.008 31.712 1.00 96.75 440 GLU A O 1
ATOM 3540 N N . SER A 1 441 ? -18.276 -7.786 33.379 1.00 94.81 441 SER A N 1
ATOM 3541 C CA . SER A 1 441 ? -19.545 -7.501 32.692 1.00 94.81 441 SER A CA 1
ATOM 3542 C C . SER A 1 441 ? -19.382 -6.861 31.297 1.00 94.81 441 SER A C 1
ATOM 3544 O O . SER A 1 441 ? -20.196 -7.090 30.398 1.00 94.81 441 SER A O 1
ATOM 3546 N N . ASN A 1 442 ? -18.316 -6.081 31.087 1.00 94.06 442 ASN A N 1
ATOM 3547 C CA . ASN A 1 442 ? -18.054 -5.387 29.820 1.00 94.06 442 ASN A CA 1
ATOM 3548 C C . ASN A 1 442 ? -17.137 -6.153 28.861 1.00 94.06 442 ASN A C 1
ATOM 3550 O O . ASN A 1 442 ? -16.983 -5.713 27.720 1.00 94.06 442 ASN A O 1
ATOM 3554 N N . LYS A 1 443 ? -16.517 -7.255 29.292 1.00 93.56 443 LYS A N 1
ATOM 3555 C CA . LYS A 1 443 ? -15.567 -7.982 28.452 1.00 93.56 443 LYS A CA 1
ATOM 3556 C C . LYS A 1 443 ? -16.323 -8.691 27.317 1.00 93.56 443 LYS A C 1
ATOM 3558 O O . LYS A 1 443 ? -17.347 -9.330 27.582 1.00 93.56 443 LYS A O 1
ATOM 3563 N N . PRO A 1 444 ? -15.889 -8.535 26.054 1.00 93.31 444 PRO A N 1
ATOM 3564 C CA . PRO A 1 444 ? -16.534 -9.197 24.932 1.00 93.31 444 PRO A CA 1
ATOM 3565 C C . PRO A 1 444 ? -16.222 -10.695 24.934 1.00 93.31 444 PRO A C 1
ATOM 3567 O O . PRO A 1 444 ? -15.133 -11.108 25.327 1.00 93.31 444 PRO A O 1
ATOM 3570 N N . PHE A 1 445 ? -17.172 -11.490 24.460 1.00 94.94 445 PHE A N 1
ATOM 3571 C CA . PHE A 1 445 ? -17.036 -12.926 24.260 1.00 94.94 445 PHE A CA 1
ATOM 3572 C C . PHE A 1 445 ? -17.881 -13.380 23.067 1.00 94.94 445 PHE A C 1
ATOM 3574 O O . PHE A 1 445 ? -18.800 -12.679 22.630 1.00 94.94 445 PHE A O 1
ATOM 3581 N N . VAL A 1 446 ? -17.535 -14.535 22.515 1.00 95.38 446 VAL A N 1
ATOM 3582 C CA . VAL A 1 446 ? -18.187 -15.138 21.355 1.00 95.38 446 VAL A CA 1
ATOM 3583 C C . VAL A 1 446 ? -19.397 -15.930 21.836 1.00 95.38 446 VAL A C 1
ATOM 3585 O O . VAL A 1 446 ? -19.259 -16.872 22.606 1.00 95.38 446 VAL A O 1
ATOM 3588 N N . LEU A 1 447 ? -20.583 -15.524 21.389 1.00 93.12 447 LEU A N 1
ATOM 3589 C CA . LEU A 1 447 ? -21.852 -16.190 21.687 1.00 93.12 447 LEU A CA 1
ATOM 3590 C C . LEU A 1 447 ? -22.085 -17.411 20.809 1.00 93.12 447 LEU A C 1
ATOM 3592 O O . LEU A 1 447 ? -22.604 -18.419 21.274 1.00 93.12 447 LEU A O 1
ATOM 3596 N N . ASP A 1 448 ? -21.787 -17.263 19.524 1.00 91.81 448 ASP A N 1
ATOM 3597 C CA . ASP A 1 448 ? -22.040 -18.282 18.521 1.00 91.81 448 ASP A CA 1
ATOM 3598 C C . ASP A 1 448 ? -21.104 -18.065 17.335 1.00 91.81 448 ASP A C 1
ATOM 3600 O O . ASP A 1 448 ? -20.724 -16.929 17.024 1.00 91.81 448 ASP A O 1
ATOM 3604 N N . SER A 1 449 ? -20.728 -19.150 16.677 1.00 91.75 449 SER A N 1
ATOM 3605 C CA . SER A 1 449 ? -19.911 -19.127 15.473 1.00 91.75 449 SER A CA 1
ATOM 3606 C C . SER A 1 449 ? -20.441 -20.147 14.475 1.00 91.75 449 SER A C 1
ATOM 3608 O O . SER A 1 449 ? -20.791 -21.276 14.800 1.00 91.75 449 SER A O 1
ATOM 3610 N N . THR A 1 450 ? -20.511 -19.720 13.223 1.00 88.50 450 THR A N 1
ATOM 3611 C CA . THR A 1 450 ? -21.006 -20.498 12.096 1.00 88.50 450 THR A CA 1
ATOM 3612 C C . THR A 1 450 ? -19.962 -20.470 11.002 1.00 88.50 450 THR A C 1
ATOM 3614 O O . THR A 1 450 ? -19.450 -19.416 10.615 1.00 88.50 450 THR A O 1
ATOM 3617 N N . ILE A 1 451 ? -19.629 -21.658 10.522 1.00 83.38 451 ILE A N 1
ATOM 3618 C CA . ILE A 1 451 ? -18.660 -21.858 9.458 1.00 83.38 451 ILE A CA 1
ATOM 3619 C C . ILE A 1 451 ? -19.351 -22.769 8.473 1.00 83.38 451 ILE A C 1
ATOM 3621 O O . ILE A 1 451 ? -19.718 -23.893 8.810 1.00 83.38 451 ILE A O 1
ATOM 3625 N N . SER A 1 452 ? -19.632 -22.233 7.293 1.00 82.12 452 SER A N 1
ATOM 3626 C CA . SER A 1 452 ? -20.255 -23.026 6.243 1.00 82.12 452 SER A CA 1
ATOM 3627 C C . SER A 1 452 ? -19.279 -24.070 5.720 1.00 82.12 452 SER A C 1
ATOM 3629 O O . SER A 1 452 ? -18.071 -23.835 5.680 1.00 82.12 452 SER A O 1
ATOM 3631 N N . ASP A 1 453 ? -19.843 -25.209 5.326 1.00 75.31 453 ASP A N 1
ATOM 3632 C CA . ASP A 1 453 ? -19.125 -26.342 4.748 1.00 75.31 453 ASP A CA 1
ATOM 3633 C C . ASP A 1 453 ? -18.245 -25.892 3.566 1.00 75.31 453 ASP A C 1
ATOM 3635 O O . ASP A 1 453 ? -18.752 -25.158 2.706 1.00 75.31 453 ASP A O 1
ATOM 3639 N N . PRO A 1 454 ? -16.967 -26.313 3.483 1.00 65.12 454 PRO A N 1
ATOM 3640 C CA . PRO A 1 454 ? -16.080 -25.995 2.361 1.00 65.12 454 PRO A CA 1
ATOM 3641 C C . PRO A 1 454 ? -16.621 -26.432 0.993 1.00 65.12 454 PRO A C 1
ATOM 3643 O O . PRO A 1 454 ? -16.229 -25.852 -0.017 1.00 65.12 454 PRO A O 1
ATOM 3646 N N . ASP A 1 455 ? -17.539 -27.401 0.956 1.00 75.25 455 ASP A N 1
ATOM 3647 C CA . ASP A 1 455 ? -18.154 -27.898 -0.281 1.00 75.25 455 ASP A CA 1
ATOM 3648 C C . ASP A 1 455 ? -19.210 -26.941 -0.859 1.00 75.25 455 ASP A C 1
ATOM 3650 O O . ASP A 1 455 ? -19.670 -27.108 -1.992 1.00 75.25 455 ASP A O 1
ATOM 3654 N N . LYS A 1 456 ? -19.605 -25.904 -0.107 1.00 74.12 456 LYS A N 1
ATOM 3655 C CA . LYS A 1 456 ? -20.453 -24.830 -0.627 1.00 74.12 456 LYS A CA 1
ATOM 3656 C C . LYS A 1 456 ? -19.590 -23.769 -1.298 1.00 74.12 456 LYS A C 1
ATOM 3658 O O . LYS A 1 456 ? -18.589 -23.317 -0.756 1.00 74.12 456 LYS A O 1
ATOM 3663 N N . THR A 1 457 ? -20.047 -23.302 -2.458 1.00 70.44 457 THR A N 1
ATOM 3664 C CA . THR A 1 457 ? -19.368 -22.279 -3.274 1.00 70.44 457 THR A CA 1
ATOM 3665 C C . THR A 1 457 ? -19.110 -20.962 -2.537 1.00 70.44 457 THR A C 1
ATOM 3667 O O . THR A 1 457 ? -18.228 -20.212 -2.943 1.00 70.44 457 THR A O 1
ATOM 3670 N N . ASP A 1 458 ? -19.834 -20.706 -1.444 1.00 73.69 458 ASP A N 1
ATOM 3671 C CA . ASP A 1 458 ? -19.635 -19.557 -0.569 1.00 73.69 458 ASP A CA 1
ATOM 3672 C C . ASP A 1 458 ? -19.257 -20.028 0.842 1.00 73.69 458 ASP A C 1
ATOM 3674 O O . ASP A 1 458 ? -20.111 -20.436 1.636 1.00 73.69 458 ASP A O 1
ATOM 3678 N N . ILE A 1 459 ? -17.968 -19.930 1.181 1.00 65.12 459 ILE A N 1
ATOM 3679 C CA . ILE A 1 459 ? -17.504 -20.085 2.564 1.00 65.12 459 ILE A CA 1
ATOM 3680 C C . ILE A 1 459 ? -17.995 -18.866 3.350 1.00 65.12 459 ILE A C 1
ATOM 3682 O O . ILE A 1 459 ? -17.351 -17.815 3.388 1.00 65.12 459 ILE A O 1
ATOM 3686 N N . LEU A 1 460 ? -19.165 -18.993 3.971 1.00 76.19 460 LEU A N 1
ATOM 3687 C CA . LEU A 1 460 ? -19.674 -18.005 4.913 1.00 76.19 460 LEU A CA 1
ATOM 3688 C C . LEU A 1 460 ? -19.105 -18.311 6.295 1.00 76.19 460 LEU A C 1
ATOM 3690 O O . LEU A 1 460 ? -19.415 -19.339 6.901 1.00 76.19 460 LEU A O 1
ATOM 3694 N N . PHE A 1 461 ? -18.277 -17.392 6.776 1.00 80.31 461 PHE A N 1
ATOM 3695 C CA . PHE A 1 461 ? -17.808 -17.358 8.150 1.00 80.31 461 PHE A CA 1
ATOM 3696 C C . PHE A 1 461 ? -18.534 -16.229 8.880 1.00 80.31 461 PHE A C 1
ATOM 3698 O O . PHE A 1 461 ? -18.418 -15.063 8.499 1.00 80.31 461 PHE A O 1
ATOM 3705 N N . GLY A 1 462 ? -19.286 -16.571 9.921 1.00 86.25 462 GLY A N 1
ATOM 3706 C CA . GLY A 1 462 ? -20.031 -15.613 10.728 1.00 86.25 462 GLY A CA 1
ATOM 3707 C C . GLY A 1 462 ? -19.907 -15.953 12.201 1.00 86.25 462 GLY A C 1
ATOM 3708 O O . GLY A 1 462 ? -20.031 -17.110 12.583 1.00 86.25 462 GLY A O 1
ATOM 3709 N N . PHE A 1 463 ? -19.674 -14.959 13.046 1.00 89.81 463 PHE A N 1
ATOM 3710 C CA . PHE A 1 463 ? -19.649 -15.145 14.492 1.00 89.81 463 PHE A CA 1
ATOM 3711 C C . PHE A 1 463 ? -20.296 -13.952 15.179 1.00 89.81 463 PHE A C 1
ATOM 3713 O O . PHE A 1 463 ? -20.256 -12.824 14.685 1.00 89.81 463 PHE A O 1
ATOM 3720 N N . PHE A 1 464 ? -20.902 -14.217 16.326 1.00 89.38 464 PHE A N 1
ATOM 3721 C CA . PHE A 1 464 ? -21.602 -13.236 17.132 1.00 89.38 464 PHE A CA 1
ATOM 3722 C C . PHE A 1 464 ? -20.784 -12.940 18.378 1.00 89.38 464 PHE A C 1
ATOM 3724 O O . PHE A 1 464 ? -20.455 -13.841 19.146 1.00 89.38 464 PHE A O 1
ATOM 3731 N N . VAL A 1 465 ? -20.475 -11.664 18.593 1.00 91.44 465 VAL A N 1
ATOM 3732 C CA . VAL A 1 465 ? -19.772 -11.191 19.788 1.00 91.44 465 VAL A CA 1
ATOM 3733 C C . VAL A 1 465 ? -20.734 -10.364 20.626 1.00 91.44 465 VAL A C 1
ATOM 3735 O O . VAL A 1 465 ? -21.465 -9.526 20.099 1.00 91.44 465 VAL A O 1
ATOM 3738 N N . SER A 1 466 ? -20.729 -10.578 21.937 1.00 93.44 466 SER A N 1
ATOM 3739 C CA . SER A 1 466 ? -21.490 -9.768 22.889 1.00 93.44 466 SER A CA 1
ATOM 3740 C C . SER A 1 466 ? -20.718 -9.601 24.193 1.00 93.44 466 SER A C 1
ATOM 3742 O O . SER A 1 466 ? -19.623 -10.124 24.352 1.00 93.44 466 SER A O 1
ATOM 3744 N N . SER A 1 467 ? -21.277 -8.847 25.131 1.00 94.88 467 SER A N 1
ATOM 3745 C CA . SER A 1 467 ? -20.805 -8.775 26.512 1.00 94.88 467 SER A CA 1
ATOM 3746 C C . SER A 1 467 ? -21.972 -9.027 27.456 1.00 94.88 467 SER A C 1
ATOM 3748 O O . SER A 1 467 ? -23.138 -8.846 27.090 1.00 94.88 467 SER A O 1
ATOM 3750 N N . LYS A 1 468 ? -21.678 -9.425 28.693 1.00 94.19 468 LYS A N 1
ATOM 3751 C CA . LYS A 1 468 ? -22.711 -9.697 29.700 1.00 94.19 468 LYS A CA 1
ATOM 3752 C C . LYS A 1 468 ? -23.628 -8.485 29.906 1.00 94.19 468 LYS A C 1
ATOM 3754 O O . LYS A 1 468 ? -24.846 -8.632 29.874 1.00 94.19 468 LYS A O 1
ATOM 3759 N N . LYS A 1 469 ? -23.064 -7.274 29.970 1.00 92.81 469 LYS A N 1
ATOM 3760 C CA . LYS A 1 469 ? -23.829 -6.021 30.064 1.00 92.81 469 LYS A CA 1
ATOM 3761 C C . LYS A 1 469 ? -24.765 -5.800 28.875 1.00 92.81 469 LYS A C 1
ATOM 3763 O O . LYS A 1 469 ? -25.881 -5.308 29.045 1.00 92.81 469 LYS A O 1
ATOM 3768 N N . LEU A 1 470 ? -24.318 -6.109 27.656 1.00 90.00 470 LEU A N 1
ATOM 3769 C CA . LEU A 1 470 ? -25.159 -5.974 26.463 1.00 90.00 470 LEU A CA 1
ATOM 3770 C C . LEU A 1 470 ? -26.318 -6.970 26.486 1.00 90.00 470 LEU A C 1
ATOM 3772 O O . LEU A 1 470 ? -27.442 -6.583 26.173 1.00 90.00 470 LEU A O 1
ATOM 3776 N N . LEU A 1 471 ? -26.067 -8.205 26.921 1.00 90.44 471 LEU A N 1
ATOM 3777 C CA . LEU A 1 471 ? -27.107 -9.220 27.085 1.00 90.44 471 LEU A CA 1
ATOM 3778 C C . LEU A 1 471 ? -28.133 -8.822 28.151 1.00 90.44 471 LEU A C 1
ATOM 3780 O O . LEU A 1 471 ? -29.332 -8.866 27.888 1.00 90.44 471 LEU A O 1
ATOM 3784 N N . GLU A 1 472 ? -27.685 -8.348 29.314 1.00 90.31 472 GLU A N 1
ATOM 3785 C CA . GLU A 1 472 ? -28.557 -7.839 30.383 1.00 90.31 472 GLU A CA 1
ATOM 3786 C C . GLU A 1 472 ? -29.438 -6.676 29.892 1.00 90.31 472 GLU A C 1
ATOM 3788 O O . GLU A 1 472 ? -30.653 -6.656 30.113 1.00 90.31 472 GLU A O 1
ATOM 3793 N N . ASN A 1 473 ? -28.851 -5.736 29.146 1.00 88.88 473 ASN A N 1
ATOM 3794 C CA . ASN A 1 473 ? -29.586 -4.622 28.547 1.00 88.88 473 ASN A CA 1
ATOM 3795 C C . ASN A 1 473 ? -30.600 -5.082 27.492 1.00 88.88 473 ASN A C 1
ATOM 3797 O O . ASN A 1 473 ? -31.709 -4.542 27.430 1.00 88.88 473 ASN A O 1
ATOM 3801 N N . ALA A 1 474 ? -30.229 -6.056 26.658 1.00 88.69 474 ALA A N 1
ATOM 3802 C CA . ALA A 1 474 ? -31.108 -6.613 25.638 1.00 88.69 474 ALA A CA 1
ATOM 3803 C C . ALA A 1 474 ? -32.326 -7.299 26.269 1.00 88.69 474 ALA A C 1
ATOM 3805 O O . ALA A 1 474 ? -33.447 -7.105 25.796 1.00 88.69 474 ALA A O 1
ATOM 3806 N N . ILE A 1 475 ? -32.134 -8.014 27.385 1.00 85.19 475 ILE A N 1
ATOM 3807 C CA . ILE A 1 475 ? -33.218 -8.630 28.164 1.00 85.19 475 ILE A CA 1
ATOM 3808 C C . ILE A 1 475 ? -34.182 -7.557 28.682 1.00 85.19 475 ILE A C 1
ATOM 3810 O O . ILE A 1 475 ? -35.394 -7.675 28.493 1.00 85.19 475 ILE A O 1
ATOM 3814 N N . GLY A 1 476 ? -33.655 -6.487 29.287 1.00 83.81 476 GLY A N 1
ATOM 3815 C CA . GLY A 1 476 ? -34.478 -5.402 29.828 1.00 83.81 476 GLY A CA 1
ATOM 3816 C C . GLY A 1 476 ? -35.292 -4.662 28.762 1.00 83.81 476 GLY A C 1
ATOM 3817 O O . GLY A 1 476 ? -36.418 -4.238 29.022 1.00 83.81 476 GLY A O 1
ATOM 3818 N N . LYS A 1 477 ? -34.745 -4.532 27.548 1.00 85.94 477 LYS A N 1
ATOM 3819 C CA . LYS A 1 477 ? -35.367 -3.782 26.444 1.00 85.94 477 LYS A CA 1
ATOM 3820 C C . LYS A 1 477 ? -36.149 -4.644 25.453 1.00 85.94 477 LYS A C 1
ATOM 3822 O O . LYS A 1 477 ? -36.840 -4.081 24.610 1.00 85.94 477 LYS A O 1
ATOM 3827 N N . LYS A 1 478 ? -36.041 -5.977 25.530 1.00 81.06 478 LYS A N 1
ATOM 3828 C CA . LYS A 1 478 ? -36.547 -6.926 24.516 1.00 81.06 478 LYS A CA 1
ATOM 3829 C C . LYS A 1 478 ? -36.106 -6.570 23.087 1.00 81.06 478 LYS A C 1
ATOM 3831 O O . LYS A 1 478 ? -36.836 -6.813 22.131 1.00 81.06 478 LYS A O 1
ATOM 3836 N N . LEU A 1 479 ? -34.928 -5.964 22.946 1.00 75.19 479 LEU A N 1
ATOM 3837 C CA . LEU A 1 479 ? -34.391 -5.498 21.671 1.00 75.19 479 LEU A CA 1
ATOM 3838 C C . LEU A 1 479 ? -32.916 -5.883 21.581 1.00 75.19 479 LEU A C 1
ATOM 3840 O O . LEU A 1 479 ? -32.122 -5.494 22.437 1.00 75.19 479 LEU A O 1
ATOM 3844 N N . ILE A 1 480 ? -32.560 -6.618 20.530 1.00 72.06 480 ILE A N 1
ATOM 3845 C CA . ILE A 1 480 ? -31.174 -6.942 20.192 1.00 72.06 480 ILE A CA 1
ATOM 3846 C C . ILE A 1 480 ? -30.808 -6.085 18.983 1.00 72.06 480 ILE A C 1
ATOM 3848 O O . ILE A 1 480 ? -31.376 -6.244 17.905 1.00 72.06 480 ILE A O 1
ATOM 3852 N N . ALA A 1 481 ? -29.883 -5.147 19.173 1.00 66.81 481 ALA A N 1
ATOM 3853 C CA . ALA A 1 481 ? -29.275 -4.427 1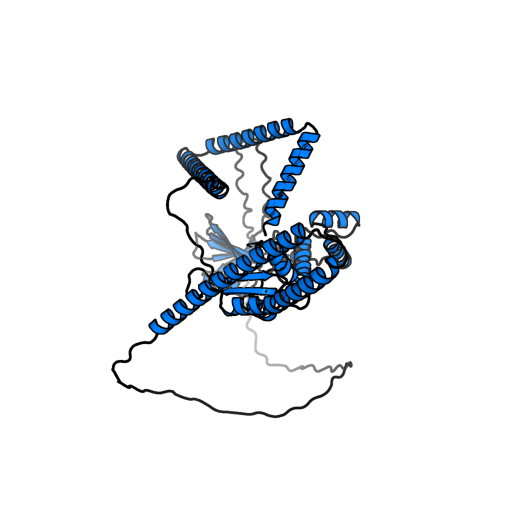8.064 1.00 66.81 481 ALA A CA 1
ATOM 3854 C C . ALA A 1 481 ? -28.061 -5.228 17.584 1.00 66.81 481 ALA A C 1
ATOM 3856 O O . ALA A 1 481 ? -27.155 -5.496 18.371 1.00 66.81 481 ALA A O 1
ATOM 3857 N N . VAL A 1 482 ? -28.053 -5.604 16.306 1.00 65.25 482 VAL A N 1
ATOM 3858 C CA . VAL A 1 482 ? -26.945 -6.327 15.673 1.00 65.25 482 VAL A CA 1
ATOM 3859 C C . VAL A 1 482 ? -26.274 -5.382 14.676 1.00 65.25 482 VAL A C 1
ATOM 3861 O O . VAL A 1 482 ? -26.943 -4.861 13.784 1.00 65.25 482 VAL A O 1
ATOM 3864 N N . ASP A 1 483 ? -24.970 -5.137 14.830 1.00 58.78 483 ASP A N 1
ATOM 3865 C CA . ASP A 1 483 ? -24.160 -4.502 13.781 1.00 58.78 483 ASP A CA 1
ATOM 3866 C C . ASP A 1 483 ? -23.658 -5.624 12.864 1.00 58.78 483 ASP A C 1
ATOM 3868 O O . ASP A 1 483 ? -22.973 -6.535 13.324 1.00 58.78 483 ASP A O 1
ATOM 3872 N N . SER A 1 484 ? -24.037 -5.592 11.584 1.00 52.09 484 SER A N 1
ATOM 3873 C CA . SER A 1 484 ? -23.436 -6.467 10.572 1.00 52.09 484 SER A CA 1
ATOM 3874 C C . SER A 1 484 ? -22.225 -5.751 9.974 1.00 52.09 484 SER A C 1
ATOM 3876 O O . SER A 1 484 ? -22.286 -4.562 9.645 1.00 52.09 484 SER A O 1
ATOM 3878 N N . THR A 1 485 ? -21.093 -6.441 9.883 1.00 49.91 485 THR A N 1
ATOM 3879 C CA . THR A 1 485 ? -19.856 -5.921 9.275 1.00 49.91 485 THR A CA 1
ATOM 3880 C C . THR A 1 485 ? -19.541 -6.609 7.977 1.00 49.91 485 THR A C 1
ATOM 3882 O O . THR A 1 485 ? -19.671 -7.851 7.953 1.00 49.91 485 THR A O 1
#

pLDDT: mean 70.62, std 24.09, range [23.95, 98.19]